Protein AF-A0A7C3KTG8-F1 (afdb_monomer_lite)

Foldseek 3Di:
DCVVPHDQWDQDPFFPPDRTANDKDWADLFPDDDDDQFLSCQLVLLQVLLVVLVADHWQGAWDQDDDPNHTDFITGITHDPDQVSVCSRPVAHDKAKDFLNDHDPPCPVVSVLLVVLLVVLLVPDPVSLVVLVQQAPLLQVLSVLLSCLLQVQPPPQGAKMWMWGDDDSTHIGIYGGPRRRTLPHANLRSVVCCCPGHCNSVVLSNLVDLVSLQSNQVSNLVSCVPCSPLVNSVVSLVVSCVRCVVRVCVNCVNNNDDSVSSVVSSVSSSVSNPPRSVSNLVCVQPDPSQQAWDFDAKVVQEDAAQDFFDKIKTFTANDDPQKWKDWLNHTWAFPDDPDRGITITTDHHPRDDQWTWMWIQGPVNGIYTDISRHGHHYHFDFAAAQCQVRPLDQDLVSLVSLVVCVPPPPDDDRLFVRNQPQQLPLDRDNVSSVQSCCVVPVVHDGGAPVPPGGDHDPRDHPTDHNIGD

Secondary structure (DSSP, 8-state):
-GGGTS-SSEE-SSSTT-SEES-EEEEE----SS-----S-HHHHHHHHHHHHT-----EEEEEEEETTEEEEEEEEEE--SHHHHHHHHS----EEEETTEE-STTHHHHHHHHHHHHHHHTT-HHHHHHHHHHB-HHHHHHHHHHHHHHT-S-TTT-EEEEEPSSTTPPEEEEE--GGG-S---HHHHHHHHTTSTTHHHHHHHTTSHHHHHHHHHHHHHHHTTTTSHHHHHHHHHHHHHHHTTTHHHHHHHH---HHHHHHHHHHHHHHTTTHHHHHHHHHHH-SS--S-EEEEEESSEEETT-TT-EEEEEEE---TT-EEEETTEEEEEEEEEETTEEEEEPPTT--SSS--EEEEETTTEEEEESSS-EEEPPSSSB-TT-SSSSS--SHHHHHHHHHHHHH--S---TBHHHH-TT-SSS-SHHHHHHHHHHHHH--PPPPSS-SS-B--SS--S--BSS--

Structure (mmCIF, N/CA/C/O backbone):
data_AF-A0A7C3KTG8-F1
#
_entry.id   AF-A0A7C3KTG8-F1
#
loop_
_atom_site.group_PDB
_atom_site.id
_atom_site.type_symbol
_atom_site.label_atom_id
_atom_site.label_alt_id
_atom_site.label_comp_id
_atom_site.label_asym_id
_atom_site.label_entity_id
_atom_site.label_seq_id
_atom_site.pdbx_PDB_ins_code
_atom_site.Cartn_x
_atom_site.Cartn_y
_atom_site.Cartn_z
_atom_site.occupancy
_atom_site.B_iso_or_equiv
_atom_site.auth_seq_id
_atom_site.auth_comp_id
_atom_site.auth_asym_id
_atom_site.auth_atom_id
_atom_site.pdbx_PDB_model_num
ATOM 1 N N . PHE A 1 1 ? -27.189 -10.632 28.980 1.00 60.94 1 PHE A N 1
ATOM 2 C CA . PHE A 1 1 ? -27.346 -9.445 29.850 1.00 60.94 1 PHE A CA 1
ATOM 3 C C . PHE A 1 1 ? -27.991 -8.269 29.111 1.00 60.94 1 PHE A C 1
ATOM 5 O O . PHE A 1 1 ? -29.026 -7.818 29.569 1.00 60.94 1 PHE A O 1
ATOM 12 N N . ARG A 1 2 ? -27.480 -7.819 27.948 1.00 66.69 2 ARG A N 1
ATOM 13 C CA . ARG A 1 2 ? -28.043 -6.672 27.189 1.00 66.69 2 ARG A CA 1
ATOM 14 C C . ARG A 1 2 ? -29.549 -6.773 26.884 1.00 66.69 2 ARG A C 1
ATOM 16 O O . ARG A 1 2 ? -30.284 -5.836 27.161 1.00 66.69 2 ARG A O 1
ATOM 23 N N . GLN A 1 3 ? -30.020 -7.943 26.439 1.00 74.94 3 GLN A N 1
ATOM 24 C CA . GLN A 1 3 ? -31.440 -8.192 26.122 1.00 74.94 3 GLN A CA 1
ATOM 25 C C . GLN A 1 3 ? -32.403 -8.062 27.320 1.00 74.94 3 GLN A C 1
ATOM 27 O O . GLN A 1 3 ? -33.611 -8.005 27.130 1.00 74.94 3 GLN A O 1
ATOM 32 N N . ILE A 1 4 ? -31.884 -8.014 28.554 1.00 79.62 4 ILE A N 1
ATOM 33 C CA . ILE A 1 4 ? -32.694 -7.799 29.763 1.00 79.62 4 ILE A CA 1
ATOM 34 C C . ILE A 1 4 ? -33.124 -6.325 29.870 1.00 79.62 4 ILE A C 1
ATOM 36 O O . ILE A 1 4 ? -34.165 -6.034 30.449 1.00 79.62 4 ILE A O 1
ATOM 40 N N . TYR A 1 5 ? -32.350 -5.402 29.289 1.00 75.50 5 TYR A N 1
ATOM 41 C CA . TYR A 1 5 ? -32.550 -3.953 29.406 1.00 75.50 5 TYR A CA 1
ATOM 42 C C . TYR A 1 5 ? -33.012 -3.285 28.100 1.00 75.50 5 TYR A C 1
ATOM 44 O O . TYR A 1 5 ? -33.235 -2.078 28.088 1.00 75.50 5 TYR A O 1
ATOM 52 N N . GLY A 1 6 ? -33.162 -4.035 27.003 1.00 75.12 6 GLY A N 1
ATOM 53 C CA . GLY A 1 6 ? -33.586 -3.484 25.714 1.00 75.12 6 GLY A CA 1
ATOM 54 C C . GLY A 1 6 ? -33.206 -4.352 24.517 1.00 75.12 6 GLY A C 1
ATOM 55 O O . GLY A 1 6 ? -32.975 -5.555 24.647 1.00 75.12 6 GLY A O 1
ATOM 56 N N . GLN A 1 7 ? -33.150 -3.736 23.332 1.00 77.25 7 GLN A N 1
ATOM 57 C CA . GLN A 1 7 ? -32.692 -4.411 22.116 1.00 77.25 7 GLN A CA 1
ATOM 58 C C . GLN A 1 7 ? -31.235 -4.872 22.275 1.00 77.25 7 GLN A C 1
ATOM 60 O O . GLN A 1 7 ? -30.402 -4.171 22.843 1.00 77.25 7 GLN A O 1
ATOM 65 N N . GLY A 1 8 ? -30.935 -6.083 21.796 1.00 80.50 8 GLY A N 1
ATOM 66 C CA . GLY A 1 8 ? -29.591 -6.661 21.895 1.00 80.50 8 GLY A CA 1
ATOM 67 C C . GLY A 1 8 ? -28.566 -6.009 20.964 1.00 80.50 8 GLY A C 1
ATOM 68 O O . GLY A 1 8 ? -27.377 -6.100 21.248 1.00 80.50 8 GLY A O 1
ATOM 69 N N . ARG A 1 9 ? -29.038 -5.347 19.901 1.00 84.44 9 ARG A N 1
ATOM 70 C CA . ARG A 1 9 ? -28.250 -4.605 18.915 1.00 84.44 9 ARG A CA 1
ATOM 71 C C . ARG A 1 9 ? -28.679 -3.141 18.903 1.00 84.44 9 ARG A C 1
ATOM 73 O O . ARG A 1 9 ? -29.833 -2.825 19.192 1.00 84.44 9 ARG A O 1
ATOM 80 N N . LEU A 1 10 ? -27.743 -2.262 18.574 1.00 83.88 10 LEU A N 1
ATOM 81 C CA . LEU A 1 10 ? -27.945 -0.825 18.474 1.00 83.88 10 LEU A CA 1
ATOM 82 C C . LEU A 1 10 ? -28.284 -0.447 17.031 1.00 83.88 10 LEU A C 1
ATOM 84 O O . LEU A 1 10 ? -27.461 -0.646 16.139 1.00 83.88 10 LEU A O 1
ATOM 88 N N . ARG A 1 11 ? -29.456 0.161 16.817 1.00 85.00 11 ARG A N 1
ATOM 89 C CA . ARG A 1 11 ? -29.751 0.898 15.581 1.00 85.00 11 ARG A CA 1
ATOM 90 C C . ARG A 1 11 ? -29.106 2.266 15.647 1.00 85.00 11 ARG A C 1
ATOM 92 O O . ARG A 1 11 ? -29.406 3.025 16.568 1.00 85.00 11 ARG A O 1
ATOM 99 N N . THR A 1 12 ? -28.228 2.581 14.704 1.00 77.94 12 THR A N 1
ATOM 100 C CA . THR A 1 12 ? -27.444 3.813 14.778 1.00 77.94 12 THR A CA 1
ATOM 101 C C . THR A 1 12 ? -27.133 4.398 13.404 1.00 77.94 12 THR A C 1
ATOM 103 O O . THR A 1 12 ? -26.770 3.648 12.505 1.00 77.94 12 THR A O 1
ATOM 106 N N . PRO A 1 13 ? -27.222 5.731 13.228 1.00 81.00 13 PRO A N 1
ATOM 107 C CA . PRO A 1 13 ? -26.719 6.392 12.029 1.00 81.00 13 PRO A CA 1
ATOM 108 C C . PRO A 1 13 ? -25.190 6.577 12.045 1.00 81.00 13 PRO A C 1
ATOM 110 O O . PRO A 1 13 ? -24.640 7.033 11.048 1.00 81.00 13 PRO A O 1
ATOM 113 N N . LEU A 1 14 ? -24.507 6.253 13.156 1.00 82.00 14 LEU A N 1
ATOM 114 C CA . LEU A 1 14 ? -23.074 6.526 13.363 1.00 82.00 14 LEU A CA 1
ATOM 115 C C . LEU A 1 14 ? -22.164 5.811 12.365 1.00 82.00 14 LEU A C 1
ATOM 117 O O . LEU A 1 14 ? -21.079 6.287 12.053 1.00 82.00 14 LEU A O 1
ATOM 121 N N . VAL A 1 15 ? -22.579 4.643 11.885 1.00 83.69 15 VAL A N 1
ATOM 122 C CA . VAL A 1 15 ? -21.753 3.816 11.012 1.00 83.69 15 VAL A CA 1
ATOM 123 C C . VAL A 1 15 ? -22.423 3.729 9.655 1.00 83.69 15 VAL A C 1
ATOM 125 O O . VAL A 1 15 ? -23.435 3.055 9.472 1.00 83.69 15 VAL A O 1
ATOM 128 N N . GLN A 1 16 ? -21.833 4.402 8.671 1.00 78.88 16 GLN A N 1
ATOM 129 C CA . GLN A 1 16 ? -22.385 4.412 7.322 1.00 78.88 16 GLN A CA 1
ATOM 130 C C . GLN A 1 16 ? -22.470 2.998 6.727 1.00 78.88 16 GLN A C 1
ATOM 132 O O . GLN A 1 16 ? -21.481 2.249 6.671 1.00 78.88 16 GLN A O 1
ATOM 137 N N . GLY A 1 17 ? -23.661 2.677 6.216 1.00 77.75 17 GLY A N 1
ATOM 138 C CA . GLY A 1 17 ? -23.964 1.417 5.539 1.00 77.75 17 GLY A CA 1
ATOM 139 C C . GLY A 1 17 ? -24.266 0.243 6.471 1.00 77.75 17 GLY A C 1
ATOM 140 O O . GLY A 1 17 ? -24.234 -0.890 6.001 1.00 77.75 17 GLY A O 1
ATOM 141 N N . VAL A 1 18 ? -24.527 0.490 7.760 1.00 81.94 18 VAL A N 1
ATOM 142 C CA . VAL A 1 18 ? -24.903 -0.547 8.729 1.00 81.94 18 VAL A CA 1
ATOM 143 C C . VAL A 1 18 ? -26.111 -0.085 9.544 1.00 81.94 18 VAL A C 1
ATOM 145 O O . VAL A 1 18 ? -26.046 0.937 10.218 1.00 81.94 18 VAL A O 1
ATOM 148 N N . ASP A 1 19 ? -27.205 -0.851 9.501 1.00 79.75 19 ASP A N 1
ATOM 149 C CA . ASP A 1 19 ? -28.450 -0.501 10.203 1.00 79.75 19 ASP A CA 1
ATOM 150 C C . ASP A 1 19 ? -28.432 -0.888 11.691 1.00 79.75 19 ASP A C 1
ATOM 152 O O . ASP A 1 19 ? -29.027 -0.199 12.521 1.00 79.75 19 ASP A O 1
ATOM 156 N N . GLU A 1 20 ? -27.774 -2.000 12.035 1.00 85.44 20 GLU A N 1
ATOM 157 C CA . GLU A 1 20 ? -27.710 -2.555 13.391 1.00 85.44 20 GLU A CA 1
ATOM 158 C C . GLU A 1 20 ? -26.304 -3.072 13.718 1.00 85.44 20 GLU A C 1
ATOM 160 O O . GLU A 1 20 ? -25.710 -3.805 12.931 1.00 85.44 20 GLU A O 1
ATOM 165 N N . ILE A 1 21 ? -25.793 -2.733 14.906 1.00 84.75 21 ILE A N 1
ATOM 166 C CA . ILE A 1 21 ? -24.456 -3.121 15.387 1.00 84.75 21 ILE A CA 1
ATOM 167 C C . ILE A 1 21 ? -24.559 -3.776 16.767 1.00 84.75 21 ILE A C 1
ATOM 169 O O . ILE A 1 21 ? -25.336 -3.329 17.610 1.00 84.75 21 ILE A O 1
ATOM 173 N N . ASP A 1 22 ? -23.769 -4.823 17.027 1.00 83.56 22 ASP A N 1
ATOM 174 C CA . ASP A 1 22 ? -23.717 -5.453 18.358 1.00 83.56 22 ASP A CA 1
ATOM 175 C C . ASP A 1 22 ? -22.868 -4.657 19.361 1.00 83.56 22 ASP A C 1
ATOM 177 O O . ASP A 1 22 ? -23.269 -4.460 20.511 1.00 83.56 22 ASP A O 1
ATOM 181 N N . ALA A 1 23 ? -21.689 -4.192 18.943 1.00 85.81 23 ALA A N 1
ATOM 182 C CA . ALA A 1 23 ? -20.753 -3.502 19.819 1.00 85.81 23 ALA A CA 1
ATOM 183 C C . ALA A 1 23 ? -19.973 -2.393 19.105 1.00 85.81 23 ALA A C 1
ATOM 185 O O . ALA A 1 23 ? -19.564 -2.524 17.952 1.00 85.81 23 ALA A O 1
ATOM 186 N N . LEU A 1 24 ? -19.722 -1.320 19.853 1.00 90.12 24 LEU A N 1
ATOM 187 C CA . LEU A 1 24 ? -18.874 -0.202 19.460 1.00 90.12 24 LEU A CA 1
ATOM 188 C C . LEU A 1 24 ? -17.636 -0.157 20.356 1.00 90.12 24 LEU A C 1
ATOM 190 O O . LEU A 1 24 ? -17.683 -0.580 21.516 1.00 90.12 24 LEU A O 1
ATOM 194 N N . VAL A 1 25 ? -16.546 0.383 19.824 1.00 91.62 25 VAL A N 1
ATOM 195 C CA . VAL A 1 25 ? -15.354 0.758 20.581 1.00 91.62 25 VAL A CA 1
ATOM 196 C C . VAL A 1 25 ? -15.283 2.275 20.617 1.00 91.62 25 VAL A C 1
ATOM 198 O O . VAL A 1 25 ? -15.320 2.933 19.582 1.00 91.62 25 VAL A O 1
ATOM 201 N N . PHE A 1 26 ? -15.173 2.814 21.824 1.00 91.88 26 PHE A N 1
ATOM 202 C CA . PHE A 1 26 ? -14.943 4.229 22.063 1.00 91.88 26 PHE A CA 1
ATOM 203 C C . PHE A 1 26 ? -13.433 4.433 22.115 1.00 91.88 26 PHE A C 1
ATOM 205 O O . PHE A 1 26 ? -12.797 4.088 23.111 1.00 91.88 26 PHE A O 1
ATOM 212 N N . ARG A 1 27 ? -12.853 4.924 21.019 1.00 87.69 27 ARG A N 1
ATOM 213 C CA . ARG A 1 27 ? -11.430 5.248 20.951 1.00 87.69 27 ARG A CA 1
ATOM 214 C C . ARG A 1 27 ? -11.249 6.665 21.462 1.00 87.69 27 ARG A C 1
ATOM 216 O O . ARG A 1 27 ? -11.656 7.620 20.801 1.00 87.69 27 ARG A O 1
ATOM 223 N N . ALA A 1 28 ? -10.699 6.772 22.667 1.00 75.31 28 ALA A N 1
ATOM 224 C CA . ALA A 1 28 ? -10.257 8.052 23.184 1.00 75.31 28 ALA A CA 1
ATOM 225 C C . ALA A 1 28 ? -9.127 8.519 22.273 1.00 75.31 28 ALA A C 1
ATOM 227 O O . ALA A 1 28 ? -8.125 7.821 22.135 1.00 75.31 28 ALA A O 1
ATOM 228 N N . ALA A 1 29 ? -9.294 9.670 21.637 1.00 61.00 29 ALA A N 1
ATOM 229 C CA . ALA A 1 29 ? -8.230 10.265 20.848 1.00 61.00 29 ALA A CA 1
ATOM 230 C C . ALA A 1 29 ? -7.270 11.035 21.769 1.00 61.00 29 ALA A C 1
ATOM 232 O O . ALA A 1 29 ? -6.905 12.167 21.495 1.00 61.00 29 ALA A O 1
ATOM 233 N N . THR A 1 30 ? -6.960 10.478 22.942 1.00 55.84 30 THR A N 1
ATOM 234 C CA . THR A 1 30 ? -6.320 11.228 24.021 1.00 55.84 30 THR A CA 1
ATOM 235 C C . THR A 1 30 ? -4.909 11.645 23.650 1.00 55.84 30 THR A C 1
ATOM 237 O O . THR A 1 30 ? -4.110 10.846 23.168 1.00 55.84 30 THR A O 1
ATOM 240 N N . VAL A 1 31 ? -4.588 12.888 24.000 1.00 53.50 31 VAL A N 1
ATOM 241 C CA . VAL A 1 31 ? -3.230 13.418 24.110 1.00 53.50 31 VAL A CA 1
ATOM 242 C C . VAL A 1 31 ? -2.537 12.695 25.273 1.00 53.50 31 VAL A C 1
ATOM 244 O O . VAL A 1 31 ? -2.496 13.200 26.391 1.00 53.50 31 VAL A O 1
ATOM 247 N N . THR A 1 32 ? -2.063 11.463 25.081 1.00 44.59 32 THR A N 1
ATOM 248 C CA . THR A 1 32 ? -1.403 10.742 26.178 1.00 44.59 32 THR A CA 1
ATOM 249 C C . THR A 1 32 ? -0.004 11.296 26.425 1.00 44.59 32 THR A C 1
ATOM 251 O O . THR A 1 32 ? 0.857 11.258 25.552 1.00 44.59 32 THR A O 1
ATOM 254 N N . ASP A 1 33 ? 0.180 11.812 27.641 1.00 37.84 33 ASP A N 1
ATOM 255 C CA . ASP A 1 33 ? 1.416 11.896 28.421 1.00 37.84 33 ASP A CA 1
ATOM 256 C C . ASP A 1 33 ? 2.738 12.086 27.652 1.00 37.84 33 ASP A C 1
ATOM 258 O O . ASP A 1 33 ? 3.397 11.137 27.233 1.00 37.84 33 ASP A O 1
ATOM 262 N N . GLY A 1 34 ? 3.241 13.326 27.638 1.00 41.69 34 GLY A N 1
ATOM 263 C CA . GLY A 1 34 ? 4.695 13.539 27.626 1.00 41.69 34 GLY A CA 1
ATOM 264 C C . GLY A 1 34 ? 5.357 14.004 26.326 1.00 41.69 34 GLY A C 1
ATOM 265 O O . GLY A 1 34 ? 6.585 13.989 26.269 1.00 41.69 34 GLY A O 1
ATOM 266 N N . GLY A 1 35 ? 4.611 14.516 25.341 1.00 43.50 35 GLY A N 1
ATOM 267 C CA . GLY A 1 35 ? 5.181 15.447 24.351 1.00 43.50 35 GLY A CA 1
ATOM 268 C C . GLY A 1 35 ? 5.311 14.981 22.898 1.00 43.50 35 GLY A C 1
ATOM 269 O O . GLY A 1 35 ? 6.066 15.612 22.159 1.00 43.50 35 GLY A O 1
ATOM 270 N N . ALA A 1 36 ? 4.584 13.951 22.461 1.00 51.28 36 ALA A N 1
ATOM 271 C CA . ALA A 1 36 ? 4.374 13.715 21.030 1.00 51.28 36 ALA A CA 1
ATOM 272 C C . ALA A 1 36 ? 3.231 14.606 20.494 1.00 51.28 36 ALA A C 1
ATOM 274 O O . ALA A 1 36 ? 2.232 14.840 21.176 1.00 51.28 36 ALA A O 1
ATOM 275 N N . LEU A 1 37 ? 3.414 15.163 19.294 1.00 58.03 37 LEU A N 1
ATOM 276 C CA . LEU A 1 37 ? 2.408 15.955 18.582 1.00 58.03 37 LEU A CA 1
ATOM 277 C C . LEU A 1 37 ? 1.419 14.998 17.906 1.00 58.03 37 LEU A C 1
ATOM 279 O O . LEU A 1 37 ? 1.829 14.259 17.020 1.00 58.03 37 LEU A O 1
ATOM 283 N N . HIS A 1 38 ? 0.140 15.039 18.295 1.00 78.62 38 HIS A N 1
ATOM 284 C CA . HIS A 1 38 ? -0.915 14.209 17.698 1.00 78.62 38 HIS A CA 1
ATOM 285 C C . HIS A 1 38 ? -2.068 15.048 17.137 1.00 78.62 38 HIS A C 1
ATOM 287 O O . HIS A 1 38 ? -2.493 16.046 17.727 1.00 78.62 38 HIS A O 1
ATOM 293 N N . ALA A 1 39 ? -2.567 14.633 15.976 1.00 88.25 39 ALA A N 1
ATOM 294 C CA . ALA A 1 39 ? -3.695 15.213 15.261 1.00 88.25 39 ALA A CA 1
ATOM 295 C C . ALA A 1 39 ? -5.052 14.655 15.728 1.00 88.25 39 ALA A C 1
ATOM 297 O O . ALA A 1 39 ? -6.090 15.182 15.319 1.00 88.25 39 ALA A O 1
ATOM 298 N N . LEU A 1 40 ? -5.036 13.642 16.603 1.00 88.69 40 LEU A N 1
ATOM 299 C CA . LEU A 1 40 ? -6.174 12.908 17.173 1.00 88.69 40 LEU A CA 1
ATOM 300 C C . LEU A 1 40 ? -6.819 11.906 16.200 1.00 88.69 40 LEU A C 1
ATOM 302 O O . LEU A 1 40 ? -7.506 10.992 16.641 1.00 88.69 40 LEU A O 1
ATOM 306 N N . PHE A 1 41 ? -6.610 12.049 14.889 1.00 92.69 41 PHE A N 1
ATOM 307 C CA . PHE A 1 41 ? -7.286 11.273 13.842 1.00 92.69 41 PHE A CA 1
ATOM 308 C C . PHE A 1 41 ? -6.375 10.311 13.064 1.00 92.69 41 PHE A C 1
ATOM 310 O O . PHE A 1 41 ? -6.775 9.807 12.014 1.00 92.69 41 PHE A O 1
ATOM 317 N N . GLU A 1 42 ? -5.165 10.048 13.551 1.00 93.31 42 GLU A N 1
ATOM 318 C CA . GLU A 1 42 ? -4.163 9.158 12.955 1.00 93.31 42 GLU A CA 1
ATOM 319 C C . GLU A 1 42 ? -4.713 7.759 12.624 1.00 93.31 42 GLU A C 1
ATOM 321 O O . GLU A 1 42 ? -4.623 7.310 11.476 1.00 93.31 42 GLU A O 1
ATOM 326 N N . ASP A 1 43 ? -5.375 7.101 13.581 1.00 93.06 43 ASP A N 1
ATOM 327 C CA . ASP A 1 43 ? -5.993 5.787 13.362 1.00 93.06 43 ASP A CA 1
ATOM 328 C C . ASP A 1 43 ? -7.141 5.833 12.342 1.00 93.06 43 ASP A C 1
ATOM 330 O O . ASP A 1 43 ? -7.258 4.952 11.485 1.00 93.06 43 ASP A O 1
ATOM 334 N N . GLU A 1 44 ? -7.962 6.887 12.361 1.00 94.88 44 GLU A N 1
ATOM 335 C CA . GLU A 1 44 ? -9.025 7.074 11.367 1.00 94.88 44 GLU A CA 1
ATOM 336 C C . GLU A 1 44 ? -8.435 7.295 9.967 1.00 94.88 44 GLU A C 1
ATOM 338 O O . GLU A 1 44 ? -8.924 6.707 8.998 1.00 94.88 44 GLU A O 1
ATOM 343 N N . LEU A 1 45 ? -7.344 8.058 9.845 1.00 96.31 45 LEU A N 1
ATOM 344 C CA . LEU A 1 45 ? -6.619 8.230 8.587 1.00 96.31 45 LEU A CA 1
ATOM 345 C C . LEU A 1 45 ? -6.078 6.886 8.072 1.00 96.31 45 LEU A C 1
ATOM 347 O O . LEU A 1 45 ? -6.295 6.549 6.903 1.00 96.31 45 LEU A O 1
ATOM 351 N N . LEU A 1 46 ? -5.443 6.085 8.937 1.00 96.44 46 LEU A N 1
ATOM 352 C CA . LEU A 1 46 ? -4.970 4.737 8.603 1.00 96.44 46 LEU A CA 1
ATOM 353 C C . LEU A 1 46 ? -6.119 3.848 8.104 1.00 96.44 46 LEU A C 1
ATOM 355 O O . LEU A 1 46 ? -6.008 3.222 7.042 1.00 96.44 46 LEU A O 1
ATOM 359 N N . ARG A 1 47 ? -7.246 3.808 8.826 1.00 96.62 47 ARG A N 1
ATOM 360 C CA . ARG A 1 47 ? -8.413 2.988 8.462 1.00 96.62 47 ARG A CA 1
ATOM 361 C C . ARG A 1 47 ? -9.074 3.442 7.164 1.00 96.62 47 ARG A C 1
ATOM 363 O O . ARG A 1 47 ? -9.458 2.587 6.359 1.00 96.62 47 ARG A O 1
ATOM 370 N N . ARG A 1 48 ? -9.182 4.747 6.908 1.00 97.06 48 ARG A N 1
ATOM 371 C CA . ARG A 1 48 ? -9.721 5.271 5.641 1.00 97.06 48 ARG A CA 1
ATOM 372 C C . ARG A 1 48 ? -8.834 4.906 4.465 1.00 97.06 48 ARG A C 1
ATOM 374 O O . ARG A 1 48 ? -9.322 4.368 3.472 1.00 97.06 48 ARG A O 1
ATOM 381 N N . LEU A 1 49 ? -7.528 5.123 4.580 1.00 97.94 49 LEU A N 1
ATOM 382 C CA . LEU A 1 49 ? -6.590 4.815 3.502 1.00 97.94 49 LEU A CA 1
ATOM 383 C C . LEU A 1 49 ? -6.497 3.307 3.238 1.00 97.94 49 LEU A C 1
ATOM 385 O O . LEU A 1 49 ? -6.486 2.893 2.077 1.00 97.94 49 LEU A O 1
ATOM 389 N N . HIS A 1 50 ? -6.546 2.471 4.279 1.00 98.19 50 HIS A N 1
ATOM 390 C CA . HIS A 1 50 ? -6.628 1.021 4.106 1.00 98.19 50 HIS A CA 1
ATOM 391 C C . HIS A 1 50 ? -7.940 0.592 3.419 1.00 98.19 50 HIS A C 1
ATOM 393 O O . HIS A 1 50 ? -7.909 -0.229 2.498 1.00 98.19 50 HIS A O 1
ATOM 399 N N . ALA A 1 51 ? -9.079 1.206 3.763 1.00 97.06 51 ALA A N 1
ATOM 400 C CA . ALA A 1 51 ? -10.350 0.964 3.072 1.00 97.06 51 ALA A CA 1
ATOM 401 C C . ALA A 1 51 ? -10.289 1.345 1.584 1.00 97.06 51 ALA A C 1
ATOM 403 O O . ALA A 1 51 ? -10.757 0.589 0.732 1.00 97.06 51 ALA A O 1
ATOM 404 N N . ARG A 1 52 ? -9.664 2.481 1.241 1.00 97.44 52 ARG A N 1
ATOM 405 C CA . ARG A 1 52 ? -9.471 2.912 -0.159 1.00 97.44 52 ARG A CA 1
ATOM 406 C C . ARG A 1 52 ? -8.576 1.967 -0.959 1.00 97.44 52 ARG A C 1
ATOM 408 O O . ARG A 1 52 ? -8.691 1.904 -2.182 1.00 97.44 52 ARG A O 1
ATOM 415 N N . LEU A 1 53 ? -7.691 1.232 -0.290 1.00 97.56 53 LEU A N 1
ATOM 416 C CA . LEU A 1 53 ? -6.899 0.176 -0.915 1.00 97.56 53 LEU A CA 1
ATOM 417 C C . LEU A 1 53 ? -7.698 -1.113 -1.141 1.00 97.56 53 LEU A C 1
ATOM 419 O O . LEU A 1 53 ? -7.233 -1.950 -1.913 1.00 97.56 53 LEU A O 1
ATOM 423 N N . GLY A 1 54 ? -8.885 -1.251 -0.543 1.00 95.81 54 GLY A N 1
ATOM 424 C CA . GLY A 1 54 ? -9.742 -2.439 -0.610 1.00 95.81 54 GLY A CA 1
ATOM 425 C C . GLY A 1 54 ? -9.695 -3.321 0.644 1.00 95.81 54 GLY A C 1
ATOM 426 O O . GLY A 1 54 ? -10.228 -4.433 0.623 1.00 95.81 54 GLY A O 1
ATOM 427 N N . GLY A 1 55 ? -9.050 -2.856 1.717 1.00 95.50 55 GLY A N 1
ATOM 428 C CA . GLY A 1 55 ? -9.010 -3.549 3.003 1.00 95.50 55 GLY A CA 1
ATOM 429 C C . GLY A 1 55 ? -10.348 -3.493 3.744 1.00 95.50 55 GLY A C 1
ATOM 430 O O . GLY A 1 55 ? -11.140 -2.563 3.570 1.00 95.50 55 GLY A O 1
ATOM 431 N N . ILE A 1 56 ? -10.598 -4.486 4.600 1.00 95.38 56 ILE A N 1
ATOM 432 C CA . ILE A 1 56 ? -11.706 -4.434 5.563 1.00 95.38 56 ILE A CA 1
ATOM 433 C C . ILE A 1 56 ? -11.248 -3.583 6.751 1.00 95.38 56 ILE A C 1
ATOM 435 O O . ILE A 1 56 ? -10.213 -3.864 7.353 1.00 95.38 56 ILE A O 1
ATOM 439 N N . THR A 1 57 ? -12.013 -2.552 7.105 1.00 95.12 57 THR A N 1
ATOM 440 C CA . THR A 1 57 ? -11.714 -1.688 8.254 1.00 95.12 57 THR A CA 1
ATOM 441 C C . THR A 1 57 ? -12.967 -1.367 9.047 1.00 95.12 57 THR A C 1
ATOM 443 O O . THR A 1 57 ? -14.062 -1.269 8.486 1.00 95.12 57 THR A O 1
ATOM 446 N N . ALA A 1 58 ? -12.795 -1.211 10.360 1.00 93.38 58 ALA A N 1
ATOM 447 C CA . ALA A 1 58 ? -13.830 -0.653 11.215 1.00 93.38 58 ALA A CA 1
ATOM 448 C C . ALA A 1 58 ? -14.117 0.791 10.793 1.00 93.38 58 ALA A C 1
ATOM 450 O O . ALA A 1 58 ? -13.192 1.569 10.535 1.00 93.38 58 ALA A O 1
ATOM 451 N N . ARG A 1 59 ? -15.396 1.150 10.719 1.00 91.88 59 ARG A N 1
ATOM 452 C CA . ARG A 1 59 ? -15.838 2.520 10.450 1.00 91.88 59 ARG A CA 1
ATOM 453 C C . ARG A 1 59 ? -16.584 3.066 11.654 1.00 91.88 59 ARG A C 1
ATOM 455 O O . ARG A 1 59 ? -17.078 2.313 12.492 1.00 91.88 59 ARG A O 1
ATOM 462 N N . GLY A 1 60 ? -16.670 4.381 11.709 1.00 89.81 60 GLY A N 1
ATOM 463 C CA . GLY A 1 60 ? -17.293 5.097 12.803 1.00 89.81 60 GLY A CA 1
ATOM 464 C C . GLY A 1 60 ? -17.420 6.571 12.495 1.00 89.81 60 GLY A C 1
ATOM 465 O O . GLY A 1 60 ? -17.208 6.992 11.355 1.00 89.81 60 GLY A O 1
ATOM 466 N N . ASP A 1 61 ? -17.736 7.328 13.534 1.00 90.44 61 ASP A N 1
ATOM 467 C CA . ASP A 1 61 ? -17.770 8.782 13.488 1.00 90.44 61 ASP A CA 1
ATOM 468 C C . ASP A 1 61 ? -17.285 9.368 14.818 1.00 90.44 61 ASP A C 1
ATOM 470 O O . ASP A 1 61 ? -17.083 8.653 15.807 1.00 90.44 61 ASP A O 1
ATOM 474 N N . TRP A 1 62 ? -17.074 10.675 14.831 1.00 90.88 62 TRP A N 1
ATOM 475 C CA . TRP A 1 62 ? -16.643 11.423 16.002 1.00 90.88 62 TRP A CA 1
ATOM 476 C C . TRP A 1 62 ? -17.837 11.777 16.882 1.00 90.88 62 TRP A C 1
ATOM 478 O O . TRP A 1 62 ? -18.863 12.253 16.396 1.00 90.88 62 TRP A O 1
ATOM 488 N N . LEU A 1 63 ? -17.707 11.551 18.189 1.00 90.94 63 LEU A N 1
ATOM 489 C CA . LEU A 1 63 ? -18.728 11.906 19.166 1.00 90.94 63 LEU A CA 1
ATOM 490 C C . LEU A 1 63 ? -18.140 12.671 20.343 1.00 90.94 63 LEU A C 1
ATOM 492 O O . LEU A 1 63 ? -17.154 12.246 20.936 1.00 90.94 63 LEU A O 1
ATOM 496 N N . ASN A 1 64 ? -18.838 13.732 20.739 1.00 90.69 64 ASN A N 1
ATOM 497 C CA . ASN A 1 64 ? -18.706 14.339 22.057 1.00 90.69 64 ASN A CA 1
ATOM 498 C C . ASN A 1 64 ? -19.375 13.420 23.088 1.00 90.69 64 ASN A C 1
ATOM 500 O O . ASN A 1 64 ? -20.590 13.194 23.030 1.00 90.69 64 ASN A O 1
ATOM 504 N N . VAL A 1 65 ? -18.594 12.854 24.006 1.00 90.75 65 VAL A N 1
ATOM 505 C CA . VAL A 1 65 ? -19.083 11.860 24.968 1.00 90.75 65 VAL A CA 1
ATOM 506 C C . VAL A 1 65 ? -19.371 12.517 26.309 1.00 90.75 65 VAL A C 1
ATOM 508 O O . VAL A 1 65 ? -18.555 13.262 26.839 1.00 90.75 65 VAL A O 1
ATOM 511 N N . PHE A 1 66 ? -20.535 12.195 26.876 1.00 92.31 66 PHE A N 1
ATOM 512 C CA . PHE A 1 66 ? -20.925 12.613 28.218 1.00 92.31 66 PHE A CA 1
ATOM 513 C C . PHE A 1 66 ? -21.235 11.387 29.074 1.00 92.31 66 PHE A C 1
ATOM 515 O O . PHE A 1 66 ? -22.034 10.534 28.677 1.00 92.31 66 PHE A O 1
ATOM 522 N N . VAL A 1 67 ? -20.658 11.316 30.271 1.00 92.94 67 VAL A N 1
ATOM 523 C CA . VAL A 1 67 ? -20.961 10.283 31.270 1.00 92.94 67 VAL A CA 1
ATOM 524 C C . VAL A 1 67 ? -21.556 10.976 32.486 1.00 92.94 67 VAL A C 1
ATOM 526 O O . VAL A 1 67 ? -20.962 11.885 33.041 1.00 92.94 67 VAL A O 1
ATOM 529 N N . ASN A 1 68 ? -22.770 10.586 32.885 1.00 94.88 68 ASN A N 1
ATOM 530 C CA . ASN A 1 68 ? -23.511 11.240 33.975 1.00 94.88 68 ASN A CA 1
ATOM 531 C C . ASN A 1 68 ? -23.669 12.768 33.803 1.00 94.88 68 ASN A C 1
ATOM 533 O O . ASN A 1 68 ? -23.671 13.502 34.784 1.00 94.88 68 ASN A O 1
ATOM 537 N N . ALA A 1 69 ? -23.852 13.222 32.555 1.00 92.62 69 ALA A N 1
ATOM 538 C CA . ALA A 1 69 ? -23.911 14.635 32.155 1.00 92.62 69 ALA A CA 1
ATOM 539 C C . ALA A 1 69 ? -22.598 15.428 32.314 1.00 92.62 69 ALA A C 1
ATOM 541 O O . ALA A 1 69 ? -22.601 16.640 32.113 1.00 92.62 69 ALA A O 1
ATOM 542 N N . GLU A 1 70 ? -21.483 14.758 32.598 1.00 91.94 70 GLU A N 1
ATOM 543 C CA . GLU A 1 70 ? -20.144 15.345 32.576 1.00 91.94 70 GLU A CA 1
ATOM 544 C C . GLU A 1 70 ? -19.497 15.061 31.220 1.00 91.94 70 GLU A C 1
ATOM 546 O O . GLU A 1 70 ? -19.539 13.924 30.743 1.00 91.94 70 GLU A O 1
ATOM 551 N N . TYR A 1 71 ? -18.949 16.094 30.576 1.00 89.56 71 TYR A N 1
ATOM 552 C CA . TYR A 1 71 ? -18.206 15.946 29.323 1.00 89.56 71 TYR A CA 1
ATOM 553 C C . TYR A 1 71 ? -16.952 15.104 29.572 1.00 89.56 71 TYR A C 1
ATOM 555 O O . TYR A 1 71 ? -16.355 15.196 30.637 1.00 89.56 71 TYR A O 1
ATOM 563 N N . GLN A 1 72 ? -16.609 14.219 28.642 1.00 89.00 72 GLN A N 1
ATOM 564 C CA . GLN A 1 72 ? -15.460 13.310 28.756 1.00 89.00 72 GLN A CA 1
ATOM 565 C C . GLN A 1 72 ? -14.462 13.480 27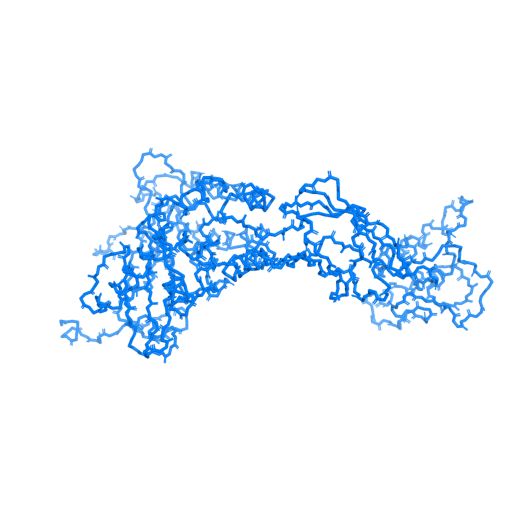.606 1.00 89.00 72 GLN A C 1
ATOM 567 O O . GLN A 1 72 ? -13.474 12.749 27.545 1.00 89.00 72 GLN A O 1
ATOM 572 N N . GLY A 1 73 ? -14.745 14.385 26.670 1.00 87.25 73 GLY A N 1
ATOM 573 C CA . GLY A 1 73 ? -13.957 14.574 25.462 1.00 87.25 73 GLY A CA 1
ATOM 574 C C . GLY A 1 73 ? -14.602 14.032 24.189 1.00 87.25 73 GLY A C 1
ATOM 575 O O . GLY A 1 73 ? -15.709 13.471 24.180 1.00 87.25 73 GLY A O 1
ATOM 576 N N . ILE A 1 74 ? -13.855 14.189 23.106 1.00 89.31 74 ILE A N 1
ATOM 577 C CA . ILE A 1 74 ? -14.159 13.682 21.781 1.00 89.31 74 ILE A CA 1
ATOM 578 C C . ILE A 1 74 ? -13.607 12.263 21.651 1.00 89.31 74 ILE A C 1
ATOM 580 O O . ILE A 1 74 ? -12.438 11.981 21.914 1.00 89.31 74 ILE A O 1
ATOM 584 N N . TYR A 1 75 ? -14.454 11.358 21.176 1.00 91.19 75 TYR A N 1
ATOM 585 C CA . TYR A 1 75 ? -14.092 9.977 20.897 1.00 91.19 75 TYR A CA 1
ATOM 586 C C . TYR A 1 75 ? -14.340 9.662 19.432 1.00 91.19 75 TYR A C 1
ATOM 588 O O . TYR A 1 75 ? -15.384 10.011 18.877 1.00 91.19 75 TYR A O 1
ATOM 596 N N . ASN A 1 76 ? -13.420 8.918 18.825 1.00 91.75 76 ASN A N 1
ATOM 597 C CA . ASN A 1 76 ? -13.711 8.231 17.580 1.00 91.75 76 ASN A CA 1
ATOM 598 C C . ASN A 1 76 ? -14.449 6.928 17.916 1.00 91.75 76 ASN A C 1
ATOM 600 O O . ASN A 1 76 ? -13.883 5.992 18.485 1.00 91.75 76 ASN A O 1
ATOM 604 N N . VAL A 1 77 ? -15.751 6.882 17.642 1.00 92.19 77 VAL A N 1
ATOM 605 C CA . VAL A 1 77 ? -16.597 5.744 18.012 1.00 92.19 77 VAL A CA 1
ATOM 606 C C . VAL A 1 77 ? -16.800 4.859 16.799 1.00 92.19 77 VAL A C 1
ATOM 608 O O . VAL A 1 77 ? -17.512 5.219 15.863 1.00 92.19 77 VAL A O 1
ATOM 611 N N . ILE A 1 78 ? -16.173 3.686 16.834 1.00 92.69 78 ILE A N 1
ATOM 612 C CA . ILE A 1 78 ? -16.069 2.770 15.697 1.00 92.69 78 ILE A CA 1
ATOM 613 C C . ILE A 1 78 ? -16.743 1.434 15.979 1.00 92.69 78 ILE A C 1
ATOM 615 O O . ILE A 1 78 ? -16.975 1.053 17.127 1.00 92.69 78 ILE A O 1
ATOM 619 N N . GLU A 1 79 ? -17.020 0.684 14.920 1.00 92.88 79 GLU A N 1
ATOM 620 C CA . GLU A 1 79 ? -17.345 -0.736 15.027 1.00 92.88 79 GLU A CA 1
ATOM 621 C C . GLU A 1 79 ? -16.264 -1.493 15.802 1.00 92.88 79 GLU A C 1
ATOM 623 O O . GLU A 1 79 ? -15.063 -1.322 15.570 1.00 92.88 79 GLU A O 1
ATOM 628 N N . ARG A 1 80 ? -16.683 -2.395 16.693 1.00 92.12 80 ARG A N 1
ATOM 629 C CA . ARG A 1 80 ? -15.754 -3.373 17.254 1.00 92.12 80 ARG A CA 1
ATOM 630 C C . ARG A 1 80 ? -15.423 -4.412 16.190 1.00 92.12 80 ARG A C 1
ATOM 632 O O . ARG A 1 80 ? -16.326 -5.038 15.651 1.00 92.12 80 ARG A O 1
ATOM 639 N N . ILE A 1 81 ? -14.136 -4.642 15.941 1.00 91.94 81 ILE A N 1
ATOM 640 C CA . ILE A 1 81 ? -13.701 -5.749 15.084 1.00 91.94 81 ILE A CA 1
ATOM 641 C C . ILE A 1 81 ? -13.935 -7.063 15.838 1.00 91.94 81 ILE A C 1
ATOM 643 O O . ILE A 1 81 ? -13.185 -7.430 16.741 1.00 91.94 81 ILE A O 1
ATOM 647 N N . ASP A 1 82 ? -15.009 -7.748 15.473 1.00 90.69 82 ASP A N 1
ATOM 648 C CA . ASP A 1 82 ? -15.356 -9.104 15.881 1.00 90.69 82 ASP A CA 1
ATOM 649 C C . ASP A 1 82 ? -15.953 -9.884 14.692 1.00 90.69 82 ASP A C 1
ATOM 651 O O . ASP A 1 82 ? -15.946 -9.424 13.545 1.00 90.69 82 ASP A O 1
ATOM 655 N N . THR A 1 83 ? -16.422 -11.106 14.937 1.00 90.25 83 THR A N 1
ATOM 656 C CA . THR A 1 83 ? -17.024 -11.945 13.892 1.00 90.25 83 THR A CA 1
ATOM 657 C C . THR A 1 83 ? -18.323 -11.363 13.337 1.00 90.25 83 THR A C 1
ATOM 659 O O . THR A 1 83 ? -18.578 -11.525 12.146 1.00 90.25 83 THR A O 1
ATOM 662 N N . ASP A 1 84 ? -19.110 -10.657 14.158 1.00 89.19 84 ASP A N 1
ATOM 663 C CA . ASP A 1 84 ? -20.358 -10.013 13.728 1.00 89.19 84 ASP A CA 1
ATOM 664 C C . ASP A 1 84 ? -20.044 -8.845 12.786 1.00 89.19 84 ASP A C 1
ATOM 666 O O . ASP A 1 84 ? -20.671 -8.707 11.737 1.00 89.19 84 ASP A O 1
ATOM 670 N N . PHE A 1 85 ? -19.027 -8.040 13.111 1.00 92.06 85 PHE A N 1
ATOM 671 C CA . PHE A 1 85 ? -18.513 -7.003 12.217 1.00 92.06 85 PHE A CA 1
ATOM 672 C C . PHE A 1 85 ? -18.097 -7.573 10.855 1.00 92.06 85 PHE A C 1
ATOM 674 O O . PHE A 1 85 ? -18.496 -7.041 9.816 1.00 92.06 85 PHE A O 1
ATOM 681 N N . LEU A 1 86 ? -17.330 -8.668 10.836 1.00 93.38 86 LEU A N 1
ATOM 682 C CA . LEU A 1 86 ? -16.906 -9.297 9.583 1.00 93.38 86 LEU A CA 1
ATOM 683 C C . LEU A 1 86 ? -18.100 -9.826 8.786 1.00 93.38 86 LEU A C 1
ATOM 685 O O . LEU A 1 86 ? -18.165 -9.603 7.578 1.00 93.38 86 LEU A O 1
ATOM 689 N N . GLU A 1 87 ? -19.067 -10.465 9.442 1.00 92.25 87 GLU A N 1
ATOM 690 C CA . GLU A 1 87 ? -20.295 -10.932 8.798 1.00 92.25 87 GLU A CA 1
ATOM 691 C C . GLU A 1 87 ? -21.082 -9.777 8.178 1.00 92.25 87 GLU A C 1
ATOM 693 O O . GLU A 1 87 ? -21.437 -9.844 7.003 1.00 92.25 87 GLU A O 1
ATOM 698 N N . ILE A 1 88 ? -21.287 -8.685 8.916 1.00 89.94 88 ILE A N 1
ATOM 699 C CA . ILE A 1 88 ? -22.003 -7.501 8.429 1.00 89.94 88 ILE A CA 1
ATOM 700 C C . ILE A 1 88 ? -21.280 -6.880 7.228 1.00 89.94 88 ILE A C 1
ATOM 702 O O . ILE A 1 88 ? -21.906 -6.558 6.218 1.00 89.94 88 ILE A O 1
ATOM 706 N N . ARG A 1 89 ? -19.954 -6.716 7.310 1.00 90.19 89 ARG A N 1
ATOM 707 C CA . ARG A 1 89 ? -19.161 -6.051 6.264 1.00 90.19 89 ARG A CA 1
ATOM 708 C C . ARG A 1 89 ? -18.967 -6.889 5.009 1.00 90.19 89 ARG A C 1
ATOM 710 O O . ARG A 1 89 ? -18.760 -6.320 3.939 1.00 90.19 89 ARG A O 1
ATOM 717 N N . THR A 1 90 ? -19.000 -8.211 5.134 1.00 92.00 90 THR A N 1
ATOM 718 C CA . THR A 1 90 ? -18.714 -9.134 4.023 1.00 92.00 90 THR A CA 1
ATOM 719 C C . THR A 1 90 ? -19.940 -9.905 3.543 1.00 92.00 90 THR A C 1
ATOM 721 O O . THR A 1 90 ? -19.874 -10.569 2.511 1.00 92.00 90 THR A O 1
ATOM 724 N N . GLY A 1 91 ? -21.051 -9.848 4.279 1.00 92.62 91 GLY A N 1
ATOM 725 C CA . GLY A 1 91 ? -22.252 -10.645 4.030 1.00 92.62 91 GLY A CA 1
ATOM 726 C C . GLY A 1 91 ? -22.065 -12.146 4.266 1.00 92.62 91 GLY A C 1
ATOM 727 O O . GLY A 1 91 ? -22.904 -12.929 3.826 1.00 92.62 91 GLY A O 1
ATOM 728 N N . THR A 1 92 ? -20.965 -12.563 4.906 1.00 92.50 92 THR A N 1
ATOM 729 C CA . THR A 1 92 ? -20.603 -13.980 5.048 1.00 92.50 92 THR A CA 1
ATOM 730 C C . THR A 1 92 ? -20.365 -14.334 6.520 1.00 92.50 92 THR A C 1
ATOM 732 O O . THR A 1 92 ? -19.459 -13.761 7.120 1.00 92.50 92 THR A O 1
ATOM 735 N N . PRO A 1 93 ? -21.129 -15.264 7.122 1.00 92.50 93 PRO A N 1
ATOM 736 C CA . PRO A 1 93 ? -20.940 -15.682 8.512 1.00 92.50 93 PRO A CA 1
ATOM 737 C C . PRO A 1 93 ? -19.794 -16.693 8.670 1.00 92.50 93 PRO A C 1
ATOM 739 O O . PRO A 1 93 ? -19.406 -17.365 7.716 1.00 92.50 93 PRO A O 1
ATOM 742 N N . GLY A 1 94 ? -19.317 -16.882 9.906 1.00 90.25 94 GLY A N 1
ATOM 743 C CA . GLY A 1 94 ? -18.402 -17.983 10.255 1.00 90.25 94 GLY A CA 1
ATOM 744 C C . GLY A 1 94 ? -16.910 -17.671 10.124 1.00 90.25 94 GLY A C 1
ATOM 745 O O . GLY A 1 94 ? -16.112 -18.576 9.890 1.00 90.25 94 GLY A O 1
ATOM 746 N N . TRP A 1 95 ? -16.532 -16.402 10.262 1.00 92.62 95 TRP A N 1
ATOM 747 C CA . TRP A 1 95 ? -15.133 -15.982 10.280 1.00 92.62 95 TRP A CA 1
ATOM 748 C C . TRP A 1 95 ? -14.403 -16.448 11.540 1.00 92.62 95 TRP A C 1
ATOM 750 O O . TRP A 1 95 ? -14.961 -16.437 12.637 1.00 92.62 95 TRP A O 1
ATOM 760 N N . THR A 1 96 ? -13.118 -16.753 11.385 1.00 91.19 96 THR A N 1
ATOM 761 C CA . THR A 1 96 ? -12.174 -16.889 12.503 1.00 91.19 96 THR A CA 1
ATOM 762 C C . THR A 1 96 ? -11.407 -15.584 12.675 1.00 91.19 96 THR A C 1
ATOM 764 O O . THR A 1 96 ? -11.005 -14.991 11.678 1.00 91.19 96 THR A O 1
ATOM 767 N N . LEU A 1 97 ? -11.167 -15.147 13.916 1.00 91.19 97 LEU A N 1
ATOM 768 C CA . LEU A 1 97 ? -10.489 -13.885 14.216 1.00 91.19 97 LEU A CA 1
ATOM 769 C C . LEU A 1 97 ? -9.356 -14.064 15.236 1.00 91.19 97 LEU A C 1
ATOM 771 O O . LEU A 1 97 ? -9.525 -14.714 16.264 1.00 91.19 97 LEU A O 1
ATOM 775 N N . VAL A 1 98 ? -8.224 -13.418 14.967 1.00 90.88 98 VAL A N 1
ATOM 776 C CA . VAL A 1 98 ? -7.036 -13.343 15.827 1.00 90.88 98 VAL A CA 1
ATOM 777 C C . VAL A 1 98 ? -6.650 -11.876 15.991 1.00 90.88 98 VAL A C 1
ATOM 779 O O . VAL A 1 98 ? -6.667 -11.131 15.011 1.00 90.88 98 VAL A O 1
ATOM 782 N N . LYS A 1 99 ? -6.277 -11.461 17.206 1.00 89.69 99 LYS A N 1
ATOM 783 C CA . LYS A 1 99 ? -5.822 -10.094 17.511 1.00 89.69 99 LYS A CA 1
ATOM 784 C C . LYS A 1 99 ? -4.390 -10.135 18.029 1.00 89.69 99 LYS A C 1
ATOM 786 O O . LYS A 1 99 ? -4.158 -10.799 19.029 1.00 89.69 99 LYS A O 1
ATOM 791 N N . GLY A 1 100 ? -3.445 -9.444 17.388 1.00 82.69 100 GLY A N 1
ATOM 792 C CA . GLY A 1 100 ? -2.061 -9.338 17.884 1.00 82.69 100 GLY A CA 1
ATOM 793 C C . GLY A 1 100 ? -1.408 -10.689 18.207 1.00 82.69 100 GLY A C 1
ATOM 794 O O . GLY A 1 100 ? -0.712 -10.841 19.201 1.00 82.69 100 GLY A O 1
ATOM 795 N N . GLY A 1 101 ? -1.731 -11.732 17.439 1.00 70.00 101 GLY A N 1
ATOM 796 C CA . GLY A 1 101 ? -1.268 -13.098 17.701 1.00 70.00 101 GLY A CA 1
ATOM 797 C C . GLY A 1 101 ? -1.858 -13.784 18.943 1.00 70.00 101 GLY A C 1
ATOM 798 O O . GLY A 1 101 ? -1.568 -14.964 19.151 1.00 70.00 101 GLY A O 1
ATOM 799 N N . GLU A 1 102 ? -2.699 -13.109 19.732 1.00 69.62 102 GLU A N 1
ATOM 800 C CA . GLU A 1 102 ? -3.463 -13.715 20.819 1.00 69.62 102 GLU A CA 1
ATOM 801 C C . GLU A 1 102 ? -4.656 -14.501 20.272 1.00 69.62 102 GLU A C 1
ATOM 803 O O . GLU A 1 102 ? -5.454 -14.038 19.450 1.00 69.62 102 GLU A O 1
ATOM 808 N N . ILE A 1 103 ? -4.756 -15.735 20.756 1.00 59.81 103 ILE A N 1
ATOM 809 C CA . ILE A 1 103 ? -5.739 -16.712 20.319 1.00 59.81 103 ILE A CA 1
ATOM 810 C C . ILE A 1 103 ? -7.066 -16.435 21.031 1.00 59.81 103 ILE A C 1
ATOM 812 O O . ILE A 1 103 ? -7.193 -16.635 22.240 1.00 59.81 103 ILE A O 1
ATOM 816 N N . VAL A 1 104 ? -8.080 -16.036 20.266 1.00 55.75 104 VAL A N 1
ATOM 817 C CA . VAL A 1 104 ? -9.477 -16.097 20.710 1.00 55.75 104 VAL A CA 1
ATOM 818 C C . VAL A 1 104 ? -9.910 -17.577 20.654 1.00 55.75 104 VAL A C 1
ATOM 820 O O . VAL A 1 104 ? -9.543 -18.264 19.704 1.00 55.75 104 VAL A O 1
ATOM 823 N N . PRO A 1 105 ? -10.653 -18.127 21.639 1.00 56.81 105 PRO A N 1
ATOM 824 C CA . PRO A 1 105 ? -10.926 -19.571 21.724 1.00 56.81 105 PRO A CA 1
ATOM 825 C C . PRO A 1 105 ? -11.553 -20.225 20.477 1.00 56.81 105 PRO A C 1
ATOM 827 O O . PRO A 1 105 ? -11.422 -21.433 20.29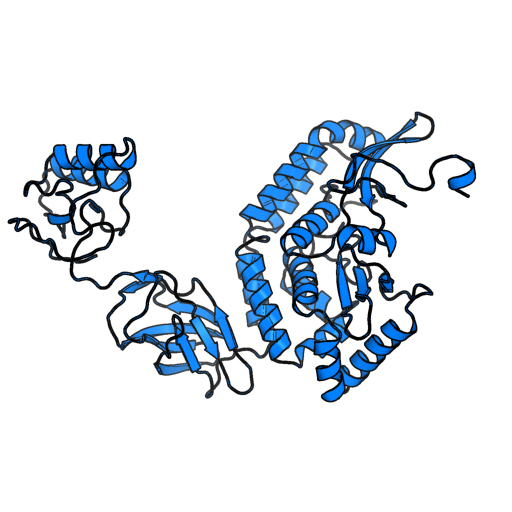5 1.00 56.81 105 PRO A O 1
ATOM 830 N N . ALA A 1 106 ? -12.229 -19.453 19.622 1.00 56.75 106 ALA A N 1
ATOM 831 C CA . ALA A 1 106 ? -12.701 -19.907 18.318 1.00 56.75 106 ALA A CA 1
ATOM 832 C C . ALA A 1 106 ? -11.619 -19.642 17.254 1.00 56.75 106 ALA A C 1
ATOM 834 O O . ALA A 1 106 ? -11.289 -18.485 17.003 1.00 56.75 106 ALA A O 1
ATOM 835 N N . GLY A 1 107 ? -11.079 -20.701 16.635 1.00 68.50 107 GLY A N 1
ATOM 836 C CA . GLY A 1 107 ? -10.102 -20.582 15.540 1.00 68.50 107 GLY A CA 1
ATOM 837 C C . GLY A 1 107 ? -8.641 -20.907 15.873 1.00 68.50 107 GLY A C 1
ATOM 838 O O . GLY A 1 107 ? -7.731 -20.603 15.097 1.00 68.50 107 GLY A O 1
ATOM 839 N N . VAL A 1 108 ? -8.402 -21.494 17.051 1.00 78.00 108 VAL A N 1
ATOM 840 C CA . VAL A 1 108 ? -7.064 -21.865 17.544 1.00 78.00 108 VAL A CA 1
ATOM 841 C C . VAL A 1 108 ? -6.337 -22.787 16.565 1.00 78.00 108 VAL A C 1
ATOM 843 O O . VAL A 1 108 ? -5.142 -22.622 16.330 1.00 78.00 108 VAL A O 1
ATOM 846 N N . GLU A 1 109 ? -7.037 -23.767 15.996 1.00 86.25 109 GLU A N 1
ATOM 847 C CA . GLU A 1 109 ? -6.425 -24.793 15.151 1.00 86.25 109 GLU A CA 1
ATOM 848 C C . GLU A 1 109 ? -5.931 -24.219 13.820 1.00 86.25 109 GLU A C 1
ATOM 850 O O . GLU A 1 109 ? -4.794 -24.492 13.427 1.00 86.25 109 GLU A O 1
ATOM 855 N N . GLU A 1 110 ? -6.734 -23.375 13.168 1.00 89.31 110 GLU A N 1
ATOM 856 C CA . GLU A 1 110 ? -6.378 -22.718 11.910 1.00 89.31 110 GLU A CA 1
ATOM 857 C C . GLU A 1 110 ? -5.205 -21.752 12.094 1.00 89.31 110 GLU A C 1
ATOM 859 O O . GLU A 1 110 ? -4.311 -21.679 11.245 1.00 89.31 110 GLU A O 1
ATOM 864 N N . TRP A 1 111 ? -5.173 -21.017 13.211 1.00 90.44 111 TRP A N 1
ATOM 865 C CA . TRP A 1 111 ? -4.050 -20.132 13.516 1.00 90.44 111 TRP A CA 1
ATOM 866 C C . TRP A 1 111 ? -2.767 -20.923 13.796 1.00 90.44 111 TRP A C 1
ATOM 868 O O . TRP A 1 111 ? -1.704 -20.605 13.256 1.00 90.44 111 TRP A O 1
ATOM 878 N N . LEU A 1 112 ? -2.859 -22.009 14.571 1.00 89.81 112 LEU A N 1
ATOM 879 C CA . LEU A 1 112 ? -1.726 -22.903 14.820 1.00 89.81 112 LEU A CA 1
ATOM 880 C C . LEU A 1 112 ? -1.253 -23.616 13.541 1.00 89.81 112 LEU A C 1
ATOM 882 O O . LEU A 1 112 ? -0.068 -23.935 13.431 1.00 89.81 112 LEU A O 1
ATOM 886 N N . GLU A 1 113 ? -2.133 -23.895 12.573 1.00 92.31 113 GLU A N 1
ATOM 887 C CA . GLU A 1 113 ? -1.736 -24.366 11.236 1.00 92.31 113 GLU A CA 1
ATOM 888 C C . GLU A 1 113 ? -0.892 -23.320 10.514 1.00 92.31 113 GLU A C 1
ATOM 890 O O . GLU A 1 113 ? 0.224 -23.638 10.093 1.00 92.31 113 GLU A O 1
ATOM 895 N N . LEU A 1 114 ? -1.376 -22.076 10.432 1.00 94.62 114 LEU A N 1
ATOM 896 C CA . LEU A 1 114 ? -0.637 -20.983 9.804 1.00 94.62 114 LEU A CA 1
ATOM 897 C C . LEU A 1 114 ? 0.750 -20.825 10.441 1.00 94.62 114 LEU A C 1
ATOM 899 O O . LEU A 1 114 ? 1.751 -20.798 9.729 1.00 94.62 114 LEU A O 1
ATOM 903 N N . GLN A 1 115 ? 0.838 -20.795 11.773 1.00 93.69 115 GLN A N 1
ATOM 904 C CA . GLN A 1 115 ? 2.114 -20.654 12.480 1.00 93.69 115 GLN A CA 1
ATOM 905 C C . GLN A 1 115 ? 3.084 -21.811 12.190 1.00 93.69 115 GLN A C 1
ATOM 907 O O . GLN A 1 115 ? 4.269 -21.573 11.947 1.00 93.69 115 GLN A O 1
ATOM 912 N N . ARG A 1 116 ? 2.599 -23.061 12.159 1.00 96.00 116 ARG A N 1
ATOM 913 C CA . ARG A 1 116 ? 3.424 -24.228 11.798 1.00 96.00 116 ARG A CA 1
ATOM 914 C C . ARG A 1 116 ? 3.961 -24.121 10.372 1.00 96.00 116 ARG A C 1
ATOM 916 O O . ARG A 1 116 ? 5.147 -24.369 10.158 1.00 96.00 116 ARG A O 1
ATOM 923 N N . LEU A 1 117 ? 3.114 -23.722 9.423 1.00 98.00 117 LEU A N 1
ATOM 924 C CA . LEU A 1 117 ? 3.508 -23.512 8.029 1.00 98.00 117 LEU A CA 1
ATOM 925 C C . LEU A 1 117 ? 4.539 -22.390 7.899 1.00 98.00 117 LEU A C 1
ATOM 927 O O . LEU A 1 117 ? 5.527 -22.558 7.190 1.00 98.00 117 LEU A O 1
ATOM 931 N N . VAL A 1 118 ? 4.362 -21.279 8.618 1.00 97.75 118 VAL A N 1
ATOM 932 C CA . VAL A 1 118 ? 5.334 -20.176 8.648 1.00 97.75 118 VAL A CA 1
ATOM 933 C C . VAL A 1 118 ? 6.690 -20.669 9.144 1.00 97.75 118 VAL A C 1
ATOM 935 O O . VAL A 1 118 ? 7.694 -20.460 8.466 1.00 97.75 118 VAL A O 1
ATOM 938 N N . MET A 1 119 ? 6.741 -21.386 10.268 1.00 97.06 119 MET A N 1
ATOM 939 C CA . MET A 1 119 ? 8.000 -21.915 10.807 1.00 97.06 119 MET A CA 1
ATOM 940 C C . MET A 1 119 ? 8.685 -22.900 9.847 1.00 97.06 119 MET A C 1
ATOM 942 O O . MET A 1 119 ? 9.892 -22.798 9.614 1.00 97.06 119 MET A O 1
ATOM 946 N N . ALA A 1 120 ? 7.931 -23.811 9.227 1.00 97.94 120 ALA A N 1
ATOM 947 C CA . ALA A 1 120 ? 8.467 -24.756 8.245 1.00 97.94 120 ALA A CA 1
ATOM 948 C C . ALA A 1 120 ? 8.964 -24.053 6.966 1.00 97.94 120 ALA A C 1
ATOM 950 O O . ALA A 1 120 ? 10.084 -24.298 6.508 1.00 97.94 120 ALA A O 1
ATOM 951 N N . ALA A 1 121 ? 8.183 -23.110 6.433 1.00 97.50 121 ALA A N 1
ATOM 952 C CA . ALA A 1 121 ? 8.561 -22.293 5.284 1.00 97.50 121 ALA A CA 1
ATOM 953 C C . ALA A 1 121 ? 9.830 -21.482 5.571 1.00 97.50 121 ALA A C 1
ATOM 955 O O . ALA A 1 121 ? 10.728 -21.405 4.728 1.00 97.50 121 ALA A O 1
ATOM 956 N N . ARG A 1 122 ? 9.970 -20.926 6.781 1.00 95.88 122 ARG A N 1
ATOM 957 C CA . ARG A 1 122 ? 11.184 -20.227 7.233 1.00 95.88 122 ARG A CA 1
ATOM 958 C C . ARG A 1 122 ? 12.387 -21.160 7.306 1.00 95.88 122 ARG A C 1
ATOM 960 O O . ARG A 1 122 ? 13.443 -20.773 6.802 1.00 95.88 122 ARG A O 1
ATOM 967 N N . GLY A 1 123 ? 12.184 -22.403 7.746 1.00 94.75 123 GLY A N 1
ATOM 968 C CA . GLY A 1 123 ? 13.156 -23.502 7.678 1.00 94.75 123 GLY A CA 1
ATOM 969 C C . GLY A 1 123 ? 13.530 -23.976 6.265 1.00 94.75 123 GLY A C 1
ATOM 970 O O . GLY A 1 123 ? 14.477 -24.743 6.122 1.00 94.75 123 GLY A O 1
ATOM 971 N N . GLY A 1 124 ? 12.847 -23.495 5.219 1.00 93.44 124 GLY A N 1
ATOM 972 C CA . GLY A 1 124 ? 13.171 -23.787 3.818 1.00 93.44 124 GLY A CA 1
ATOM 973 C C . GLY A 1 124 ? 12.255 -24.807 3.143 1.00 93.44 124 GLY A C 1
ATOM 974 O O . GLY A 1 124 ? 12.551 -25.212 2.022 1.00 93.44 124 GLY A O 1
ATOM 975 N N . ASP A 1 125 ? 11.153 -25.208 3.781 1.00 97.25 125 ASP A N 1
ATOM 976 C CA . ASP A 1 125 ? 10.198 -26.131 3.168 1.00 97.25 125 ASP A CA 1
ATOM 977 C C . ASP A 1 125 ? 9.368 -25.453 2.064 1.00 97.25 125 ASP A C 1
ATOM 979 O O . ASP A 1 125 ? 8.518 -24.597 2.326 1.00 97.25 125 ASP A O 1
ATOM 983 N N . ALA A 1 126 ? 9.605 -25.858 0.815 1.00 95.56 126 ALA A N 1
ATOM 984 C CA . ALA A 1 126 ? 8.921 -25.311 -0.354 1.00 95.56 126 ALA A CA 1
ATOM 985 C C . ALA A 1 126 ? 7.421 -25.659 -0.383 1.00 95.56 126 ALA A C 1
ATOM 987 O O . ALA A 1 126 ? 6.625 -24.859 -0.875 1.00 95.56 126 ALA A O 1
ATOM 988 N N . ALA A 1 127 ? 7.020 -26.811 0.171 1.00 97.44 127 ALA A N 1
ATOM 989 C CA . ALA A 1 127 ? 5.612 -27.201 0.241 1.00 97.44 127 ALA A CA 1
ATOM 990 C C . ALA A 1 127 ? 4.827 -26.284 1.189 1.00 97.44 127 ALA A C 1
ATOM 992 O O . ALA A 1 127 ? 3.727 -25.843 0.857 1.00 97.44 127 ALA A O 1
ATOM 993 N N . SER A 1 128 ? 5.421 -25.923 2.329 1.00 98.12 128 SER A N 1
ATOM 994 C CA . SER A 1 128 ? 4.846 -24.942 3.249 1.00 98.12 128 SER A CA 1
ATOM 995 C C . SER A 1 128 ? 4.760 -23.549 2.632 1.00 98.12 128 SER A C 1
ATOM 997 O O . SER A 1 128 ? 3.746 -22.883 2.817 1.00 98.12 128 SER A O 1
ATOM 999 N N . VAL A 1 129 ? 5.760 -23.115 1.850 1.00 97.44 129 VAL A N 1
ATOM 1000 C CA . VAL A 1 129 ? 5.661 -21.852 1.091 1.00 97.44 129 VAL A CA 1
ATOM 1001 C C . VAL A 1 129 ? 4.464 -21.896 0.139 1.00 97.44 129 VAL A C 1
ATOM 1003 O O . VAL A 1 129 ? 3.642 -20.987 0.174 1.00 97.44 129 VAL A O 1
ATOM 1006 N N . ALA A 1 130 ? 4.319 -22.960 -0.659 1.00 97.12 130 ALA A N 1
ATOM 1007 C CA . ALA A 1 130 ? 3.185 -23.108 -1.574 1.00 97.12 130 ALA A CA 1
ATOM 1008 C C . ALA A 1 130 ? 1.840 -23.082 -0.829 1.00 97.12 130 ALA A C 1
ATOM 1010 O O . ALA A 1 130 ? 0.934 -22.349 -1.215 1.00 97.12 130 ALA A O 1
ATOM 1011 N N . ARG A 1 131 ? 1.739 -23.794 0.299 1.00 97.19 131 ARG A N 1
ATOM 1012 C CA . ARG A 1 131 ? 0.525 -23.801 1.120 1.00 97.19 131 ARG A CA 1
ATOM 1013 C C . ARG A 1 131 ? 0.197 -22.423 1.699 1.00 97.19 131 ARG A C 1
ATOM 1015 O O . ARG A 1 131 ? -0.976 -22.069 1.758 1.00 97.19 131 ARG A O 1
ATOM 1022 N N . LEU A 1 132 ? 1.196 -21.637 2.107 1.00 98.25 132 LEU A N 1
ATOM 1023 C CA . LEU A 1 132 ? 0.980 -20.264 2.578 1.00 98.25 132 LEU A CA 1
ATOM 1024 C C . LEU A 1 132 ? 0.436 -19.352 1.473 1.00 98.25 132 LEU A C 1
ATOM 1026 O O . LEU A 1 132 ? -0.407 -18.507 1.766 1.00 98.25 132 LEU A O 1
ATOM 1030 N N . LEU A 1 133 ? 0.874 -19.533 0.222 1.00 97.88 133 LEU A N 1
ATOM 1031 C CA . LEU A 1 133 ? 0.362 -18.761 -0.917 1.00 97.88 133 LEU A CA 1
ATOM 1032 C C . LEU A 1 133 ? -1.129 -19.016 -1.178 1.00 97.88 133 LEU A C 1
ATOM 1034 O O . LEU A 1 133 ? -1.827 -18.101 -1.606 1.00 97.88 133 LEU A O 1
ATOM 1038 N N . ASP A 1 134 ? -1.616 -20.223 -0.881 1.00 96.81 134 ASP A N 1
ATOM 1039 C CA . ASP A 1 134 ? -3.039 -20.566 -0.988 1.00 96.81 134 ASP A CA 1
ATOM 1040 C C . ASP A 1 134 ? -3.847 -20.117 0.237 1.00 96.81 134 ASP A C 1
ATOM 1042 O O . ASP A 1 134 ? -5.025 -19.781 0.121 1.00 96.81 134 ASP A O 1
ATOM 1046 N N . LEU A 1 135 ? -3.225 -20.130 1.421 1.00 97.25 135 LEU A N 1
ATOM 1047 C CA . LEU A 1 135 ? -3.898 -19.881 2.696 1.00 97.25 135 LEU A CA 1
ATOM 1048 C C . LEU A 1 135 ? -3.977 -18.391 3.057 1.00 97.25 135 LEU A C 1
ATOM 1050 O O . LEU A 1 135 ? -4.755 -18.024 3.932 1.00 97.25 135 LEU A O 1
ATOM 1054 N N . VAL A 1 136 ? -3.190 -17.527 2.415 1.00 98.44 136 VAL A N 1
ATOM 1055 C CA . VAL A 1 136 ? -3.193 -16.076 2.645 1.00 98.44 136 VAL A CA 1
ATOM 1056 C C . VAL A 1 136 ? -3.769 -15.364 1.431 1.00 98.44 136 VAL A C 1
ATOM 1058 O O . VAL A 1 136 ? -3.403 -15.637 0.289 1.00 98.44 136 VAL A O 1
ATOM 1061 N N . ASN A 1 137 ? -4.655 -14.399 1.660 1.00 98.31 137 ASN A N 1
ATOM 1062 C CA . ASN A 1 137 ? -5.074 -13.491 0.608 1.00 98.31 137 ASN A CA 1
ATOM 1063 C C . ASN A 1 137 ? -3.923 -12.511 0.324 1.00 98.31 137 ASN A C 1
ATOM 1065 O O . ASN A 1 137 ? -3.740 -11.519 1.024 1.00 98.31 137 ASN A O 1
ATOM 1069 N N . LEU A 1 138 ? -3.101 -12.835 -0.677 1.00 98.56 138 LEU A N 1
ATOM 1070 C CA . LEU A 1 138 ? -1.837 -12.144 -0.946 1.00 98.56 138 LEU A CA 1
ATOM 1071 C C . LEU A 1 138 ? -2.012 -10.673 -1.340 1.00 98.56 138 LEU A C 1
ATOM 1073 O O . LEU A 1 138 ? -1.174 -9.848 -0.977 1.00 98.56 138 LEU A O 1
ATOM 1077 N N . GLU A 1 139 ? -3.086 -10.330 -2.053 1.00 98.31 139 GLU A N 1
ATOM 1078 C CA . GLU A 1 139 ? -3.392 -8.938 -2.401 1.00 98.31 139 GLU A CA 1
ATOM 1079 C C . GLU A 1 139 ? -3.782 -8.131 -1.160 1.00 98.31 139 GLU A C 1
ATOM 1081 O O . GLU A 1 139 ? -3.250 -7.046 -0.932 1.00 98.31 139 GLU A O 1
ATOM 1086 N N . ASP A 1 140 ? -4.682 -8.673 -0.335 1.00 98.38 140 ASP A N 1
ATOM 1087 C CA . ASP A 1 140 ? -5.113 -8.048 0.917 1.00 98.38 140 ASP A CA 1
ATOM 1088 C C . ASP A 1 140 ? -3.945 -7.871 1.890 1.00 98.38 140 ASP A C 1
ATOM 1090 O O . ASP A 1 140 ? -3.717 -6.779 2.407 1.00 98.38 140 ASP A O 1
ATOM 1094 N N . PHE A 1 141 ? -3.134 -8.917 2.059 1.00 98.75 141 PHE A N 1
ATOM 1095 C CA . PHE A 1 141 ? -1.949 -8.852 2.902 1.00 98.75 141 PHE A CA 1
ATOM 1096 C C . PHE A 1 141 ? -0.934 -7.830 2.378 1.00 98.75 141 PHE A C 1
ATOM 1098 O O . PHE A 1 141 ? -0.378 -7.061 3.159 1.00 98.75 141 PHE A O 1
ATOM 1105 N N . SER A 1 142 ? -0.741 -7.746 1.057 1.00 98.69 142 SER A N 1
ATOM 1106 C CA . SER A 1 142 ? 0.113 -6.715 0.458 1.00 98.69 142 SER A CA 1
ATOM 1107 C C . SER A 1 142 ? -0.405 -5.313 0.776 1.00 98.69 142 SER A C 1
ATOM 1109 O O . SER A 1 142 ? 0.371 -4.471 1.218 1.00 98.69 142 SER A O 1
ATOM 1111 N N . ARG A 1 143 ? -1.712 -5.060 0.630 1.00 98.56 143 ARG A N 1
ATOM 1112 C CA . ARG A 1 143 ? -2.340 -3.759 0.939 1.00 98.56 143 ARG A CA 1
ATOM 1113 C C . ARG A 1 143 ? -2.167 -3.371 2.408 1.00 98.56 143 ARG A C 1
ATOM 1115 O O . ARG A 1 143 ? -1.826 -2.221 2.685 1.00 98.56 143 ARG A O 1
ATOM 1122 N N . PHE A 1 144 ? -2.317 -4.330 3.322 1.00 98.62 144 PHE A N 1
ATOM 1123 C CA . PHE A 1 144 ? -2.051 -4.153 4.750 1.00 98.62 144 PHE A CA 1
ATOM 1124 C C . PHE A 1 144 ? -0.584 -3.773 5.033 1.00 98.62 144 PHE A C 1
ATOM 1126 O O . PHE A 1 144 ? -0.317 -2.847 5.800 1.00 98.62 144 PHE A O 1
ATOM 1133 N N . LEU A 1 145 ? 0.388 -4.434 4.395 1.00 98.38 145 LEU A N 1
ATOM 1134 C CA . LEU A 1 145 ? 1.806 -4.081 4.555 1.00 98.38 145 LEU A CA 1
ATOM 1135 C C . LEU A 1 145 ? 2.120 -2.702 3.958 1.00 98.38 145 LEU A C 1
ATOM 1137 O O . LEU A 1 145 ? 2.826 -1.902 4.570 1.00 98.38 145 LEU A O 1
ATOM 1141 N N . ILE A 1 146 ? 1.580 -2.416 2.772 1.00 98.25 146 ILE A N 1
ATOM 1142 C CA . ILE A 1 146 ? 1.826 -1.176 2.033 1.00 98.25 146 ILE A CA 1
ATOM 1143 C C . ILE A 1 146 ? 1.287 0.032 2.791 1.00 98.25 146 ILE A C 1
ATOM 1145 O O . ILE A 1 146 ? 1.993 1.035 2.884 1.00 98.25 146 ILE A O 1
ATOM 1149 N N . VAL A 1 147 ? 0.074 -0.041 3.347 1.00 98.12 147 VAL A N 1
ATOM 1150 C CA . VAL A 1 147 ? -0.504 1.103 4.066 1.00 98.12 147 VAL A CA 1
ATOM 1151 C C . VAL A 1 147 ? 0.320 1.450 5.309 1.00 98.12 147 VAL A C 1
ATOM 1153 O O . VAL A 1 147 ? 0.626 2.621 5.518 1.00 98.12 147 VAL A O 1
ATOM 1156 N N . ASN A 1 148 ? 0.795 0.449 6.059 1.00 97.69 148 ASN A N 1
ATOM 1157 C CA . ASN A 1 148 ? 1.662 0.665 7.220 1.00 97.69 148 ASN A CA 1
ATOM 1158 C C . ASN A 1 148 ? 3.058 1.181 6.832 1.00 97.69 148 ASN A C 1
ATOM 1160 O O . ASN A 1 148 ? 3.575 2.091 7.478 1.00 97.69 148 ASN A O 1
ATOM 1164 N N . LEU A 1 149 ? 3.647 0.661 5.747 1.00 97.06 149 LEU A N 1
ATOM 1165 C CA . LEU A 1 149 ? 4.913 1.155 5.190 1.00 97.06 149 LEU A CA 1
ATOM 1166 C C . LEU A 1 149 ? 4.812 2.633 4.782 1.00 97.06 149 LEU A C 1
ATOM 1168 O O . LEU A 1 149 ? 5.670 3.452 5.121 1.00 97.06 149 LEU A O 1
ATOM 1172 N N . CYS A 1 150 ? 3.765 2.973 4.032 1.00 96.38 150 CYS A N 1
ATOM 1173 C CA . CYS A 1 150 ? 3.589 4.315 3.489 1.00 96.38 150 CYS A CA 1
ATOM 1174 C C . CYS A 1 150 ? 3.283 5.326 4.593 1.00 96.38 150 CYS A C 1
ATOM 1176 O O . CYS A 1 150 ? 3.836 6.426 4.559 1.00 96.38 150 CYS A O 1
ATOM 1178 N N . LEU A 1 151 ? 2.468 4.939 5.581 1.00 95.94 151 LEU A N 1
ATOM 1179 C CA . LEU A 1 151 ? 2.083 5.803 6.697 1.00 95.94 151 LEU A CA 1
ATOM 1180 C C . LEU A 1 151 ? 3.113 5.870 7.827 1.00 95.94 151 LEU A C 1
ATOM 1182 O O . LEU A 1 151 ? 3.018 6.750 8.672 1.00 95.94 151 LEU A O 1
ATOM 1186 N N . GLY A 1 152 ? 4.127 5.002 7.819 1.00 95.44 152 GLY A N 1
ATOM 1187 C CA . GLY A 1 152 ? 5.184 5.021 8.825 1.00 95.44 152 GLY A CA 1
ATOM 1188 C C . GLY A 1 152 ? 4.680 4.695 10.226 1.00 95.44 152 GLY A C 1
ATOM 1189 O O . GLY A 1 152 ? 5.064 5.381 11.170 1.00 95.44 152 GLY A O 1
ATOM 1190 N N . ASN A 1 153 ? 3.809 3.685 10.326 1.00 94.00 153 ASN A N 1
ATOM 1191 C CA . ASN A 1 153 ? 3.237 3.210 11.585 1.00 94.00 153 ASN A CA 1
ATOM 1192 C C . ASN A 1 153 ? 4.323 2.578 12.463 1.00 94.00 153 ASN A C 1
ATOM 1194 O O . ASN A 1 153 ? 4.862 1.547 12.068 1.00 94.00 153 ASN A O 1
ATOM 1198 N N . SER A 1 154 ? 4.620 3.152 13.630 1.00 92.50 154 SER A N 1
ATOM 1199 C CA . SER A 1 154 ? 5.637 2.634 14.551 1.00 92.50 154 SER A CA 1
ATOM 1200 C C . SER A 1 154 ? 5.129 1.566 15.526 1.00 92.50 154 SER A C 1
ATOM 1202 O O . SER A 1 154 ? 5.958 0.902 16.152 1.00 92.50 154 SER A O 1
ATOM 1204 N N . ASP A 1 155 ? 3.820 1.300 15.594 1.00 86.94 155 ASP A N 1
ATOM 1205 C CA . ASP A 1 155 ? 3.218 0.362 16.560 1.00 86.94 155 ASP A CA 1
ATOM 1206 C C . ASP A 1 155 ? 2.676 -0.938 15.927 1.00 86.94 155 ASP A C 1
ATOM 1208 O O . ASP A 1 155 ? 1.848 -1.666 16.474 1.00 86.94 155 ASP A O 1
ATOM 1212 N N . LEU A 1 156 ? 3.171 -1.294 14.738 1.00 90.69 156 LEU A N 1
ATOM 1213 C CA . LEU A 1 156 ? 2.681 -2.444 13.964 1.00 90.69 156 LEU A CA 1
ATOM 1214 C C . LEU A 1 156 ? 2.913 -3.820 14.630 1.00 90.69 156 LEU A C 1
ATOM 1216 O O . LEU A 1 156 ? 2.389 -4.830 14.164 1.00 90.69 156 LEU A O 1
ATOM 1220 N N . ALA A 1 157 ? 3.715 -3.915 15.695 1.00 88.69 157 ALA A N 1
ATOM 1221 C CA . ALA A 1 157 ? 4.146 -5.205 16.241 1.00 88.69 157 ALA A CA 1
ATOM 1222 C C . ALA A 1 157 ? 2.971 -6.087 16.710 1.00 88.69 157 ALA A C 1
ATOM 1224 O O . ALA A 1 157 ? 2.958 -7.284 16.414 1.00 88.69 157 ALA A O 1
ATOM 1225 N N . GLN A 1 158 ? 1.990 -5.501 17.404 1.00 86.81 158 GLN A N 1
ATOM 1226 C CA . GLN A 1 158 ? 0.825 -6.217 17.951 1.00 86.81 158 GLN A CA 1
ATOM 1227 C C . GLN A 1 158 ? -0.525 -5.628 17.510 1.00 86.81 158 GLN A C 1
ATOM 1229 O O . GLN A 1 158 ? -1.568 -6.244 17.731 1.00 86.81 158 GLN A O 1
ATOM 1234 N N . ASN A 1 159 ? -0.524 -4.473 16.842 1.00 91.19 159 ASN A N 1
ATOM 1235 C CA . ASN A 1 159 ? -1.746 -3.742 16.522 1.00 91.19 159 ASN A CA 1
ATOM 1236 C C . ASN A 1 159 ? -2.282 -4.104 15.137 1.00 91.19 159 ASN A C 1
ATOM 1238 O O . ASN A 1 159 ? -2.212 -3.356 14.164 1.00 91.19 159 ASN A O 1
ATOM 1242 N N . TRP A 1 160 ? -2.809 -5.320 15.048 1.00 94.25 160 TRP A N 1
ATOM 1243 C CA . TRP A 1 160 ? -3.431 -5.853 13.843 1.00 94.25 160 TRP A CA 1
ATOM 1244 C C . TRP A 1 160 ? -4.408 -6.973 14.197 1.00 94.25 160 TRP A C 1
ATOM 1246 O O . TRP A 1 160 ? -4.289 -7.629 15.237 1.00 94.25 160 TRP A O 1
ATOM 1256 N N . TYR A 1 161 ? -5.356 -7.225 13.297 1.00 94.81 161 TYR A N 1
ATOM 1257 C CA . TYR A 1 161 ? -6.152 -8.450 13.307 1.00 94.81 161 TYR A CA 1
ATOM 1258 C C . TYR A 1 161 ? -5.810 -9.318 12.102 1.00 94.81 161 TYR A C 1
ATOM 1260 O O . TYR A 1 161 ? -5.531 -8.807 11.018 1.00 94.81 161 TYR A O 1
ATOM 1268 N N . ALA A 1 162 ? -5.888 -10.632 12.288 1.00 94.94 162 ALA A N 1
ATOM 1269 C CA . ALA A 1 162 ? -5.955 -11.594 11.201 1.00 94.94 162 ALA A CA 1
ATOM 1270 C C . ALA A 1 162 ? -7.328 -12.267 11.231 1.00 94.94 162 ALA A C 1
ATOM 1272 O O . ALA A 1 162 ? -7.765 -12.755 12.272 1.00 94.94 162 ALA A O 1
ATOM 1273 N N . ALA A 1 163 ? -8.011 -12.287 10.093 1.00 94.81 163 ALA A N 1
ATOM 1274 C CA . ALA A 1 163 ? -9.331 -12.872 9.945 1.00 94.81 163 ALA A CA 1
ATOM 1275 C C . ALA A 1 163 ? -9.299 -13.942 8.855 1.00 94.81 163 ALA A C 1
ATOM 1277 O O . ALA A 1 163 ? -8.864 -13.665 7.739 1.00 94.81 163 ALA A O 1
ATOM 1278 N N . ARG A 1 164 ? -9.743 -15.162 9.156 1.00 94.69 164 ARG A N 1
ATOM 1279 C CA . ARG A 1 164 ? -9.840 -16.228 8.156 1.00 94.69 164 ARG A CA 1
ATOM 1280 C C . ARG A 1 164 ? -11.250 -16.276 7.597 1.00 94.69 164 ARG A C 1
ATOM 1282 O O . ARG A 1 164 ? -12.210 -16.397 8.361 1.00 94.69 164 ARG A O 1
ATOM 1289 N N . GLU A 1 165 ? -11.344 -16.219 6.275 1.00 95.69 165 GLU A N 1
ATOM 1290 C CA . GLU A 1 165 ? -12.595 -16.448 5.557 1.00 95.69 165 GLU A CA 1
ATOM 1291 C C . GLU A 1 165 ? -13.182 -17.827 5.922 1.00 95.69 165 GLU A C 1
ATOM 1293 O O . GLU A 1 165 ? -12.436 -18.785 6.171 1.00 95.69 165 GLU A O 1
ATOM 1298 N N . PRO A 1 166 ? -14.517 -17.953 5.961 1.00 92.62 166 PRO A N 1
ATOM 1299 C CA . PRO A 1 166 ? -15.173 -19.217 6.255 1.00 92.62 166 PRO A CA 1
ATOM 1300 C C . PRO A 1 166 ? -14.950 -20.248 5.143 1.00 92.62 166 PRO A C 1
ATOM 1302 O O . PRO A 1 166 ? -14.787 -19.922 3.967 1.00 92.62 166 PRO A O 1
ATOM 1305 N N . GLY A 1 167 ? -15.024 -21.524 5.517 1.00 90.12 167 GLY A N 1
ATOM 1306 C CA . GLY A 1 167 ? -14.975 -22.645 4.581 1.00 90.12 167 GLY A CA 1
ATOM 1307 C C . GLY A 1 167 ? -13.577 -23.243 4.355 1.00 90.12 167 GLY A C 1
ATOM 1308 O O . GLY A 1 167 ? -12.572 -22.767 4.901 1.00 90.12 167 GLY A O 1
ATOM 1309 N N . PRO A 1 168 ? -13.513 -24.342 3.578 1.00 87.69 168 PRO A N 1
ATOM 1310 C CA . PRO A 1 168 ? -12.286 -25.115 3.380 1.00 87.69 168 PRO A CA 1
ATOM 1311 C C . PRO A 1 168 ? -11.207 -24.331 2.620 1.00 87.69 168 PRO A C 1
ATOM 1313 O O . PRO A 1 168 ? -10.035 -24.420 2.981 1.00 87.69 168 PRO A O 1
ATOM 1316 N N . ASP A 1 169 ? -11.608 -23.499 1.656 1.00 90.88 169 ASP A N 1
ATOM 1317 C CA . ASP A 1 169 ? -10.708 -22.674 0.833 1.00 90.88 169 ASP A CA 1
ATOM 1318 C C . ASP A 1 169 ? -10.515 -21.250 1.386 1.00 90.88 169 ASP A C 1
ATOM 1320 O O . ASP A 1 169 ? -9.954 -20.385 0.714 1.00 90.88 169 ASP A O 1
ATOM 1324 N N . GLY A 1 170 ? -11.002 -20.998 2.606 1.00 94.19 170 GLY A N 1
ATOM 1325 C CA . GLY A 1 170 ? -10.943 -19.688 3.239 1.00 94.19 170 GLY A CA 1
ATOM 1326 C C . GLY A 1 170 ? -9.510 -19.211 3.467 1.00 94.19 170 GLY A C 1
ATOM 1327 O O . GLY A 1 170 ? -8.667 -19.957 3.984 1.00 94.19 170 GLY A O 1
ATOM 1328 N N . ARG A 1 171 ? -9.241 -17.956 3.097 1.00 97.25 171 ARG A N 1
ATOM 1329 C CA . ARG A 1 171 ? -7.922 -17.332 3.209 1.00 97.25 171 ARG A CA 1
ATOM 1330 C C . ARG A 1 171 ? -7.839 -16.373 4.388 1.00 97.25 171 ARG A C 1
ATOM 1332 O O . ARG A 1 171 ? -8.827 -15.764 4.795 1.00 97.25 171 ARG A O 1
ATOM 1339 N N . TRP A 1 172 ? -6.634 -16.220 4.923 1.00 97.56 172 TRP A N 1
ATOM 1340 C CA . TRP A 1 172 ? -6.315 -15.203 5.915 1.00 97.56 172 TRP A CA 1
ATOM 1341 C C . TRP A 1 172 ? -6.238 -13.823 5.272 1.00 97.56 172 TRP A C 1
ATOM 1343 O O . TRP A 1 172 ? -5.548 -13.617 4.270 1.00 97.56 172 TRP A O 1
ATOM 1353 N N . ARG A 1 173 ? -6.930 -12.889 5.908 1.00 97.62 173 ARG A N 1
ATOM 1354 C CA . ARG A 1 173 ? -6.983 -11.460 5.630 1.00 97.62 173 ARG A CA 1
ATOM 1355 C C . ARG A 1 173 ? -6.458 -10.685 6.828 1.00 97.62 173 ARG A C 1
ATOM 1357 O O . ARG A 1 173 ? -6.553 -11.174 7.954 1.00 97.62 173 ARG A O 1
ATOM 1364 N N . PHE A 1 174 ? -5.913 -9.495 6.602 1.00 97.44 174 PHE A N 1
ATOM 1365 C CA . PHE A 1 174 ? -5.248 -8.715 7.650 1.00 97.44 174 PHE A CA 1
ATOM 1366 C C . PHE A 1 174 ? -5.824 -7.308 7.739 1.00 97.44 174 PHE A C 1
ATOM 1368 O O . PHE A 1 174 ? -6.020 -6.631 6.734 1.00 97.44 174 PHE A O 1
ATOM 1375 N N . LEU A 1 175 ? -6.124 -6.880 8.962 1.00 97.31 175 LEU A N 1
ATOM 1376 C CA . LEU A 1 175 ? -6.793 -5.617 9.236 1.00 97.31 175 LEU A CA 1
ATOM 1377 C C . LEU A 1 175 ? -5.912 -4.757 10.141 1.00 97.31 175 LEU A C 1
ATOM 1379 O O . LEU A 1 175 ? -5.325 -5.243 11.109 1.00 97.31 175 LEU A O 1
ATOM 1383 N N . VAL A 1 176 ? -5.853 -3.467 9.819 1.00 96.06 176 VAL A N 1
ATOM 1384 C CA . VAL A 1 176 ? -5.208 -2.446 10.652 1.00 96.06 176 VAL A CA 1
ATOM 1385 C C . VAL A 1 176 ? -5.991 -2.238 11.948 1.00 96.06 176 VAL A C 1
ATOM 1387 O O . VAL A 1 176 ? -7.220 -2.347 11.967 1.00 96.06 176 VAL A O 1
ATOM 1390 N N . TRP A 1 177 ? -5.272 -1.939 13.023 1.00 92.81 177 TRP A N 1
ATOM 1391 C CA . TRP A 1 177 ? -5.816 -1.621 14.338 1.00 92.81 177 TRP A CA 1
ATOM 1392 C C . TRP A 1 177 ? -4.859 -0.661 15.048 1.00 92.81 177 TRP A C 1
ATOM 1394 O O . TRP A 1 177 ? -3.668 -0.723 14.763 1.00 92.81 177 TRP A O 1
ATOM 1404 N N . ASP A 1 178 ? -5.364 0.170 15.964 1.00 89.38 178 ASP A N 1
ATOM 1405 C CA . ASP A 1 178 ? -4.550 1.013 16.861 1.00 89.38 178 ASP A CA 1
ATOM 1406 C C . ASP A 1 178 ? -3.480 1.833 16.112 1.00 89.38 178 ASP A C 1
ATOM 1408 O O . ASP A 1 178 ? -2.286 1.797 16.405 1.00 89.38 178 ASP A O 1
ATOM 1412 N N . GLY A 1 179 ? -3.907 2.525 15.057 1.00 88.69 179 GLY A N 1
ATOM 1413 C CA . GLY A 1 179 ? -3.028 3.263 14.155 1.00 88.69 179 GLY A CA 1
ATOM 1414 C C . GLY A 1 179 ? -2.567 4.628 14.653 1.00 88.69 179 GLY A C 1
ATOM 1415 O O . GLY A 1 179 ? -2.305 5.486 13.815 1.00 88.69 179 GLY A O 1
ATOM 1416 N N . ASP A 1 180 ? -2.513 4.859 15.964 1.00 87.31 180 ASP A N 1
ATOM 1417 C CA . ASP A 1 180 ? -2.319 6.200 16.532 1.00 87.31 180 ASP A CA 1
ATOM 1418 C C . ASP A 1 180 ? -0.888 6.735 16.309 1.00 87.31 180 ASP A C 1
ATOM 1420 O O . ASP A 1 180 ? -0.677 7.946 16.290 1.00 87.31 180 ASP A O 1
ATOM 1424 N N . LEU A 1 181 ? 0.086 5.842 16.075 1.00 89.75 181 LEU A N 1
ATOM 1425 C CA . LEU A 1 181 ? 1.505 6.166 15.866 1.00 89.75 181 LEU A CA 1
ATOM 1426 C C . LEU A 1 181 ? 1.938 6.075 14.387 1.00 89.75 181 LEU A C 1
ATOM 1428 O O . LEU A 1 181 ? 2.991 5.521 14.050 1.00 89.75 181 LEU A O 1
ATOM 1432 N N . ILE A 1 182 ? 1.112 6.592 13.471 1.00 92.25 182 ILE A N 1
ATOM 1433 C CA . ILE A 1 182 ? 1.535 6.881 12.088 1.00 92.25 182 ILE A CA 1
ATOM 1434 C C . ILE A 1 182 ? 2.220 8.248 12.008 1.00 92.25 182 ILE A C 1
ATOM 1436 O O . ILE A 1 182 ? 2.033 9.100 12.866 1.00 92.25 182 ILE A O 1
ATOM 1440 N N . GLY A 1 183 ? 3.003 8.492 10.956 1.00 91.94 183 GLY A N 1
ATOM 1441 C CA . GLY A 1 183 ? 3.749 9.748 10.842 1.00 91.94 183 GLY A CA 1
ATOM 1442 C C . GLY A 1 183 ? 5.101 9.745 11.562 1.00 91.94 183 GLY A C 1
ATOM 1443 O O . GLY A 1 183 ? 5.729 10.794 11.674 1.00 91.94 183 GLY A O 1
ATOM 1444 N N . GLU A 1 184 ? 5.577 8.586 12.031 1.00 90.56 184 GLU A N 1
ATOM 1445 C CA . GLU A 1 184 ? 6.779 8.508 12.873 1.00 90.56 184 GLU A CA 1
ATOM 1446 C C . GLU A 1 184 ? 7.991 7.909 12.159 1.00 90.56 184 GLU A C 1
ATOM 1448 O O . GLU A 1 184 ? 9.117 8.390 12.302 1.00 90.56 184 GLU A O 1
ATOM 1453 N N . LEU A 1 185 ? 7.782 6.845 11.378 1.00 94.31 185 LEU A N 1
ATOM 1454 C CA . LEU A 1 185 ? 8.880 6.114 10.752 1.00 94.31 185 LEU A CA 1
ATOM 1455 C C . LEU A 1 185 ? 9.135 6.574 9.315 1.00 94.31 185 LEU A C 1
ATOM 1457 O O . LEU A 1 185 ? 8.240 6.602 8.465 1.00 94.31 185 LEU A O 1
ATOM 1461 N N . ASP A 1 186 ? 10.398 6.843 8.980 1.00 95.00 186 ASP A N 1
ATOM 1462 C CA . ASP A 1 186 ? 10.818 6.941 7.580 1.00 95.00 186 ASP A CA 1
ATOM 1463 C C . ASP A 1 186 ? 10.597 5.594 6.841 1.00 95.00 186 ASP A C 1
ATOM 1465 O O . ASP A 1 186 ? 10.444 4.545 7.486 1.00 95.00 186 ASP A O 1
ATOM 1469 N N . PRO A 1 187 ? 10.557 5.566 5.495 1.00 95.69 187 PRO A N 1
ATOM 1470 C CA . PRO A 1 187 ? 10.285 4.331 4.755 1.00 95.69 187 PRO A CA 1
ATOM 1471 C C . PRO A 1 187 ? 11.282 3.190 5.020 1.00 95.69 187 PRO A C 1
ATOM 1473 O O . PRO A 1 187 ? 10.891 2.022 5.015 1.00 95.69 187 PRO A O 1
ATOM 1476 N N . VAL A 1 188 ? 12.557 3.491 5.296 1.00 94.94 188 VAL A N 1
ATOM 1477 C CA . VAL A 1 188 ? 13.588 2.483 5.600 1.00 94.94 188 VAL A CA 1
ATOM 1478 C C . VAL A 1 188 ? 13.354 1.884 6.985 1.00 94.94 188 VAL A C 1
ATOM 1480 O O . VAL A 1 188 ? 13.432 0.664 7.158 1.00 94.94 188 VAL A O 1
ATOM 1483 N N . ALA A 1 189 ? 13.049 2.718 7.980 1.00 96.12 189 ALA A N 1
ATOM 1484 C CA . ALA A 1 189 ? 12.684 2.278 9.320 1.00 96.12 189 ALA A CA 1
ATOM 1485 C C . ALA A 1 189 ? 11.390 1.451 9.317 1.00 96.12 189 ALA A C 1
ATOM 1487 O O . ALA A 1 189 ? 11.365 0.375 9.913 1.00 96.12 189 ALA A O 1
ATOM 1488 N N . SER A 1 190 ? 10.382 1.892 8.566 1.00 96.19 190 SER A N 1
ATOM 1489 C CA . SER A 1 190 ? 9.099 1.198 8.405 1.00 96.19 190 SER A CA 1
ATOM 1490 C C . SER A 1 190 ? 9.280 -0.186 7.773 1.00 96.19 190 SER A C 1
ATOM 1492 O O . SER A 1 190 ? 8.792 -1.191 8.285 1.00 96.19 190 SER A O 1
ATOM 1494 N N . TRP A 1 191 ? 10.054 -0.273 6.685 1.00 96.81 191 TRP A N 1
ATOM 1495 C CA . TRP A 1 191 ? 10.345 -1.551 6.033 1.00 96.81 191 TRP A CA 1
ATOM 1496 C C . TRP A 1 191 ? 11.127 -2.501 6.937 1.00 96.81 191 TRP A C 1
ATOM 1498 O O . TRP A 1 191 ? 10.812 -3.684 7.032 1.00 96.81 191 TRP A O 1
ATOM 1508 N N . ARG A 1 192 ? 12.123 -1.986 7.662 1.00 96.38 192 ARG A N 1
ATOM 1509 C CA . ARG A 1 192 ? 12.850 -2.765 8.667 1.00 96.38 192 ARG A CA 1
ATOM 1510 C C . ARG A 1 192 ? 11.916 -3.285 9.756 1.00 96.38 192 ARG A C 1
ATOM 1512 O O . ARG A 1 192 ? 12.046 -4.449 10.123 1.00 96.38 192 ARG A O 1
ATOM 1519 N N . GLN A 1 193 ? 10.984 -2.476 10.254 1.00 95.94 193 GLN A N 1
ATOM 1520 C CA . GLN A 1 193 ? 10.015 -2.929 11.249 1.00 95.94 193 GLN A CA 1
ATOM 1521 C C . GLN A 1 193 ? 9.167 -4.092 10.717 1.00 95.94 193 GLN A C 1
ATOM 1523 O O . GLN A 1 193 ? 9.141 -5.148 11.345 1.00 95.94 193 GLN A O 1
ATOM 1528 N N . ILE A 1 194 ? 8.587 -3.951 9.520 1.00 97.06 194 ILE A N 1
ATOM 1529 C CA . ILE A 1 194 ? 7.821 -5.017 8.846 1.00 97.06 194 ILE A CA 1
ATOM 1530 C C . ILE A 1 194 ? 8.612 -6.336 8.772 1.00 97.06 194 ILE A C 1
ATOM 1532 O O . ILE A 1 194 ? 8.044 -7.417 8.907 1.00 97.06 194 ILE A O 1
ATOM 1536 N N . LEU A 1 195 ? 9.931 -6.263 8.583 1.00 96.94 195 LEU A N 1
ATOM 1537 C CA . LEU A 1 195 ? 10.801 -7.436 8.482 1.00 96.94 195 LEU A CA 1
ATOM 1538 C C . LEU A 1 195 ? 11.338 -7.957 9.824 1.00 96.94 195 LEU A C 1
ATOM 1540 O O . LEU A 1 195 ? 12.061 -8.952 9.823 1.00 96.94 195 LEU A O 1
ATOM 1544 N N . THR A 1 196 ? 11.031 -7.322 10.958 1.00 96.00 196 THR A N 1
ATOM 1545 C CA . THR A 1 196 ? 11.654 -7.661 12.253 1.00 96.00 196 THR A CA 1
ATOM 1546 C C . THR A 1 196 ? 10.680 -7.827 13.414 1.00 96.00 196 THR A C 1
ATOM 1548 O O . THR A 1 196 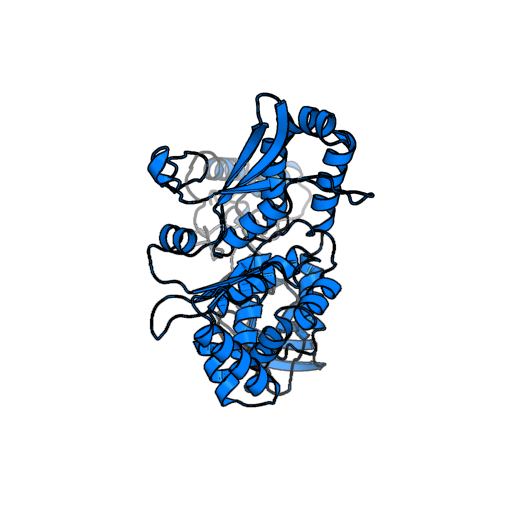? 11.042 -8.482 14.389 1.00 96.00 196 THR A O 1
ATOM 1551 N N . THR A 1 197 ? 9.453 -7.315 13.326 1.00 92.62 197 THR A N 1
ATOM 1552 C CA . THR A 1 197 ? 8.464 -7.388 14.412 1.00 92.62 197 THR A CA 1
ATOM 1553 C C . THR A 1 197 ? 7.164 -8.055 13.965 1.00 92.62 197 THR A C 1
ATOM 1555 O O . THR A 1 197 ? 6.901 -8.193 12.771 1.00 92.62 197 THR A O 1
ATOM 1558 N N . GLY A 1 198 ? 6.345 -8.484 14.932 1.00 89.75 198 GLY A N 1
ATOM 1559 C CA . GLY A 1 198 ? 4.986 -8.979 14.693 1.00 89.75 198 GLY A CA 1
ATOM 1560 C C . GLY A 1 198 ? 4.914 -10.081 13.633 1.00 89.75 198 GLY A C 1
ATOM 1561 O O . GLY A 1 198 ? 5.363 -11.205 13.848 1.00 89.75 198 GLY A O 1
ATOM 1562 N N . LEU A 1 199 ? 4.356 -9.736 12.470 1.00 94.19 199 LEU A N 1
ATOM 1563 C CA . LEU A 1 199 ? 4.130 -10.629 11.328 1.00 94.19 199 LEU A CA 1
ATOM 1564 C C . LEU A 1 199 ? 5.381 -10.901 10.471 1.00 94.19 199 LEU A C 1
ATOM 1566 O O . LEU A 1 199 ? 5.272 -11.550 9.429 1.00 94.19 199 LEU A O 1
ATOM 1570 N N . SER A 1 200 ? 6.563 -10.441 10.886 1.00 96.12 200 SER A N 1
ATOM 1571 C CA . SER A 1 200 ? 7.812 -10.536 10.118 1.00 96.12 200 SER A CA 1
ATOM 1572 C C . SER A 1 200 ? 8.128 -11.938 9.602 1.00 96.12 200 SER A C 1
ATOM 1574 O O . SER A 1 200 ? 8.533 -12.096 8.452 1.00 96.12 200 SER A O 1
ATOM 1576 N N . GLU A 1 201 ? 7.900 -12.977 10.403 1.00 96.50 201 GLU A N 1
ATOM 1577 C CA . GLU A 1 201 ? 8.163 -14.358 9.994 1.00 96.50 201 GLU A CA 1
ATOM 1578 C C . GLU A 1 201 ? 7.232 -14.811 8.857 1.00 96.50 201 GLU A C 1
ATOM 1580 O O . GLU A 1 201 ? 7.691 -15.477 7.928 1.00 96.50 201 GLU A O 1
ATOM 1585 N N . LEU A 1 202 ? 5.961 -14.390 8.861 1.00 97.88 202 LEU A N 1
ATOM 1586 C CA . LEU A 1 202 ? 5.035 -14.635 7.749 1.00 97.88 202 LEU A CA 1
ATOM 1587 C C . LEU A 1 202 ? 5.463 -13.855 6.500 1.00 97.88 202 LEU A C 1
ATOM 1589 O O . LEU A 1 202 ? 5.533 -14.431 5.414 1.00 97.88 202 LEU A O 1
ATOM 1593 N N . VAL A 1 203 ? 5.805 -12.571 6.655 1.00 98.25 203 VAL A N 1
ATOM 1594 C CA . VAL A 1 203 ? 6.280 -11.723 5.549 1.00 98.25 203 VAL A CA 1
ATOM 1595 C C . VAL A 1 203 ? 7.512 -12.345 4.899 1.00 98.25 203 VAL A C 1
ATOM 1597 O O . VAL A 1 203 ? 7.544 -12.563 3.691 1.00 98.25 203 VAL A O 1
ATOM 1600 N N . LEU A 1 204 ? 8.518 -12.698 5.697 1.00 98.00 204 LEU A N 1
ATOM 1601 C CA . LEU A 1 204 ? 9.758 -13.285 5.207 1.00 98.00 204 LEU A CA 1
ATOM 1602 C C . LEU A 1 204 ? 9.571 -14.699 4.639 1.00 98.00 204 LEU A C 1
ATOM 1604 O O . LEU A 1 204 ? 10.369 -15.112 3.799 1.00 98.00 204 LEU A O 1
ATOM 1608 N N . ALA A 1 205 ? 8.571 -15.459 5.096 1.00 98.12 205 ALA A N 1
ATOM 1609 C CA . ALA A 1 205 ? 8.210 -16.742 4.495 1.00 98.12 205 ALA A CA 1
ATOM 1610 C C . ALA A 1 205 ? 7.614 -16.545 3.094 1.00 98.12 205 ALA A C 1
ATOM 1612 O O . ALA A 1 205 ? 8.073 -17.178 2.144 1.00 98.12 205 ALA A O 1
ATOM 1613 N N . LEU A 1 206 ? 6.647 -15.633 2.958 1.00 98.31 206 LEU A N 1
ATOM 1614 C CA . LEU A 1 206 ? 5.985 -15.330 1.689 1.00 98.31 206 LEU A CA 1
ATOM 1615 C C . LEU A 1 206 ? 6.937 -14.673 0.683 1.00 98.31 206 LEU A C 1
ATOM 1617 O O . LEU A 1 206 ? 6.911 -15.020 -0.494 1.00 98.31 206 LEU A O 1
ATOM 1621 N N . LEU A 1 207 ? 7.845 -13.798 1.132 1.00 97.06 207 LEU A N 1
ATOM 1622 C CA . LEU A 1 207 ? 8.856 -13.168 0.274 1.00 97.06 207 LEU A CA 1
ATOM 1623 C C . LEU A 1 207 ? 9.838 -14.169 -0.356 1.00 97.06 207 LEU A C 1
ATOM 1625 O O . LEU A 1 207 ? 10.542 -13.799 -1.290 1.00 97.06 207 LEU A O 1
ATOM 1629 N N . LYS A 1 208 ? 9.884 -15.437 0.076 1.00 93.69 208 LYS A N 1
ATOM 1630 C CA . LYS A 1 208 ? 10.637 -16.480 -0.647 1.00 93.69 208 LYS A CA 1
ATOM 1631 C C . LYS A 1 208 ? 10.015 -16.817 -2.005 1.00 93.69 208 LYS A C 1
ATOM 1633 O O . LYS A 1 208 ? 10.723 -17.291 -2.888 1.00 93.69 208 LYS A O 1
ATOM 1638 N N . ALA A 1 209 ? 8.713 -16.591 -2.172 1.00 95.56 209 ALA A N 1
ATOM 1639 C CA . ALA A 1 209 ? 8.012 -16.830 -3.421 1.00 95.56 209 ALA A CA 1
ATOM 1640 C C . ALA A 1 209 ? 8.087 -15.601 -4.332 1.00 95.56 209 ALA A C 1
ATOM 1642 O O . ALA A 1 209 ? 7.635 -14.513 -3.974 1.00 95.56 209 ALA A O 1
ATOM 1643 N N . VAL A 1 210 ? 8.598 -15.799 -5.549 1.00 95.56 210 VAL A N 1
ATOM 1644 C CA . VAL A 1 210 ? 8.640 -14.763 -6.593 1.00 95.56 210 VAL A CA 1
ATOM 1645 C C . VAL A 1 210 ? 7.243 -14.198 -6.873 1.00 95.56 210 VAL A C 1
ATOM 1647 O O . VAL A 1 210 ? 7.088 -12.983 -6.949 1.00 95.56 210 VAL A O 1
ATOM 1650 N N . SER A 1 211 ? 6.219 -15.055 -6.923 1.00 95.75 211 SER A N 1
ATOM 1651 C CA . SER A 1 211 ? 4.829 -14.646 -7.163 1.00 95.75 211 SER A CA 1
ATOM 1652 C C . SER A 1 211 ? 4.310 -13.643 -6.128 1.00 95.75 211 SER A C 1
ATOM 1654 O O . SER A 1 211 ? 3.641 -12.677 -6.488 1.00 95.75 211 SER A O 1
ATOM 1656 N N . PHE A 1 212 ? 4.647 -13.817 -4.846 1.00 97.94 212 PHE A N 1
ATOM 1657 C CA . PHE A 1 212 ? 4.258 -12.855 -3.815 1.00 97.94 212 PHE A CA 1
ATOM 1658 C C . PHE A 1 212 ? 5.013 -11.531 -3.952 1.00 97.94 212 PHE A C 1
ATOM 1660 O O . PHE A 1 212 ? 4.414 -10.472 -3.786 1.00 97.94 212 PHE A O 1
ATOM 1667 N N . GLN A 1 213 ? 6.305 -11.566 -4.297 1.00 97.62 213 GLN A N 1
ATOM 1668 C CA . GLN A 1 213 ? 7.062 -10.337 -4.551 1.00 97.62 213 GLN A CA 1
ATOM 1669 C C . GLN A 1 213 ? 6.464 -9.533 -5.716 1.00 97.62 213 GLN A C 1
ATOM 1671 O O . GLN A 1 213 ? 6.357 -8.313 -5.620 1.00 97.62 213 GLN A O 1
ATOM 1676 N N . GLU A 1 214 ? 6.044 -10.199 -6.797 1.00 97.31 214 GLU A N 1
ATOM 1677 C CA 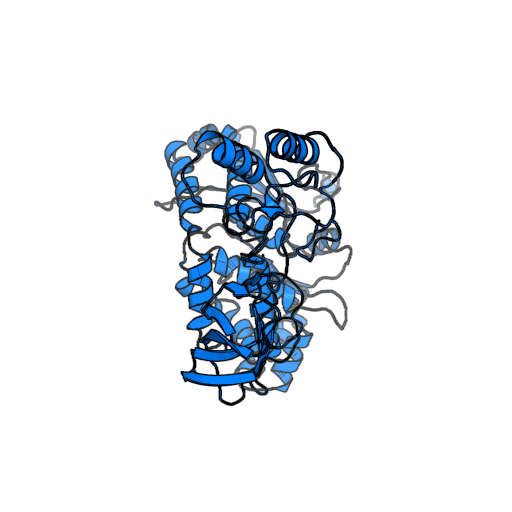. GLU A 1 214 ? 5.373 -9.552 -7.932 1.00 97.31 214 GLU A CA 1
ATOM 1678 C C . GLU A 1 214 ? 4.045 -8.901 -7.515 1.00 97.31 214 GLU A C 1
ATOM 1680 O O . GLU A 1 214 ? 3.803 -7.740 -7.856 1.00 97.31 214 GLU A O 1
ATOM 1685 N N . ILE A 1 215 ? 3.216 -9.606 -6.732 1.00 98.19 215 ILE A N 1
ATOM 1686 C CA . ILE A 1 215 ? 1.952 -9.071 -6.197 1.00 98.19 215 ILE A CA 1
ATOM 1687 C C . ILE A 1 215 ? 2.214 -7.853 -5.304 1.00 98.19 215 ILE A C 1
ATOM 1689 O O . ILE A 1 215 ? 1.593 -6.810 -5.505 1.00 98.19 215 ILE A O 1
ATOM 1693 N N . LEU A 1 216 ? 3.165 -7.950 -4.369 1.00 98.38 216 LEU A N 1
ATOM 1694 C CA . LEU A 1 216 ? 3.507 -6.862 -3.451 1.00 98.38 216 LEU A CA 1
ATOM 1695 C C . LEU A 1 216 ? 3.951 -5.604 -4.205 1.00 98.38 216 LEU A C 1
ATOM 1697 O O . LEU A 1 216 ? 3.492 -4.505 -3.901 1.00 98.38 216 LEU A O 1
ATOM 1701 N N . LEU A 1 217 ? 4.822 -5.753 -5.207 1.00 97.19 217 LEU A N 1
ATOM 1702 C CA . LEU A 1 217 ? 5.300 -4.628 -6.014 1.00 97.19 217 LEU A CA 1
ATOM 1703 C C . LEU A 1 217 ? 4.185 -4.021 -6.877 1.00 97.19 217 LEU A C 1
ATOM 1705 O O . LEU A 1 217 ? 4.110 -2.799 -7.015 1.00 97.19 217 LEU A O 1
ATOM 1709 N N . SER A 1 218 ? 3.311 -4.857 -7.441 1.00 96.56 218 SER A N 1
ATOM 1710 C CA . SER A 1 218 ? 2.158 -4.404 -8.226 1.00 96.56 218 SER A CA 1
ATOM 1711 C C . SER A 1 218 ? 1.170 -3.610 -7.367 1.00 96.56 218 SER A C 1
ATOM 1713 O O . SER A 1 218 ? 0.764 -2.507 -7.738 1.00 96.56 218 SER A O 1
ATOM 1715 N N . GLU A 1 219 ? 0.824 -4.127 -6.185 1.00 97.88 219 GLU A N 1
ATOM 1716 C CA . GLU A 1 219 ? -0.036 -3.430 -5.225 1.00 97.88 219 GLU A CA 1
ATOM 1717 C C . GLU A 1 219 ? 0.616 -2.140 -4.714 1.00 97.88 219 GLU A C 1
ATOM 1719 O O . GLU A 1 219 ? -0.077 -1.133 -4.563 1.00 97.88 219 GLU A O 1
ATOM 1724 N N . LEU A 1 220 ? 1.941 -2.122 -4.518 1.00 97.31 220 LEU A N 1
ATOM 1725 C CA . LEU A 1 220 ? 2.666 -0.921 -4.102 1.00 97.31 220 LEU A CA 1
ATOM 1726 C C . LEU A 1 220 ? 2.548 0.187 -5.151 1.00 97.31 220 LEU A C 1
ATOM 1728 O O . LEU A 1 220 ? 2.176 1.309 -4.810 1.00 97.31 220 LEU A O 1
ATOM 1732 N N . GLN A 1 221 ? 2.801 -0.130 -6.425 1.00 95.06 221 GLN A N 1
ATOM 1733 C CA . GLN A 1 221 ? 2.644 0.828 -7.521 1.00 95.06 221 GLN A CA 1
ATOM 1734 C C . GLN A 1 221 ? 1.204 1.345 -7.615 1.00 95.06 221 GLN A C 1
ATOM 1736 O O . GLN A 1 221 ? 0.995 2.551 -7.756 1.00 95.06 221 GLN A O 1
ATOM 1741 N N . ARG A 1 222 ? 0.207 0.456 -7.506 1.00 95.56 222 ARG A N 1
ATOM 1742 C CA . ARG A 1 222 ? -1.214 0.835 -7.518 1.00 95.56 222 ARG A CA 1
ATOM 1743 C C . ARG A 1 222 ? -1.555 1.783 -6.366 1.00 95.56 222 ARG A C 1
ATOM 1745 O O . ARG A 1 222 ? -2.289 2.749 -6.563 1.00 95.56 222 ARG A O 1
ATOM 1752 N N . ALA A 1 223 ? -1.029 1.513 -5.174 1.00 96.75 223 ALA A N 1
ATOM 1753 C CA . ALA A 1 223 ? -1.285 2.302 -3.980 1.00 96.75 223 ALA A CA 1
ATOM 1754 C C . ALA A 1 223 ? -0.731 3.726 -4.110 1.00 96.75 223 ALA A C 1
ATOM 1756 O O . ALA A 1 223 ? -1.492 4.688 -4.010 1.00 96.75 223 ALA A O 1
ATOM 1757 N N . ILE A 1 224 ? 0.565 3.867 -4.398 1.00 93.56 224 ILE A N 1
ATOM 1758 C CA . ILE A 1 224 ? 1.248 5.173 -4.449 1.00 93.56 224 ILE A CA 1
ATOM 1759 C C . ILE A 1 224 ? 0.834 6.030 -5.653 1.00 93.56 224 ILE A C 1
ATOM 1761 O O . ILE A 1 224 ? 0.989 7.243 -5.610 1.00 93.56 224 ILE A O 1
ATOM 1765 N N . ARG A 1 225 ? 0.261 5.424 -6.705 1.00 91.69 225 ARG A N 1
ATOM 1766 C CA . ARG A 1 225 ? -0.323 6.139 -7.858 1.00 91.69 225 ARG A CA 1
ATOM 1767 C C . ARG A 1 225 ? -1.814 6.414 -7.744 1.00 91.69 225 ARG A C 1
ATOM 1769 O O . ARG A 1 225 ? -2.386 7.054 -8.622 1.00 91.69 225 ARG A O 1
ATOM 1776 N N . GLY A 1 226 ? -2.454 5.922 -6.692 1.00 94.19 226 GLY A N 1
ATOM 1777 C CA . GLY A 1 226 ? -3.880 6.098 -6.476 1.00 94.19 226 GLY A CA 1
ATOM 1778 C C . GLY A 1 226 ? -4.165 6.515 -5.036 1.00 94.19 226 GLY A C 1
ATOM 1779 O O . GLY A 1 226 ? -3.941 7.682 -4.697 1.00 94.19 226 GLY A O 1
ATOM 1780 N N . PRO A 1 227 ? -4.679 5.607 -4.184 1.00 95.69 227 PRO A N 1
ATOM 1781 C CA . PRO A 1 227 ? -5.129 5.953 -2.836 1.00 95.69 227 PRO A CA 1
ATOM 1782 C C . PRO A 1 227 ? -4.090 6.598 -1.914 1.00 95.69 227 PRO A C 1
ATOM 1784 O O . PRO A 1 227 ? -4.492 7.312 -1.004 1.00 95.69 227 PRO A O 1
ATOM 1787 N N . LEU A 1 228 ? -2.794 6.355 -2.129 1.00 96.38 228 LEU A N 1
ATOM 1788 C CA . LEU A 1 228 ? -1.698 6.841 -1.281 1.00 96.38 228 LEU A CA 1
ATOM 1789 C C . LEU A 1 228 ? -0.829 7.909 -1.964 1.00 96.38 228 LEU A C 1
ATOM 1791 O O . LEU A 1 228 ? 0.316 8.121 -1.571 1.00 96.38 228 LEU A O 1
ATOM 1795 N N . THR A 1 229 ? -1.348 8.586 -2.990 1.00 95.19 229 THR A N 1
ATOM 1796 C CA . THR A 1 229 ? -0.699 9.803 -3.505 1.00 95.19 229 THR A CA 1
ATOM 1797 C C . THR A 1 229 ? -0.711 10.898 -2.433 1.00 95.19 229 THR A C 1
ATOM 1799 O O . THR A 1 229 ? -1.649 10.975 -1.638 1.00 95.19 229 THR A O 1
ATOM 1802 N N . LEU A 1 230 ? 0.273 11.80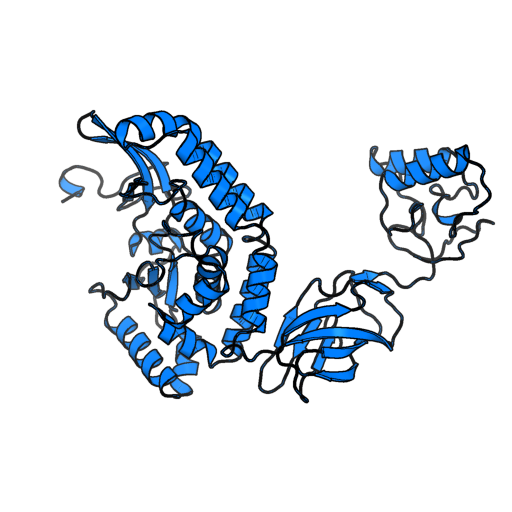7 -2.450 1.00 94.50 230 LEU A N 1
ATOM 1803 C CA . LEU A 1 230 ? 0.298 12.966 -1.541 1.00 94.50 230 LEU A CA 1
ATOM 1804 C C . LEU A 1 230 ? -1.014 13.766 -1.603 1.00 94.50 230 LEU A C 1
ATOM 1806 O O . LEU A 1 230 ? -1.555 14.171 -0.580 1.00 94.50 230 LEU A O 1
ATOM 1810 N N . GLN A 1 231 ? -1.567 13.940 -2.807 1.00 95.19 231 GLN A N 1
ATOM 1811 C CA . GLN A 1 231 ? -2.845 14.620 -3.002 1.00 95.19 231 GLN A CA 1
ATOM 1812 C C . GLN A 1 231 ? -4.011 13.880 -2.329 1.00 95.19 231 GLN A C 1
ATOM 1814 O O . GLN A 1 231 ? -4.852 14.523 -1.702 1.00 95.19 231 GLN A O 1
ATOM 1819 N N . ALA A 1 232 ? -4.084 12.551 -2.460 1.00 96.06 232 ALA A N 1
ATOM 1820 C CA . ALA A 1 232 ? -5.143 11.757 -1.841 1.00 96.06 232 ALA A CA 1
ATOM 1821 C C . ALA A 1 232 ? -5.038 11.765 -0.310 1.00 96.06 232 ALA A C 1
ATOM 1823 O O . ALA A 1 232 ? -6.048 11.974 0.358 1.00 96.06 232 ALA A O 1
ATOM 1824 N N . ILE A 1 233 ? -3.829 11.614 0.236 1.00 96.81 233 ILE A N 1
ATOM 1825 C CA . ILE A 1 233 ? -3.591 11.653 1.685 1.00 96.81 233 ILE A CA 1
ATOM 1826 C C . ILE A 1 233 ? -3.949 13.034 2.249 1.00 96.81 233 ILE A C 1
ATOM 1828 O O . ILE A 1 233 ? -4.724 13.124 3.199 1.00 96.81 233 ILE A O 1
ATOM 1832 N N . ASN A 1 234 ? -3.480 14.118 1.622 1.00 96.31 234 ASN A N 1
ATOM 1833 C CA . ASN A 1 234 ? -3.785 15.481 2.070 1.00 96.31 234 ASN A CA 1
ATOM 1834 C C . ASN A 1 234 ? -5.279 15.803 1.996 1.00 96.31 234 ASN A C 1
ATOM 1836 O O . ASN A 1 234 ? -5.782 16.568 2.816 1.00 96.31 234 ASN A O 1
ATOM 1840 N N . LYS A 1 235 ? -6.002 15.214 1.035 1.00 97.12 235 LYS A N 1
ATOM 1841 C CA . LYS A 1 235 ? -7.458 15.337 0.968 1.00 97.12 235 LYS A CA 1
ATOM 1842 C C . LYS A 1 235 ? -8.128 14.694 2.188 1.00 97.12 235 LYS A C 1
ATOM 1844 O O . LYS A 1 235 ? -8.961 15.344 2.809 1.00 97.12 235 LYS A O 1
ATOM 1849 N N . GLU A 1 236 ? -7.747 13.470 2.551 1.00 97.38 236 GLU A N 1
ATOM 1850 C CA . GLU A 1 236 ? -8.295 12.787 3.735 1.00 97.38 236 GLU A CA 1
ATOM 1851 C C . GLU A 1 236 ? -7.950 13.543 5.031 1.00 97.38 236 GLU A C 1
ATOM 1853 O O . GLU A 1 236 ? -8.824 13.753 5.869 1.00 97.38 236 GLU A O 1
ATOM 1858 N N . ILE A 1 237 ? -6.712 14.041 5.167 1.00 97.44 237 ILE A N 1
ATOM 1859 C CA . ILE A 1 237 ? -6.296 14.880 6.307 1.00 97.44 237 ILE A CA 1
ATOM 1860 C C . ILE A 1 237 ? -7.146 16.153 6.390 1.00 97.44 237 ILE A C 1
ATOM 1862 O O . ILE A 1 237 ? -7.599 16.523 7.471 1.00 97.44 237 ILE A O 1
ATOM 1866 N N . ALA A 1 238 ? -7.382 16.834 5.265 1.00 97.81 238 ALA A N 1
ATOM 1867 C CA . ALA A 1 238 ? -8.175 18.060 5.241 1.00 97.81 238 ALA A CA 1
ATOM 1868 C C . ALA A 1 238 ? -9.640 17.814 5.636 1.00 97.81 238 ALA A C 1
ATOM 1870 O O . ALA A 1 238 ? -10.213 18.613 6.378 1.00 97.81 238 ALA A O 1
ATOM 1871 N N . GLU A 1 239 ? -10.232 16.709 5.176 1.00 97.19 239 GLU A N 1
ATOM 1872 C CA . GLU A 1 239 ? -11.590 16.307 5.557 1.00 97.19 239 GLU A CA 1
ATOM 1873 C C . GLU A 1 239 ? -11.677 15.985 7.056 1.00 97.19 239 GLU A C 1
ATOM 1875 O O . GLU A 1 239 ? -12.553 16.509 7.744 1.00 97.19 239 GLU A O 1
ATOM 1880 N N . LEU A 1 240 ? -10.736 15.200 7.593 1.00 95.44 240 LEU A N 1
ATOM 1881 C CA . LEU A 1 240 ? -10.678 14.882 9.025 1.00 95.44 240 LEU A CA 1
ATOM 1882 C C . LEU A 1 240 ? -10.480 16.133 9.885 1.00 95.44 240 LEU A C 1
ATOM 1884 O O . LEU A 1 240 ? -11.221 16.344 10.845 1.00 95.44 240 LEU A O 1
ATOM 1888 N N . LYS A 1 241 ? -9.550 17.012 9.490 1.00 95.56 241 LYS A N 1
ATOM 1889 C CA . LYS A 1 241 ? -9.325 18.303 10.149 1.00 95.56 241 LYS A CA 1
ATOM 1890 C C . LYS A 1 241 ? -10.602 19.138 10.171 1.00 95.56 241 LYS A C 1
ATOM 1892 O O . LYS A 1 241 ? -10.951 19.681 11.213 1.00 95.56 241 LYS A O 1
ATOM 1897 N N . SER A 1 242 ? -11.286 19.261 9.033 1.00 96.19 242 SER A N 1
ATOM 1898 C CA . SER A 1 242 ? -12.503 20.072 8.926 1.00 96.19 242 SER A CA 1
ATOM 1899 C C . SER A 1 242 ? -13.633 19.541 9.803 1.00 96.19 242 SER A C 1
ATOM 1901 O O . SER A 1 242 ? -14.397 20.342 10.335 1.00 96.19 242 SER A O 1
ATOM 1903 N N . ASN A 1 243 ? -13.748 18.219 9.935 1.00 92.50 243 ASN A N 1
ATOM 1904 C CA . ASN A 1 243 ? -14.784 17.597 10.752 1.00 92.50 243 ASN A CA 1
ATOM 1905 C C . ASN A 1 243 ? -14.527 17.800 12.247 1.00 92.50 243 ASN A C 1
ATOM 1907 O O . ASN A 1 243 ? -15.473 18.049 12.982 1.00 92.50 243 ASN A O 1
ATOM 1911 N N . LEU A 1 244 ? -13.266 17.718 12.681 1.00 91.69 244 LEU A N 1
ATOM 1912 C CA . LEU A 1 244 ? -12.911 17.751 14.101 1.00 91.69 244 LEU A CA 1
ATOM 1913 C C . LEU A 1 244 ? -12.695 19.173 14.645 1.00 91.69 244 LEU A C 1
ATOM 1915 O O . LEU A 1 244 ? -12.953 19.428 15.817 1.00 91.69 244 LEU A O 1
ATOM 1919 N N . ALA A 1 245 ? -12.244 20.113 13.802 1.00 93.19 245 ALA A N 1
ATOM 1920 C CA . ALA A 1 245 ? -11.869 21.475 14.204 1.00 93.19 245 ALA A CA 1
ATOM 1921 C C . ALA A 1 245 ? -12.888 22.219 15.094 1.00 93.19 245 ALA A C 1
ATOM 1923 O O . ALA A 1 245 ? -12.437 22.921 16.002 1.00 93.19 245 ALA A O 1
ATOM 1924 N N . PRO A 1 246 ? -14.217 22.118 14.873 1.00 94.50 246 PRO A N 1
ATOM 1925 C CA . PRO A 1 246 ? -15.195 22.815 15.709 1.00 94.50 246 PRO A CA 1
ATOM 1926 C C . PRO A 1 246 ? -15.179 22.389 17.182 1.00 94.50 246 PRO A C 1
ATOM 1928 O O . PRO A 1 246 ? -15.479 23.216 18.041 1.00 94.50 246 PRO A O 1
ATOM 1931 N N . ASP A 1 247 ? -14.817 21.137 17.468 1.00 91.69 247 ASP A N 1
ATOM 1932 C CA . ASP A 1 247 ? -14.892 20.543 18.807 1.00 91.69 247 ASP A CA 1
ATOM 1933 C C . ASP A 1 247 ? -13.548 20.610 19.567 1.00 91.69 247 ASP A C 1
ATOM 1935 O O . ASP A 1 247 ? -13.516 20.523 20.795 1.00 91.69 247 ASP A O 1
ATOM 1939 N N . ILE A 1 248 ? -12.427 20.844 18.867 1.00 90.19 248 ILE A N 1
ATOM 1940 C CA . ILE A 1 248 ? -11.073 20.901 19.460 1.00 90.19 248 ILE A CA 1
ATOM 1941 C C . ILE A 1 248 ? -10.939 21.876 20.640 1.00 90.19 248 ILE A C 1
ATOM 1943 O O . ILE A 1 248 ? -10.266 21.516 21.607 1.00 90.19 248 ILE A O 1
ATOM 1947 N N . PRO A 1 249 ? -11.522 23.094 20.630 1.00 89.88 249 PRO A N 1
ATOM 1948 C CA . PRO A 1 249 ? -11.408 23.985 21.781 1.00 89.88 249 PRO A CA 1
ATOM 1949 C C . PRO A 1 249 ? -11.917 23.347 23.079 1.00 89.88 249 PRO A C 1
ATOM 1951 O O . PRO A 1 249 ? -11.244 23.459 24.102 1.00 89.88 249 PRO A O 1
ATOM 1954 N N . GLU A 1 250 ? -13.048 22.639 23.028 1.00 88.31 250 GLU A N 1
ATOM 1955 C CA . GLU A 1 250 ? -13.627 21.973 24.199 1.00 88.31 250 GLU A CA 1
ATOM 1956 C C . GLU A 1 250 ? -12.794 20.755 24.615 1.00 88.31 250 GLU A C 1
ATOM 1958 O O . GLU A 1 250 ? -12.508 20.581 25.797 1.00 88.31 250 GLU A O 1
ATOM 1963 N N . GLU A 1 251 ? -12.307 19.971 23.649 1.00 87.31 251 GLU A N 1
ATOM 1964 C CA . GLU A 1 251 ? -11.381 18.860 23.908 1.00 87.31 251 GLU A CA 1
ATOM 1965 C C . GLU A 1 251 ? -10.124 19.313 24.649 1.00 87.31 251 GLU A C 1
ATOM 1967 O O . GLU A 1 251 ? -9.729 18.713 25.645 1.00 87.31 251 GLU A O 1
ATOM 1972 N N . THR A 1 252 ? -9.514 20.414 24.204 1.00 85.25 252 THR A N 1
ATOM 1973 C CA . THR A 1 252 ? -8.294 20.928 24.839 1.00 85.25 252 THR A CA 1
ATOM 1974 C C . THR A 1 252 ? -8.543 21.531 26.221 1.00 85.25 252 THR A C 1
ATOM 1976 O O . THR A 1 252 ? -7.618 21.575 27.034 1.00 85.25 252 THR A O 1
ATOM 1979 N N . ASN A 1 253 ? -9.772 21.975 26.508 1.00 84.00 253 ASN A N 1
ATOM 1980 C CA . ASN A 1 253 ? -10.162 22.426 27.843 1.00 84.00 253 ASN A CA 1
ATOM 1981 C C . ASN A 1 253 ? -10.316 21.245 28.812 1.00 84.00 253 ASN A C 1
ATOM 1983 O O . ASN A 1 253 ? -9.901 21.364 29.964 1.00 84.00 253 ASN A O 1
ATOM 1987 N N . GLU A 1 254 ? -10.893 20.134 28.349 1.00 83.94 254 GLU A N 1
ATOM 1988 C CA . GLU A 1 254 ? -11.154 18.942 29.167 1.00 83.94 254 GLU A CA 1
ATOM 1989 C C . GLU A 1 254 ? -9.890 18.093 29.367 1.00 83.94 254 GLU A C 1
ATOM 1991 O O . GLU A 1 254 ? -9.494 17.802 30.494 1.00 83.94 254 GLU A O 1
ATOM 1996 N N . ASN A 1 255 ? -9.212 17.740 28.272 1.00 78.88 255 ASN A N 1
ATOM 1997 C CA . ASN A 1 255 ? -8.131 16.750 28.252 1.00 78.88 255 ASN A CA 1
ATOM 1998 C C . ASN A 1 255 ? -6.727 17.367 28.099 1.00 78.88 255 ASN A C 1
ATOM 2000 O O . ASN A 1 255 ? -5.725 16.651 28.042 1.00 78.88 255 ASN A O 1
ATOM 2004 N N . GLY A 1 256 ? -6.629 18.700 28.082 1.00 79.06 256 GLY A N 1
ATOM 2005 C CA . GLY A 1 256 ? -5.371 19.440 27.982 1.00 79.06 256 GLY A CA 1
ATOM 2006 C C . GLY A 1 256 ? -4.858 19.638 26.548 1.00 79.06 256 GLY A C 1
ATOM 2007 O O . GLY A 1 256 ? -5.417 19.158 25.567 1.00 79.06 256 GLY A O 1
ATOM 2008 N N . GLY A 1 257 ? -3.764 20.395 26.415 1.00 81.06 257 GLY A N 1
ATOM 2009 C CA . GLY A 1 257 ? -3.225 20.827 25.120 1.00 81.06 257 GLY A CA 1
ATOM 2010 C C . GLY A 1 257 ? -3.699 22.227 24.716 1.00 81.06 257 GLY A C 1
ATOM 2011 O O . GLY A 1 257 ? -4.007 23.066 25.559 1.00 81.06 257 GLY A O 1
ATOM 2012 N N . SER A 1 258 ? -3.677 22.526 23.416 1.00 86.19 258 SER A N 1
ATOM 2013 C CA . SER A 1 258 ? -4.149 23.799 22.861 1.00 86.19 258 SER A CA 1
ATOM 2014 C C . SER A 1 258 ? -4.541 23.653 21.391 1.00 86.19 258 SER A C 1
ATOM 2016 O O . SER A 1 258 ? -3.982 22.818 20.675 1.00 86.19 258 SER A O 1
ATOM 2018 N N . LEU A 1 259 ? -5.428 24.526 20.904 1.00 87.50 259 LEU A N 1
ATOM 2019 C CA . LEU A 1 259 ? -5.755 24.594 19.475 1.00 87.50 259 LEU A CA 1
ATOM 2020 C C . LEU A 1 259 ? -4.491 24.754 18.611 1.00 87.50 259 LEU A C 1
ATOM 2022 O O . LEU A 1 259 ? -4.344 24.078 17.600 1.00 87.50 259 LEU A O 1
ATOM 2026 N N . LEU A 1 260 ? -3.538 25.584 19.051 1.00 89.19 260 LEU A N 1
ATOM 2027 C CA . LEU A 1 260 ? -2.283 25.812 18.332 1.00 89.19 260 LEU A CA 1
ATOM 2028 C C . LEU A 1 260 ? -1.414 24.547 18.249 1.00 89.19 260 LEU A C 1
ATOM 2030 O O . LEU A 1 260 ? -0.822 24.278 17.206 1.00 89.19 260 LEU A O 1
ATOM 2034 N N . SER A 1 261 ? -1.312 23.772 19.335 1.00 87.00 261 SER A N 1
ATOM 2035 C CA . SER A 1 261 ? -0.551 22.515 19.322 1.00 87.00 261 SER A CA 1
ATOM 2036 C C . SER A 1 261 ? -1.211 21.463 18.435 1.00 87.00 261 SER A C 1
ATOM 2038 O O . SER A 1 261 ? -0.500 20.751 17.734 1.00 87.00 261 SER A O 1
ATOM 2040 N N . TRP A 1 262 ? -2.546 21.409 18.405 1.00 89.38 262 TRP A N 1
ATOM 2041 C CA . TRP A 1 262 ? -3.280 20.526 17.498 1.00 89.38 262 TRP A CA 1
ATOM 2042 C C . TRP A 1 262 ? -3.091 20.929 16.029 1.00 89.38 262 TRP A C 1
ATOM 2044 O O . TRP A 1 262 ? -2.718 20.104 15.198 1.00 89.38 262 TRP A O 1
ATOM 2054 N N . GLU A 1 263 ? -3.249 22.215 15.695 1.00 92.81 263 GLU A N 1
ATOM 2055 C CA . GLU A 1 263 ? -3.018 22.713 14.333 1.00 92.81 263 GLU A CA 1
ATOM 2056 C C . GLU A 1 263 ? -1.592 22.436 13.846 1.00 92.81 263 GLU A C 1
ATOM 2058 O O . GLU A 1 263 ? -1.389 22.116 12.670 1.00 92.81 263 GLU A O 1
ATOM 2063 N N . ARG A 1 264 ? -0.613 22.530 14.752 1.00 91.75 264 ARG A N 1
ATOM 2064 C CA . ARG A 1 264 ? 0.779 22.184 14.475 1.00 91.75 264 ARG A CA 1
ATOM 2065 C C . ARG A 1 264 ? 0.950 20.696 14.189 1.00 91.75 264 ARG A C 1
ATOM 2067 O O . ARG A 1 264 ? 1.580 20.370 13.189 1.00 91.75 264 ARG A O 1
ATOM 2074 N N . ALA A 1 265 ? 0.361 19.821 15.003 1.00 90.75 265 ALA A N 1
ATOM 2075 C CA . ALA A 1 265 ? 0.418 18.378 14.784 1.00 90.75 265 ALA A CA 1
ATOM 2076 C C . ALA A 1 265 ? -0.168 17.986 13.416 1.00 90.75 265 ALA A C 1
ATOM 2078 O O . ALA A 1 265 ? 0.450 17.243 12.658 1.00 90.75 265 ALA A O 1
ATOM 2079 N N . VAL A 1 266 ? -1.304 18.579 13.027 1.00 93.81 266 VAL A N 1
ATOM 2080 C CA . VAL A 1 266 ? -1.901 18.359 11.697 1.00 93.81 266 VAL A CA 1
ATOM 2081 C C . VAL A 1 266 ? -0.971 18.821 10.563 1.00 93.81 266 VAL A C 1
ATOM 2083 O O . VAL A 1 266 ? -0.864 18.160 9.524 1.00 93.81 266 VAL A O 1
ATOM 2086 N N . ALA A 1 267 ? -0.290 19.958 10.736 1.00 94.12 267 ALA A N 1
ATOM 2087 C CA . ALA A 1 267 ? 0.659 20.477 9.750 1.00 94.12 267 ALA A CA 1
ATOM 2088 C C . ALA A 1 267 ? 1.922 19.605 9.636 1.00 94.12 267 ALA A C 1
ATOM 2090 O O . ALA A 1 267 ? 2.416 19.372 8.531 1.00 94.12 267 ALA A O 1
ATOM 2091 N N . GLU A 1 268 ? 2.428 19.094 10.756 1.00 92.56 268 GLU A N 1
ATOM 2092 C CA . GLU A 1 268 ? 3.574 18.183 10.792 1.00 92.56 268 GLU A CA 1
ATOM 2093 C C . GLU A 1 268 ? 3.239 16.843 10.133 1.00 92.56 268 GLU A C 1
ATOM 2095 O O . GLU A 1 268 ? 3.998 16.392 9.276 1.00 92.56 268 GLU A O 1
ATOM 2100 N N . LEU A 1 269 ? 2.057 16.280 10.411 1.00 91.69 269 LEU A N 1
ATOM 2101 C CA . LEU A 1 269 ? 1.562 15.078 9.737 1.00 91.69 269 LEU A CA 1
ATOM 2102 C C . LEU A 1 269 ? 1.437 15.283 8.217 1.00 91.69 269 LEU A C 1
ATOM 2104 O O . LEU A 1 269 ? 1.805 14.411 7.437 1.00 91.69 269 LEU A O 1
ATOM 2108 N N . THR A 1 270 ? 0.976 16.456 7.775 1.00 92.88 270 THR A N 1
ATOM 2109 C CA . THR A 1 270 ? 0.919 16.803 6.342 1.00 92.88 270 THR A CA 1
ATOM 2110 C C . THR A 1 270 ? 2.321 16.873 5.727 1.00 92.88 270 THR A C 1
ATOM 2112 O O . THR A 1 270 ? 2.568 16.308 4.662 1.00 92.88 270 THR A O 1
ATOM 2115 N N . THR A 1 271 ? 3.255 17.530 6.421 1.00 93.75 271 THR A N 1
ATOM 2116 C CA . THR A 1 271 ? 4.647 17.695 5.971 1.00 93.75 271 THR A CA 1
ATOM 2117 C C . THR A 1 271 ? 5.371 16.350 5.895 1.00 93.75 271 THR A C 1
ATOM 2119 O O . THR A 1 271 ? 6.159 16.117 4.982 1.00 93.75 271 THR A O 1
ATOM 2122 N N . PHE A 1 272 ? 5.075 15.429 6.815 1.00 92.81 272 PHE A N 1
ATOM 2123 C CA . PHE A 1 272 ? 5.674 14.096 6.859 1.00 92.81 272 PHE A CA 1
ATOM 2124 C C . PHE A 1 272 ? 5.484 13.298 5.558 1.00 92.81 272 PHE A C 1
ATOM 2126 O O . PHE A 1 272 ? 6.352 12.502 5.186 1.00 92.81 272 PHE A O 1
ATOM 2133 N N . PHE A 1 273 ? 4.370 13.497 4.847 1.00 92.25 273 PHE A N 1
ATOM 2134 C CA . PHE A 1 273 ? 4.073 12.763 3.614 1.00 92.25 273 PHE A CA 1
ATOM 2135 C C . PHE A 1 273 ? 4.738 13.345 2.361 1.00 92.25 273 PHE A C 1
ATOM 2137 O O . PHE A 1 273 ? 4.753 12.687 1.314 1.00 92.25 273 PHE A O 1
ATOM 2144 N N . GLU A 1 274 ? 5.327 14.538 2.439 1.00 91.44 274 GLU A N 1
ATOM 2145 C CA . GLU A 1 274 ? 5.998 15.166 1.304 1.00 91.44 274 GLU A CA 1
ATOM 2146 C C . GLU A 1 274 ? 7.228 14.354 0.857 1.00 91.44 274 GLU A C 1
ATOM 2148 O O . GLU A 1 274 ? 8.065 13.934 1.653 1.00 91.44 274 GLU A O 1
ATOM 2153 N N . GLY A 1 275 ? 7.346 14.090 -0.449 1.00 82.75 275 GLY A N 1
ATOM 2154 C CA . GLY A 1 275 ? 8.509 13.401 -1.027 1.00 82.75 275 GLY A CA 1
ATOM 2155 C C . GLY A 1 275 ? 8.660 11.907 -0.685 1.00 82.75 275 GLY A C 1
ATOM 2156 O O . GLY A 1 275 ? 9.606 11.279 -1.169 1.00 82.75 275 GLY A O 1
ATOM 2157 N N . ARG A 1 276 ? 7.739 11.298 0.082 1.00 88.69 276 ARG A N 1
ATOM 2158 C CA . ARG A 1 276 ? 7.834 9.876 0.485 1.00 88.69 276 ARG A CA 1
ATOM 2159 C C . ARG A 1 276 ? 7.791 8.886 -0.678 1.00 88.69 276 ARG A C 1
ATOM 2161 O O . ARG A 1 276 ? 8.420 7.838 -0.571 1.00 88.69 276 ARG A O 1
ATOM 2168 N N . GLU A 1 277 ? 7.108 9.192 -1.783 1.00 86.75 277 GLU A N 1
ATOM 2169 C CA . GLU A 1 277 ? 6.989 8.270 -2.930 1.00 86.75 277 GLU A CA 1
ATOM 2170 C C . GLU A 1 277 ? 8.365 7.819 -3.452 1.00 86.75 277 GLU A C 1
ATOM 2172 O O . GLU A 1 277 ? 8.615 6.624 -3.619 1.00 86.75 277 GLU A O 1
ATOM 2177 N N . ALA A 1 278 ? 9.291 8.763 -3.639 1.00 86.25 278 ALA A N 1
ATOM 2178 C CA . ALA A 1 278 ? 10.644 8.457 -4.096 1.00 86.25 278 ALA A CA 1
ATOM 2179 C C . ALA A 1 278 ? 11.425 7.626 -3.062 1.00 86.25 278 ALA A C 1
ATOM 2181 O O . ALA A 1 278 ? 12.125 6.680 -3.424 1.00 86.25 278 ALA A O 1
ATOM 2182 N N . ALA A 1 279 ? 11.270 7.937 -1.772 1.00 91.44 279 ALA A N 1
ATOM 2183 C CA . ALA A 1 279 ? 11.927 7.212 -0.686 1.00 91.44 279 ALA A CA 1
ATOM 2184 C C . ALA A 1 279 ? 11.412 5.765 -0.539 1.00 91.44 279 ALA A C 1
ATOM 2186 O O . ALA A 1 279 ? 12.182 4.861 -0.220 1.00 91.44 279 ALA A O 1
ATOM 2187 N N . ILE A 1 280 ? 10.132 5.515 -0.827 1.00 93.50 280 ILE A N 1
ATOM 2188 C CA . ILE A 1 280 ? 9.549 4.167 -0.843 1.00 93.50 280 ILE A CA 1
ATOM 2189 C C . ILE A 1 280 ? 10.147 3.325 -1.980 1.00 93.50 280 ILE A C 1
ATOM 2191 O O . ILE A 1 280 ? 10.512 2.167 -1.769 1.00 93.50 280 ILE A O 1
ATOM 2195 N N . TRP A 1 281 ? 10.316 3.893 -3.177 1.00 90.62 281 TRP A N 1
ATOM 2196 C CA . TRP A 1 281 ? 10.994 3.182 -4.265 1.00 90.62 281 TRP A CA 1
ATOM 2197 C C . TRP A 1 281 ? 12.479 2.933 -3.981 1.00 90.62 281 TRP A C 1
ATOM 2199 O O . TRP A 1 281 ? 13.001 1.886 -4.369 1.00 90.62 281 TRP A O 1
ATOM 2209 N N . ASP A 1 282 ? 13.153 3.828 -3.255 1.00 91.06 282 ASP A N 1
ATOM 2210 C CA . ASP A 1 282 ? 14.533 3.607 -2.803 1.00 91.06 282 ASP A CA 1
ATOM 2211 C C . ASP A 1 282 ? 14.636 2.407 -1.838 1.00 91.06 282 ASP A C 1
ATOM 2213 O O . ASP A 1 282 ? 15.564 1.601 -1.943 1.00 91.06 282 ASP A O 1
ATOM 2217 N N . VAL A 1 283 ? 13.631 2.190 -0.979 1.00 92.94 283 VAL A N 1
ATOM 2218 C CA . VAL A 1 283 ? 13.536 0.975 -0.148 1.00 92.94 283 VAL A CA 1
ATOM 2219 C C . VAL A 1 283 ? 13.451 -0.283 -1.011 1.00 92.94 283 VAL A C 1
ATOM 2221 O O . VAL A 1 283 ? 14.199 -1.238 -0.788 1.00 92.94 283 VAL A O 1
ATOM 2224 N N . VAL A 1 284 ? 12.584 -0.293 -2.029 1.00 91.31 284 VAL A N 1
ATOM 2225 C CA . VAL A 1 284 ? 12.465 -1.422 -2.972 1.00 91.31 284 VAL A CA 1
ATOM 2226 C C . VAL A 1 284 ? 13.788 -1.680 -3.695 1.00 91.31 284 VAL A C 1
ATOM 2228 O O . VAL A 1 284 ? 14.195 -2.838 -3.870 1.00 91.31 284 VAL A O 1
ATOM 2231 N N . ALA A 1 285 ? 14.465 -0.605 -4.099 1.00 89.06 285 ALA A N 1
ATOM 2232 C CA . ALA A 1 285 ? 15.739 -0.649 -4.798 1.00 89.06 285 ALA A CA 1
ATOM 2233 C C . ALA A 1 285 ? 16.848 -1.280 -3.940 1.00 89.06 285 ALA A C 1
ATOM 2235 O O . ALA A 1 285 ? 17.616 -2.110 -4.428 1.00 89.06 285 ALA A O 1
ATOM 2236 N N . ARG A 1 286 ? 16.906 -0.932 -2.650 1.00 90.50 286 ARG A N 1
ATOM 2237 C CA . ARG A 1 286 ? 17.947 -1.393 -1.712 1.00 90.50 286 ARG A CA 1
ATOM 2238 C C . ARG A 1 286 ? 17.606 -2.683 -0.974 1.00 90.50 286 ARG A C 1
ATOM 2240 O O . ARG A 1 286 ? 18.470 -3.241 -0.300 1.00 90.50 286 ARG A O 1
ATOM 2247 N N . SER A 1 287 ? 16.366 -3.156 -1.072 1.00 92.56 287 SER A N 1
ATOM 2248 C CA . SER A 1 287 ? 15.912 -4.348 -0.362 1.00 92.56 287 SER A CA 1
ATOM 2249 C C . SER A 1 287 ? 16.684 -5.599 -0.796 1.00 92.56 287 SER A C 1
ATOM 2251 O O . SER A 1 287 ? 16.704 -5.960 -1.975 1.00 92.56 287 SER A O 1
ATOM 2253 N N . SER A 1 288 ? 17.283 -6.286 0.178 1.00 90.31 288 SER A N 1
ATOM 2254 C CA . SER A 1 288 ? 17.989 -7.560 -0.012 1.00 90.31 288 SER A CA 1
ATOM 2255 C C . SER A 1 288 ? 17.058 -8.773 -0.063 1.00 90.31 288 SER A C 1
ATOM 2257 O O . SER A 1 288 ? 17.482 -9.848 -0.480 1.00 90.31 288 SER A O 1
ATOM 2259 N N . VAL A 1 289 ? 15.799 -8.610 0.357 1.00 93.25 289 VAL A N 1
ATOM 2260 C CA . VAL A 1 289 ? 14.781 -9.676 0.370 1.00 93.25 289 VAL A CA 1
ATOM 2261 C C . VAL A 1 289 ? 13.878 -9.648 -0.865 1.00 93.25 289 VAL A C 1
ATOM 2263 O O . VAL A 1 289 ? 13.156 -10.607 -1.114 1.00 93.25 289 VAL A O 1
ATOM 2266 N N . LEU A 1 290 ? 13.933 -8.570 -1.654 1.00 94.19 290 LEU A N 1
ATOM 2267 C CA . LEU A 1 290 ? 13.273 -8.480 -2.955 1.00 94.19 290 LEU A CA 1
ATOM 2268 C C . LEU A 1 290 ? 14.278 -8.838 -4.052 1.00 94.19 290 LEU A C 1
ATOM 2270 O O . LEU A 1 290 ? 15.335 -8.220 -4.166 1.00 94.19 290 LEU A O 1
ATOM 2274 N N . GLY A 1 291 ? 13.943 -9.847 -4.849 1.00 93.12 291 GLY A N 1
ATOM 2275 C CA . GLY A 1 291 ? 14.750 -10.386 -5.940 1.00 93.12 291 GLY A CA 1
ATOM 2276 C C . GLY A 1 291 ? 14.298 -9.947 -7.334 1.00 93.12 291 GLY A C 1
ATOM 2277 O O . GLY A 1 291 ? 15.114 -9.989 -8.256 1.00 93.12 291 GLY A O 1
ATOM 2278 N N . VAL A 1 292 ? 13.046 -9.496 -7.486 1.00 95.81 292 VAL A N 1
ATOM 2279 C CA . VAL A 1 292 ? 12.454 -9.135 -8.788 1.00 95.81 292 VAL A CA 1
ATOM 2280 C C . VAL A 1 292 ? 13.233 -7.982 -9.447 1.00 95.81 292 VAL A C 1
ATOM 2282 O O . VAL A 1 292 ? 13.527 -6.985 -8.766 1.00 95.81 292 VAL A O 1
ATOM 2285 N N . PRO A 1 293 ? 13.591 -8.082 -10.746 1.00 95.81 293 PRO A N 1
ATOM 2286 C CA . PRO A 1 293 ? 14.168 -6.972 -11.498 1.00 95.81 293 PRO A CA 1
ATOM 2287 C C . PRO A 1 293 ? 13.129 -5.865 -11.691 1.00 95.81 293 PRO A C 1
ATOM 2289 O O . PRO A 1 293 ? 12.019 -6.122 -12.160 1.00 95.81 293 PRO A O 1
ATOM 2292 N N . VAL A 1 294 ? 13.496 -4.629 -11.355 1.00 95.19 294 VAL A N 1
ATOM 2293 C CA . VAL A 1 294 ? 12.588 -3.473 -11.385 1.00 95.19 294 VAL A CA 1
ATOM 2294 C C . VAL A 1 294 ? 13.248 -2.336 -12.151 1.00 95.19 294 VAL A C 1
ATOM 2296 O O . VAL A 1 294 ? 14.308 -1.861 -11.746 1.00 95.19 294 VAL A O 1
ATOM 2299 N N . ALA A 1 295 ? 12.617 -1.882 -13.235 1.00 95.44 295 ALA A N 1
ATOM 2300 C CA . ALA A 1 295 ? 12.920 -0.586 -13.836 1.00 95.44 295 ALA A CA 1
ATOM 2301 C C . ALA A 1 295 ? 12.246 0.536 -13.030 1.00 95.44 295 ALA A C 1
ATOM 2303 O O . ALA A 1 295 ? 11.070 0.437 -12.686 1.00 95.44 295 ALA A O 1
ATOM 2304 N N . LEU A 1 296 ? 13.003 1.591 -12.730 1.00 92.56 296 LEU A N 1
ATOM 2305 C CA . LEU A 1 296 ? 12.576 2.733 -11.913 1.00 92.56 296 LEU A CA 1
ATOM 2306 C C . LEU A 1 296 ? 12.554 4.042 -12.710 1.00 92.56 296 LEU A C 1
ATOM 2308 O O . LEU A 1 296 ? 11.794 4.946 -12.381 1.00 92.56 296 LEU A O 1
ATOM 2312 N N . ALA A 1 297 ? 13.371 4.147 -13.760 1.00 93.50 297 ALA A N 1
ATOM 2313 C CA . ALA A 1 297 ? 13.395 5.293 -14.661 1.00 93.50 297 ALA A CA 1
ATOM 2314 C C . ALA A 1 297 ? 13.855 4.885 -16.066 1.00 93.50 297 ALA A C 1
ATOM 2316 O O . ALA A 1 297 ? 14.433 3.812 -16.262 1.00 93.50 297 ALA A O 1
ATOM 2317 N N . ALA A 1 298 ? 13.609 5.760 -17.039 1.00 94.56 298 ALA A N 1
ATOM 2318 C CA . ALA A 1 298 ? 14.085 5.607 -18.404 1.00 94.56 298 ALA A CA 1
ATOM 2319 C C . ALA A 1 298 ? 14.691 6.915 -18.935 1.00 94.56 298 ALA A C 1
ATOM 2321 O O . ALA A 1 298 ? 14.191 8.005 -18.651 1.00 94.56 298 ALA A O 1
ATOM 2322 N N . GLU A 1 299 ? 15.759 6.795 -19.720 1.00 94.75 299 GLU A N 1
ATOM 2323 C CA . GLU A 1 299 ? 16.518 7.899 -20.300 1.00 94.75 299 GLU A CA 1
ATOM 2324 C C . GLU A 1 299 ? 16.765 7.665 -21.806 1.00 94.75 299 GLU A C 1
ATOM 2326 O O . GLU A 1 299 ? 17.418 6.685 -22.171 1.00 94.75 299 GLU A O 1
ATOM 2331 N N . PRO A 1 300 ? 16.287 8.554 -22.697 1.00 90.94 300 PRO A N 1
ATOM 2332 C CA . PRO A 1 300 ? 15.377 9.660 -22.404 1.00 90.94 300 PRO A CA 1
ATOM 2333 C C . PRO A 1 300 ? 13.984 9.153 -21.989 1.00 90.94 300 PRO A C 1
ATOM 2335 O O . PRO A 1 300 ? 13.500 8.145 -22.498 1.00 90.94 300 PRO A O 1
ATOM 2338 N N . ARG A 1 301 ? 13.315 9.883 -21.085 1.00 89.56 301 ARG A N 1
ATOM 2339 C CA . ARG A 1 301 ? 11.935 9.573 -20.665 1.00 89.56 301 ARG A CA 1
ATOM 2340 C C . ARG A 1 301 ? 10.930 9.765 -21.801 1.00 89.56 301 ARG A C 1
ATOM 2342 O O . ARG A 1 301 ? 9.961 9.024 -21.886 1.00 89.56 301 ARG A O 1
ATOM 2349 N N . ARG A 1 302 ? 11.145 10.778 -22.645 1.00 86.12 302 ARG A N 1
ATOM 2350 C CA . ARG A 1 302 ? 10.292 11.107 -23.793 1.00 86.12 302 ARG A CA 1
ATOM 2351 C C . ARG A 1 302 ? 10.952 10.643 -25.076 1.00 86.12 302 ARG A C 1
ATOM 2353 O O . ARG A 1 302 ? 12.093 11.020 -25.342 1.00 86.12 302 ARG A O 1
ATOM 2360 N N . VAL A 1 303 ? 10.224 9.867 -25.867 1.00 80.12 303 VAL A N 1
ATOM 2361 C CA . VAL A 1 303 ? 10.704 9.302 -27.128 1.00 80.12 303 VAL A CA 1
ATOM 2362 C C . VAL A 1 303 ? 9.647 9.503 -28.203 1.00 80.12 303 VAL A C 1
ATOM 2364 O O . VAL A 1 303 ? 8.461 9.351 -27.930 1.00 80.12 303 VAL A O 1
ATOM 2367 N N . ARG A 1 304 ? 10.050 9.838 -29.432 1.00 70.00 304 ARG A N 1
ATOM 2368 C CA . ARG A 1 304 ? 9.122 9.849 -30.570 1.00 70.00 304 ARG A CA 1
ATOM 2369 C C . ARG A 1 304 ? 8.833 8.410 -30.999 1.00 70.00 304 ARG A C 1
ATOM 2371 O O . ARG A 1 304 ? 9.747 7.635 -31.253 1.00 70.00 304 ARG A O 1
ATOM 2378 N N . GLY A 1 305 ? 7.559 8.046 -31.026 1.00 60.41 305 GLY A N 1
ATOM 2379 C CA . GLY A 1 305 ? 7.068 6.737 -31.430 1.00 60.41 305 GLY A CA 1
ATOM 2380 C C . GLY A 1 305 ? 7.232 6.503 -32.926 1.00 60.41 305 GLY A C 1
ATOM 2381 O O . GLY A 1 305 ? 7.393 7.437 -33.701 1.00 60.41 305 GLY A O 1
ATOM 2382 N N . GLY A 1 306 ? 7.195 5.239 -33.342 1.00 55.16 306 GLY A N 1
ATOM 2383 C CA . GLY A 1 306 ? 7.282 4.843 -34.753 1.00 55.16 306 GLY A CA 1
ATOM 2384 C C . GLY A 1 306 ? 8.697 4.727 -35.331 1.00 55.16 306 GLY A C 1
ATOM 2385 O O . GLY A 1 306 ? 8.840 4.171 -36.418 1.00 55.16 306 GLY A O 1
ATOM 2386 N N . GLU A 1 307 ? 9.737 5.159 -34.615 1.00 60.66 307 GLU A N 1
ATOM 2387 C CA . GLU A 1 307 ? 11.128 4.850 -34.957 1.00 60.66 307 GLU A CA 1
ATOM 2388 C C . GLU A 1 307 ? 11.530 3.512 -34.320 1.00 60.66 307 GLU A C 1
ATOM 2390 O O . GLU A 1 307 ? 11.873 3.423 -33.142 1.00 60.66 307 GLU A O 1
ATOM 2395 N N . GLU A 1 308 ? 11.449 2.428 -35.092 1.00 68.06 308 GLU A N 1
ATOM 2396 C CA . GLU A 1 308 ? 12.032 1.151 -34.676 1.00 68.06 308 GLU A CA 1
ATOM 2397 C C . GLU A 1 308 ? 13.521 1.345 -34.361 1.00 68.06 308 GLU A C 1
ATOM 2399 O O . GLU A 1 308 ? 14.251 1.986 -35.121 1.00 68.06 308 GLU A O 1
ATOM 2404 N N . GLY A 1 309 ? 13.988 0.790 -33.242 1.00 71.12 309 GLY A N 1
ATOM 2405 C CA . GLY A 1 309 ? 15.404 0.881 -32.902 1.00 71.12 309 GLY A CA 1
ATOM 2406 C C . GLY A 1 309 ? 15.808 2.146 -32.144 1.00 71.12 309 GLY A C 1
ATOM 2407 O O . GLY A 1 309 ? 17.007 2.383 -31.981 1.00 71.12 309 GLY A O 1
ATOM 2408 N N . THR A 1 310 ? 14.869 2.958 -31.639 1.00 86.69 310 THR A N 1
ATOM 2409 C CA . THR A 1 310 ? 15.247 4.044 -30.723 1.00 86.69 310 THR A CA 1
ATOM 2410 C C . THR A 1 310 ? 15.854 3.474 -29.443 1.00 86.69 310 THR A C 1
ATOM 2412 O O . THR A 1 310 ? 15.263 2.615 -28.785 1.00 86.69 310 THR A O 1
ATOM 2415 N N . ARG A 1 311 ? 17.044 3.965 -29.084 1.00 91.50 311 ARG A N 1
ATOM 2416 C CA . ARG A 1 311 ? 17.766 3.557 -27.875 1.00 91.50 311 ARG A CA 1
ATOM 2417 C C . ARG A 1 311 ? 17.195 4.240 -26.644 1.00 91.50 311 ARG A C 1
ATOM 2419 O O . ARG A 1 311 ? 17.092 5.464 -26.599 1.00 91.50 311 ARG A O 1
ATOM 2426 N N . VAL A 1 312 ? 16.896 3.436 -25.633 1.00 93.62 312 VAL A N 1
ATOM 2427 C CA . VAL A 1 312 ? 16.477 3.886 -24.307 1.00 93.62 312 VAL A CA 1
ATOM 2428 C C . VAL A 1 312 ? 17.317 3.170 -23.265 1.00 93.62 312 VAL A C 1
ATOM 2430 O O . VAL A 1 312 ? 17.473 1.950 -23.295 1.00 93.62 312 VAL A O 1
ATOM 2433 N N . LYS A 1 313 ? 17.835 3.926 -22.306 1.00 96.50 313 LYS A N 1
ATOM 2434 C CA . LYS A 1 313 ? 18.473 3.399 -21.109 1.00 96.50 313 LYS A CA 1
ATOM 2435 C C . LYS A 1 313 ? 17.430 3.247 -20.008 1.00 96.50 313 LYS A C 1
ATOM 2437 O O . LYS A 1 313 ? 16.782 4.216 -19.638 1.00 96.50 313 LYS A O 1
ATOM 2442 N N . LEU A 1 314 ? 17.271 2.046 -19.471 1.00 97.12 314 LEU A N 1
ATOM 2443 C CA . LEU A 1 314 ? 16.492 1.787 -18.267 1.00 97.12 314 LEU A CA 1
ATOM 2444 C C . LEU A 1 314 ? 17.412 1.801 -17.047 1.00 97.12 314 LEU A C 1
ATOM 2446 O O . LEU A 1 314 ? 18.379 1.037 -16.979 1.00 97.12 314 LEU A O 1
ATOM 2450 N N . LEU A 1 315 ? 17.067 2.636 -16.071 1.00 95.75 315 LEU A N 1
ATOM 2451 C CA . LEU A 1 315 ? 17.683 2.666 -14.751 1.00 95.75 315 LEU A CA 1
ATOM 2452 C C . LEU A 1 315 ? 16.802 1.885 -13.780 1.00 95.75 315 LEU A C 1
ATOM 2454 O O . LEU A 1 315 ? 15.580 2.052 -13.756 1.00 95.75 315 LEU A O 1
ATOM 2458 N N . GLY A 1 316 ? 17.404 1.023 -12.975 1.00 94.38 316 GLY A N 1
ATOM 2459 C CA . GLY A 1 316 ? 16.658 0.143 -12.091 1.00 94.38 316 GLY A CA 1
ATOM 2460 C C . GLY A 1 316 ? 17.552 -0.669 -11.177 1.00 94.38 316 GLY A C 1
ATOM 2461 O O . GLY A 1 316 ? 18.650 -0.245 -10.823 1.00 94.38 316 GLY A O 1
ATOM 2462 N N . VAL A 1 317 ? 17.071 -1.842 -10.781 1.00 94.56 317 VAL A N 1
ATOM 2463 C CA . VAL A 1 317 ? 17.794 -2.744 -9.885 1.00 94.56 317 VAL A CA 1
ATOM 2464 C C . VAL A 1 317 ? 17.636 -4.198 -10.293 1.00 94.56 317 VAL A C 1
ATOM 2466 O O . VAL A 1 317 ? 16.620 -4.605 -10.862 1.00 94.56 317 VAL A O 1
ATOM 2469 N N . ARG A 1 318 ? 18.636 -4.996 -9.905 1.00 94.62 318 ARG A N 1
ATOM 2470 C CA . ARG A 1 318 ? 18.638 -6.463 -10.003 1.00 94.62 318 ARG A CA 1
ATOM 2471 C C . ARG A 1 318 ? 18.510 -6.988 -11.436 1.00 94.62 318 ARG A C 1
ATOM 2473 O O . ARG A 1 318 ? 18.062 -8.113 -11.632 1.00 94.62 318 ARG A O 1
ATOM 2480 N N . PHE A 1 319 ? 18.975 -6.223 -12.420 1.00 95.56 319 PHE A N 1
ATOM 2481 C CA . PHE A 1 319 ? 19.120 -6.707 -13.786 1.00 95.56 319 PHE A CA 1
ATOM 2482 C C . PHE A 1 319 ? 20.226 -7.769 -13.866 1.00 95.56 319 PHE A C 1
ATOM 2484 O O . PHE A 1 319 ? 21.351 -7.581 -13.400 1.00 95.56 319 PHE A O 1
ATOM 2491 N N . THR A 1 320 ? 19.895 -8.899 -14.472 1.00 94.00 320 THR A N 1
ATOM 2492 C CA . THR A 1 320 ? 20.712 -10.112 -14.636 1.00 94.00 320 THR A CA 1
ATOM 2493 C C . THR A 1 320 ? 20.925 -10.397 -16.119 1.00 94.00 320 THR A C 1
ATOM 2495 O O . THR A 1 320 ? 20.193 -9.864 -16.945 1.00 94.00 320 THR A O 1
ATOM 2498 N N . GLN A 1 321 ? 21.830 -11.322 -16.472 1.00 91.81 321 GLN A N 1
ATOM 2499 C CA . GLN A 1 321 ? 21.970 -11.812 -17.857 1.00 91.81 321 GLN A CA 1
ATOM 2500 C C . GLN A 1 321 ? 20.669 -12.329 -18.480 1.00 91.81 321 GLN A C 1
ATOM 2502 O O . GLN A 1 321 ? 20.476 -12.119 -19.673 1.00 91.81 321 GLN A O 1
ATOM 2507 N N . GLY A 1 322 ? 19.767 -12.897 -17.679 1.00 93.50 322 GLY A N 1
ATOM 2508 C CA . GLY A 1 322 ? 18.455 -13.369 -18.119 1.00 93.50 322 GLY A CA 1
ATOM 2509 C C . GLY A 1 322 ? 17.364 -12.298 -18.203 1.00 93.50 322 GLY A C 1
ATOM 2510 O O . GLY A 1 322 ? 16.253 -12.619 -18.616 1.00 93.50 322 GLY A O 1
ATOM 2511 N N . THR A 1 323 ? 17.637 -11.039 -17.830 1.00 96.88 323 THR A N 1
ATOM 2512 C CA . THR A 1 323 ? 16.605 -9.992 -17.845 1.00 96.88 323 THR A CA 1
ATOM 2513 C C . THR A 1 323 ? 16.221 -9.610 -19.275 1.00 96.88 323 THR A C 1
ATOM 2515 O O . THR A 1 323 ? 17.027 -9.060 -20.026 1.00 96.88 323 THR A O 1
ATOM 2518 N N . THR A 1 324 ? 14.958 -9.855 -19.602 1.00 97.56 324 THR A N 1
ATOM 2519 C CA . THR A 1 324 ? 14.247 -9.442 -20.814 1.00 97.56 324 THR A CA 1
ATOM 2520 C C . THR A 1 324 ? 13.354 -8.239 -20.520 1.00 97.56 324 THR A C 1
ATOM 2522 O O . THR A 1 324 ? 12.992 -7.985 -19.366 1.00 97.56 324 THR A O 1
ATOM 2525 N N . VAL A 1 325 ? 13.023 -7.469 -21.558 1.00 97.44 325 VAL A N 1
ATOM 2526 C CA . VAL A 1 325 ? 12.229 -6.244 -21.428 1.00 97.44 325 VAL A CA 1
ATOM 2527 C C . VAL A 1 325 ? 11.085 -6.253 -22.431 1.00 97.44 325 VAL A C 1
ATOM 2529 O O . VAL A 1 325 ? 11.280 -6.597 -23.594 1.00 97.44 325 VAL A O 1
ATOM 2532 N N . PHE A 1 326 ? 9.903 -5.836 -21.988 1.00 95.69 326 PHE A N 1
ATOM 2533 C CA . PHE A 1 326 ? 8.741 -5.597 -22.836 1.00 95.69 326 PHE A CA 1
ATOM 2534 C C . PHE A 1 326 ? 8.255 -4.161 -22.646 1.00 95.69 326 PHE A C 1
ATOM 2536 O O . PHE A 1 326 ? 8.219 -3.665 -21.521 1.00 95.69 326 PHE A O 1
ATOM 2543 N N . VAL A 1 327 ? 7.858 -3.496 -23.727 1.00 92.81 327 VAL A N 1
ATOM 2544 C CA . VAL A 1 327 ? 7.302 -2.137 -23.715 1.00 92.81 327 VAL A CA 1
ATOM 2545 C C . VAL A 1 327 ? 5.945 -2.183 -24.406 1.00 92.81 327 VAL A C 1
ATOM 2547 O O . VAL A 1 327 ? 5.841 -2.639 -25.541 1.00 92.81 327 VAL A O 1
ATOM 2550 N N . GLY A 1 328 ? 4.883 -1.788 -23.703 1.00 88.75 328 GLY A N 1
ATOM 2551 C CA . GLY A 1 328 ? 3.511 -1.881 -24.219 1.00 88.75 328 GLY A CA 1
ATOM 2552 C C . GLY A 1 328 ? 3.084 -3.320 -24.541 1.00 88.75 328 GLY A C 1
ATOM 2553 O O . GLY A 1 328 ? 2.280 -3.537 -25.438 1.00 88.75 328 GLY A O 1
ATOM 2554 N N . GLY A 1 329 ? 3.673 -4.309 -23.858 1.00 90.31 329 GLY A N 1
ATOM 2555 C CA . GLY A 1 329 ? 3.469 -5.738 -24.125 1.00 90.31 329 GLY A CA 1
ATOM 2556 C C . GLY A 1 329 ? 4.293 -6.307 -25.289 1.00 90.31 329 GLY A C 1
ATOM 2557 O O . GLY A 1 329 ? 4.321 -7.523 -25.464 1.00 90.31 329 GLY A O 1
ATOM 2558 N N . LEU A 1 330 ? 5.003 -5.470 -26.051 1.00 91.00 330 LEU A N 1
ATOM 2559 C CA . LEU A 1 330 ? 5.868 -5.900 -27.151 1.00 91.00 330 LEU A CA 1
ATOM 2560 C C . LEU A 1 330 ? 7.306 -6.133 -26.659 1.00 91.00 330 LEU A C 1
ATOM 2562 O O . LEU A 1 330 ? 7.798 -5.344 -25.851 1.00 91.00 330 LEU A O 1
ATOM 2566 N N . PRO A 1 331 ? 8.009 -7.180 -27.127 1.00 94.31 331 PRO A N 1
ATOM 2567 C CA . PRO A 1 331 ? 9.385 -7.445 -26.713 1.00 94.31 331 PRO A CA 1
ATOM 2568 C C . PRO A 1 331 ? 10.332 -6.346 -27.212 1.00 94.31 331 PRO A C 1
ATOM 2570 O O . PRO A 1 331 ? 10.387 -6.062 -28.405 1.00 94.31 331 PRO A O 1
ATOM 2573 N N . ALA A 1 332 ? 11.102 -5.754 -26.301 1.00 93.69 332 ALA A N 1
ATOM 2574 C CA . ALA A 1 332 ? 12.163 -4.801 -26.609 1.00 93.69 332 ALA A CA 1
ATOM 2575 C C . ALA A 1 332 ? 13.520 -5.518 -26.646 1.00 93.69 332 ALA A C 1
ATOM 2577 O O . ALA A 1 332 ? 13.815 -6.367 -25.798 1.00 93.69 332 ALA A O 1
ATOM 2578 N N . GLN A 1 333 ? 14.372 -5.176 -27.613 1.00 94.88 333 GLN A N 1
ATOM 2579 C CA . GLN A 1 333 ? 15.687 -5.806 -27.728 1.00 94.88 333 GLN A CA 1
ATOM 2580 C C . GLN A 1 333 ? 16.648 -5.199 -26.705 1.00 94.88 333 GLN A C 1
ATOM 2582 O O . GLN A 1 333 ? 16.947 -4.012 -26.768 1.00 94.88 333 GLN A O 1
ATOM 2587 N N . VAL A 1 334 ? 17.196 -6.013 -25.803 1.00 95.94 334 VAL A N 1
ATOM 2588 C CA . VAL A 1 334 ? 18.286 -5.591 -24.912 1.00 95.94 334 VAL A CA 1
ATOM 2589 C C . VAL A 1 334 ? 19.597 -5.590 -25.702 1.00 95.94 334 VAL A C 1
ATOM 2591 O O . VAL A 1 334 ? 20.039 -6.639 -26.169 1.00 95.94 334 VAL A O 1
ATOM 2594 N N . VAL A 1 335 ? 20.218 -4.420 -25.860 1.00 94.44 335 VAL A N 1
ATOM 2595 C CA . VAL A 1 335 ? 21.461 -4.235 -26.638 1.00 94.44 335 VAL A CA 1
ATOM 2596 C C . VAL A 1 335 ? 22.694 -4.009 -25.776 1.00 94.44 335 VAL A C 1
ATOM 2598 O O . VAL A 1 335 ? 23.814 -4.195 -26.249 1.00 94.44 335 VAL A O 1
ATOM 2601 N N . GLY A 1 336 ? 22.504 -3.650 -24.509 1.00 91.12 336 GLY A N 1
ATOM 2602 C CA . GLY A 1 336 ? 23.600 -3.426 -23.581 1.00 91.12 336 GLY A CA 1
ATOM 2603 C C . GLY A 1 336 ? 23.173 -3.599 -22.132 1.00 91.12 336 GLY A C 1
ATOM 2604 O O . GLY A 1 336 ? 22.017 -3.384 -21.769 1.00 91.12 336 GLY A O 1
ATOM 2605 N N . ARG A 1 337 ? 24.130 -3.976 -21.284 1.00 92.00 337 ARG A N 1
ATOM 2606 C CA . ARG A 1 337 ? 23.996 -3.902 -19.828 1.00 92.00 337 ARG A CA 1
ATOM 2607 C C . ARG A 1 337 ? 25.278 -3.331 -19.251 1.00 92.00 337 ARG A C 1
ATOM 2609 O O . ARG A 1 337 ? 26.300 -4.013 -19.246 1.00 92.00 337 ARG A O 1
ATOM 2616 N N . ALA A 1 338 ? 25.214 -2.099 -18.762 1.00 89.00 338 ALA A N 1
ATOM 2617 C CA . ALA A 1 338 ? 26.367 -1.458 -18.140 1.00 89.00 338 ALA A CA 1
ATOM 2618 C C . ALA A 1 338 ? 26.587 -1.965 -16.704 1.00 89.00 338 ALA A C 1
ATOM 2620 O O . ALA A 1 338 ? 27.724 -2.082 -16.254 1.00 89.00 338 ALA A O 1
ATOM 2621 N N . SER A 1 339 ? 25.512 -2.300 -15.983 1.00 93.00 339 SER A N 1
ATOM 2622 C CA . SER A 1 339 ? 25.573 -2.816 -14.609 1.00 93.00 339 SER A CA 1
ATOM 2623 C C . SER A 1 339 ? 24.297 -3.583 -14.233 1.00 93.00 339 SER A C 1
ATOM 2625 O O . SER A 1 339 ? 23.368 -3.688 -15.031 1.00 93.00 339 SER A O 1
ATOM 2627 N N . SER A 1 340 ? 24.200 -4.079 -12.996 1.00 93.06 340 SER A N 1
ATOM 2628 C CA . SER A 1 340 ? 22.943 -4.629 -12.456 1.00 93.06 340 SER A CA 1
ATOM 2629 C C . SER A 1 340 ? 21.818 -3.595 -12.319 1.00 93.06 340 SER A C 1
ATOM 2631 O O . SER A 1 340 ? 20.698 -3.967 -11.971 1.00 93.06 340 SER A O 1
ATOM 2633 N N . ASN A 1 341 ? 22.113 -2.315 -12.559 1.00 95.06 341 ASN A N 1
ATOM 2634 C CA . ASN A 1 341 ? 21.197 -1.197 -12.368 1.00 95.06 341 ASN A CA 1
ATOM 2635 C C . ASN A 1 341 ? 20.937 -0.420 -13.668 1.00 95.06 341 ASN A C 1
ATOM 2637 O O . ASN A 1 341 ? 20.174 0.541 -13.663 1.00 95.06 341 ASN A O 1
ATOM 2641 N N . GLU A 1 342 ? 21.566 -0.818 -14.777 1.00 96.56 342 GLU A N 1
ATOM 2642 C CA . GLU A 1 342 ? 21.468 -0.111 -16.051 1.00 96.56 342 GLU A CA 1
ATOM 2643 C C . GLU A 1 342 ? 21.393 -1.090 -17.228 1.00 96.56 342 GLU A C 1
ATOM 2645 O O . GLU A 1 342 ? 22.320 -1.873 -17.465 1.00 96.56 342 GLU A O 1
ATOM 2650 N N . LEU A 1 343 ? 20.295 -1.004 -17.978 1.00 96.56 343 LEU A N 1
ATOM 2651 C CA . LEU A 1 343 ? 20.040 -1.734 -19.220 1.00 96.56 343 LEU A CA 1
ATOM 2652 C C . LEU A 1 343 ? 19.872 -0.751 -20.377 1.00 96.56 343 LEU A C 1
ATOM 2654 O O . LEU A 1 343 ? 19.218 0.271 -20.224 1.00 96.56 343 LEU A O 1
ATOM 2658 N N . GLU A 1 344 ? 20.393 -1.083 -21.551 1.00 96.56 344 GLU A N 1
ATOM 2659 C CA . GLU A 1 344 ? 20.114 -0.363 -22.793 1.00 96.56 344 GLU A CA 1
ATOM 2660 C C . GLU A 1 344 ? 19.232 -1.243 -23.681 1.00 96.56 344 GLU A C 1
ATOM 2662 O O . GLU A 1 344 ? 19.561 -2.404 -23.950 1.00 96.56 344 GLU A O 1
ATOM 2667 N N . ILE A 1 345 ? 18.102 -0.691 -24.117 1.00 95.25 345 ILE A N 1
ATOM 2668 C CA . ILE A 1 345 ? 17.120 -1.364 -24.963 1.00 95.25 345 ILE A CA 1
ATOM 2669 C C . ILE A 1 345 ? 16.898 -0.600 -26.266 1.00 95.25 345 ILE A C 1
ATOM 2671 O O . ILE A 1 345 ? 17.073 0.617 -26.326 1.00 95.25 345 ILE A O 1
ATOM 2675 N N . LEU A 1 346 ? 16.457 -1.318 -27.291 1.00 93.19 346 LEU A N 1
ATOM 2676 C CA . LEU A 1 346 ? 15.845 -0.759 -28.486 1.00 93.19 346 LEU A CA 1
ATOM 2677 C C . LEU A 1 346 ? 14.332 -0.916 -28.389 1.00 93.19 346 LEU A C 1
ATOM 2679 O O . LEU A 1 346 ? 13.834 -2.019 -28.137 1.00 93.19 346 LEU A O 1
ATOM 2683 N N . LEU A 1 347 ? 13.610 0.186 -28.589 1.00 89.69 347 LEU A N 1
ATOM 2684 C CA . LEU A 1 347 ? 12.154 0.163 -28.600 1.00 89.69 347 LEU A CA 1
ATOM 2685 C C . LEU A 1 347 ? 11.624 -0.642 -29.801 1.00 89.69 347 LEU A C 1
ATOM 2687 O O . LEU A 1 347 ? 12.152 -0.501 -30.911 1.00 89.69 347 LEU A O 1
ATOM 2691 N N . PRO A 1 348 ? 10.583 -1.473 -29.597 1.00 87.19 348 PRO A N 1
ATOM 2692 C CA . PRO A 1 348 ? 9.940 -2.197 -30.684 1.00 87.19 348 PRO A CA 1
ATOM 2693 C C . PRO A 1 348 ? 9.124 -1.257 -31.579 1.00 87.19 348 PRO A C 1
ATOM 2695 O O . PRO A 1 348 ? 8.614 -0.227 -31.134 1.00 87.19 348 PRO A O 1
ATOM 2698 N N . ALA A 1 349 ? 8.952 -1.642 -32.844 1.00 79.06 349 ALA A N 1
ATOM 2699 C CA . ALA A 1 349 ? 8.014 -0.978 -33.742 1.00 79.06 349 ALA A CA 1
ATOM 2700 C C . ALA A 1 349 ? 6.560 -1.143 -33.256 1.00 79.06 349 ALA A C 1
ATOM 2702 O O . ALA A 1 349 ? 6.214 -2.130 -32.606 1.00 79.06 349 ALA A O 1
ATOM 2703 N N . GLY A 1 350 ? 5.685 -0.200 -33.618 1.00 70.44 350 GLY A N 1
ATOM 2704 C CA . GLY A 1 350 ? 4.239 -0.340 -33.401 1.00 70.44 350 GLY A CA 1
ATOM 2705 C C . GLY A 1 350 ? 3.765 -0.151 -31.956 1.00 70.44 350 GLY A C 1
ATOM 2706 O O . GLY A 1 350 ? 2.689 -0.633 -31.614 1.00 70.44 350 GLY A O 1
ATOM 2707 N N . LEU A 1 351 ? 4.536 0.544 -31.111 1.00 74.81 351 LEU A N 1
ATOM 2708 C CA . LEU A 1 351 ? 4.080 0.942 -29.777 1.00 74.81 351 LEU A CA 1
ATOM 2709 C C . LEU A 1 351 ? 2.779 1.753 -29.864 1.00 74.81 351 LEU A C 1
ATOM 2711 O O . LEU A 1 351 ? 2.704 2.760 -30.568 1.00 74.81 351 LEU A O 1
ATOM 2715 N N . LEU A 1 352 ? 1.764 1.305 -29.124 1.00 62.03 352 LEU A N 1
ATOM 2716 C CA . LEU A 1 352 ? 0.473 1.970 -28.989 1.00 62.03 352 LEU A CA 1
ATOM 2717 C C . LEU A 1 352 ? 0.381 2.608 -27.598 1.00 62.03 352 LEU A C 1
ATOM 2719 O O . LEU A 1 352 ? 0.595 1.936 -26.590 1.00 62.03 352 LEU A O 1
ATOM 2723 N N . GLY A 1 353 ? 0.017 3.890 -27.544 1.00 61.56 353 GLY A N 1
ATOM 2724 C CA . GLY A 1 353 ? -0.234 4.618 -26.297 1.00 61.56 353 GLY A CA 1
ATOM 2725 C C . GLY A 1 353 ? 0.905 5.537 -25.849 1.00 61.56 353 GLY A C 1
ATOM 2726 O O . GLY A 1 353 ? 2.076 5.291 -26.120 1.00 61.56 353 GLY A O 1
ATOM 2727 N N . ILE A 1 354 ? 0.525 6.607 -25.141 1.00 72.88 354 ILE A N 1
ATOM 2728 C CA . ILE A 1 354 ? 1.429 7.689 -24.717 1.00 72.88 354 ILE A CA 1
ATOM 2729 C C . ILE A 1 354 ? 2.311 7.255 -23.540 1.00 72.88 354 ILE A C 1
ATOM 2731 O O . ILE A 1 354 ? 3.422 7.741 -23.413 1.00 72.88 354 ILE A O 1
ATOM 2735 N N . LEU A 1 355 ? 1.864 6.321 -22.694 1.00 85.69 355 LEU A N 1
ATOM 2736 C CA . LEU A 1 355 ? 2.589 5.871 -21.497 1.00 85.69 355 LEU A CA 1
ATOM 2737 C C . LEU A 1 355 ? 2.593 4.336 -21.414 1.00 85.69 355 LEU A C 1
ATOM 2739 O O . LEU A 1 355 ? 1.857 3.768 -20.604 1.00 85.69 355 LEU A O 1
ATOM 2743 N N . PRO A 1 356 ? 3.360 3.634 -22.267 1.00 89.44 356 PRO A N 1
ATOM 2744 C CA . PRO A 1 356 ? 3.366 2.179 -22.261 1.00 89.44 356 PRO A CA 1
ATOM 2745 C C . PRO A 1 356 ? 3.905 1.629 -20.936 1.00 89.44 356 PRO A C 1
ATOM 2747 O O . PRO A 1 356 ? 4.863 2.154 -20.363 1.00 89.44 356 PRO A O 1
ATOM 2750 N N . ALA A 1 357 ? 3.330 0.517 -20.478 1.00 92.88 357 ALA A N 1
ATOM 2751 C CA . ALA A 1 357 ? 3.915 -0.257 -19.391 1.00 92.88 357 ALA A CA 1
ATOM 2752 C C . ALA A 1 357 ? 5.260 -0.848 -19.839 1.00 92.88 357 ALA A C 1
ATOM 2754 O O . ALA A 1 357 ? 5.366 -1.432 -20.921 1.00 92.88 357 ALA A O 1
ATOM 2755 N N . VAL A 1 358 ? 6.279 -0.712 -18.995 1.00 95.50 358 VAL A N 1
ATOM 2756 C CA . VAL A 1 358 ? 7.612 -1.285 -19.180 1.00 95.50 358 VAL A CA 1
ATOM 2757 C C . VAL A 1 358 ? 7.754 -2.453 -18.216 1.00 95.50 358 VAL A C 1
ATOM 2759 O O . VAL A 1 358 ? 7.806 -2.267 -17.001 1.00 95.50 358 VAL A O 1
ATOM 2762 N N . ARG A 1 359 ? 7.812 -3.672 -18.751 1.00 97.19 359 ARG A N 1
ATOM 2763 C CA . ARG A 1 359 ? 7.997 -4.892 -17.967 1.00 97.19 359 ARG A CA 1
ATOM 2764 C C . ARG A 1 359 ? 9.437 -5.366 -18.054 1.00 97.19 359 ARG A C 1
ATOM 2766 O O . ARG A 1 359 ? 9.912 -5.674 -19.141 1.00 97.19 359 ARG A O 1
ATOM 2773 N N . THR A 1 360 ? 10.106 -5.479 -16.913 1.00 97.44 360 THR A N 1
ATOM 2774 C CA . THR A 1 360 ? 11.390 -6.179 -16.775 1.00 97.44 360 THR A CA 1
ATOM 2775 C C . THR A 1 360 ? 11.130 -7.573 -16.235 1.00 97.44 360 THR A C 1
ATOM 2777 O O . THR A 1 360 ? 10.419 -7.711 -15.244 1.00 97.44 360 THR A O 1
ATOM 2780 N N . GLN A 1 361 ? 11.674 -8.605 -16.876 1.00 97.06 361 GLN A N 1
ATOM 2781 C CA . GLN A 1 361 ? 11.388 -9.997 -16.534 1.00 97.06 361 GLN A CA 1
ATOM 2782 C C . GLN A 1 361 ? 12.638 -10.867 -16.598 1.00 97.06 361 GLN A C 1
ATOM 2784 O O . GLN A 1 361 ? 13.378 -10.830 -17.573 1.00 97.06 361 GLN A O 1
ATOM 2789 N N . ASP A 1 362 ? 12.826 -11.701 -15.586 1.00 95.62 362 ASP A N 1
ATOM 2790 C CA . ASP A 1 362 ? 13.855 -12.730 -15.506 1.00 95.62 362 ASP A CA 1
ATOM 2791 C C . ASP A 1 362 ? 13.194 -14.082 -15.191 1.00 95.62 362 ASP A C 1
ATOM 2793 O O . ASP A 1 362 ? 12.215 -14.145 -14.446 1.00 95.62 362 ASP A O 1
ATOM 2797 N N . ALA A 1 363 ? 13.697 -15.162 -15.792 1.00 91.81 363 ALA A N 1
ATOM 2798 C CA . ALA A 1 363 ? 13.084 -16.487 -15.680 1.00 91.81 363 ALA A CA 1
ATOM 2799 C C . ALA A 1 363 ? 13.093 -17.040 -14.244 1.00 91.81 363 ALA A C 1
ATOM 2801 O O . ALA A 1 363 ? 12.140 -17.705 -13.846 1.00 91.81 363 ALA A O 1
ATOM 2802 N N . ASP A 1 364 ? 14.132 -16.726 -13.469 1.00 90.44 364 ASP A N 1
ATOM 2803 C CA . ASP A 1 364 ? 14.323 -17.246 -12.114 1.00 90.44 364 ASP A CA 1
ATOM 2804 C C . ASP A 1 364 ? 13.839 -16.257 -11.044 1.00 90.44 364 ASP A C 1
ATOM 2806 O O . ASP A 1 364 ? 13.549 -16.644 -9.912 1.00 90.44 364 ASP A O 1
ATOM 2810 N N . ARG A 1 365 ? 13.771 -14.963 -11.383 1.00 93.19 365 ARG A N 1
ATOM 2811 C CA . ARG A 1 365 ? 13.453 -13.877 -10.440 1.00 93.19 365 ARG A CA 1
ATOM 2812 C C . ARG A 1 365 ? 12.098 -13.211 -10.669 1.00 93.19 365 ARG A C 1
ATOM 2814 O O . ARG A 1 365 ? 11.751 -12.314 -9.906 1.00 93.19 365 ARG A O 1
ATOM 2821 N N . GLY A 1 366 ? 11.343 -13.628 -11.684 1.00 95.00 366 GLY A N 1
ATOM 2822 C CA . GLY A 1 366 ? 10.044 -13.048 -12.038 1.00 95.00 366 GLY A CA 1
ATOM 2823 C C . GLY A 1 366 ? 10.165 -11.716 -12.766 1.00 95.00 366 GLY A C 1
ATOM 2824 O O . GLY A 1 366 ? 11.226 -11.356 -13.281 1.00 95.00 366 GLY A O 1
ATOM 2825 N N . GLY A 1 367 ? 9.070 -10.965 -12.836 1.00 95.69 367 GLY A N 1
ATOM 2826 C CA . GLY A 1 367 ? 9.049 -9.685 -13.519 1.00 95.69 367 GLY A CA 1
ATOM 2827 C C . GLY A 1 367 ? 8.067 -8.667 -12.963 1.00 95.69 367 GLY A C 1
ATOM 2828 O O . GLY A 1 367 ? 6.978 -8.977 -12.493 1.00 95.69 367 GLY A O 1
ATOM 2829 N N . PHE A 1 368 ? 8.447 -7.404 -13.093 1.00 96.62 368 PHE A N 1
ATOM 2830 C CA . PHE A 1 368 ? 7.659 -6.265 -12.650 1.00 96.62 368 PHE A CA 1
ATOM 2831 C C . PHE A 1 368 ? 7.309 -5.367 -13.833 1.00 96.62 368 PHE A C 1
ATOM 2833 O O . PHE A 1 368 ? 8.133 -5.159 -14.721 1.00 96.62 368 PHE A O 1
ATOM 2840 N N . SER A 1 369 ? 6.074 -4.860 -13.860 1.00 96.06 369 SER A N 1
ATOM 2841 C CA . SER A 1 369 ? 5.578 -3.937 -14.889 1.00 96.06 369 SER A CA 1
ATOM 2842 C C . SER A 1 369 ? 5.420 -2.542 -14.301 1.00 96.06 369 SER A C 1
ATOM 2844 O O . SER A 1 369 ? 4.475 -2.266 -13.563 1.00 96.06 369 SER A O 1
ATOM 2846 N N . ALA A 1 370 ? 6.360 -1.670 -14.640 1.00 93.75 370 ALA A N 1
ATOM 2847 C CA . ALA A 1 370 ? 6.343 -0.275 -14.253 1.00 93.75 370 ALA A CA 1
ATOM 2848 C C . ALA A 1 370 ? 5.580 0.548 -15.297 1.00 93.75 370 ALA A C 1
ATOM 2850 O O . ALA A 1 370 ? 5.864 0.452 -16.489 1.00 93.75 370 ALA A O 1
ATOM 2851 N N . GLU A 1 371 ? 4.634 1.386 -14.884 1.00 89.88 371 GLU A N 1
ATOM 2852 C CA . GLU A 1 371 ? 3.978 2.327 -15.823 1.00 89.88 371 GLU A CA 1
ATOM 2853 C C . GLU A 1 371 ? 4.619 3.718 -15.728 1.00 89.88 371 GLU A C 1
ATOM 2855 O O . GLU A 1 371 ? 5.370 3.986 -14.793 1.00 89.88 371 GLU A O 1
ATOM 2860 N N . GLY A 1 372 ? 4.362 4.615 -16.679 1.00 88.12 372 GLY A N 1
ATOM 2861 C CA . GLY A 1 372 ? 4.803 6.017 -16.598 1.00 88.12 372 GLY A CA 1
ATOM 2862 C C . GLY A 1 372 ? 6.321 6.265 -16.671 1.00 88.12 372 GLY A C 1
ATOM 2863 O O . GLY A 1 372 ? 6.743 7.420 -16.557 1.00 88.12 372 GLY A O 1
ATOM 2864 N N . LEU A 1 373 ? 7.132 5.216 -16.880 1.00 91.19 373 LEU A N 1
ATOM 2865 C CA . LEU A 1 373 ? 8.586 5.323 -17.063 1.00 91.19 373 LEU A CA 1
ATOM 2866 C C . LEU A 1 373 ? 8.961 5.982 -18.388 1.00 91.19 373 LEU A C 1
ATOM 2868 O O . LEU A 1 373 ? 9.967 6.680 -18.460 1.00 91.19 373 LEU A O 1
ATOM 2872 N N . LEU A 1 374 ? 8.160 5.734 -19.421 1.00 89.44 374 LEU A N 1
ATOM 2873 C CA . LEU A 1 374 ? 8.363 6.220 -20.776 1.00 89.44 374 LEU A CA 1
ATOM 2874 C C . LEU A 1 374 ? 7.121 6.946 -21.263 1.00 89.44 374 LEU A C 1
ATOM 2876 O O . LEU A 1 374 ? 6.001 6.512 -21.000 1.00 89.44 374 LEU A O 1
ATOM 2880 N N . GLU A 1 375 ? 7.353 8.023 -21.999 1.00 87.38 375 GLU A N 1
ATOM 2881 C CA . GLU A 1 375 ? 6.350 8.769 -22.737 1.00 87.38 375 GLU A CA 1
ATOM 2882 C C . GLU A 1 375 ? 6.652 8.656 -24.234 1.00 87.38 375 GLU A C 1
ATOM 2884 O O . GLU A 1 375 ? 7.689 9.132 -24.702 1.00 87.38 375 GLU A O 1
ATOM 2889 N N . ILE A 1 376 ? 5.767 7.981 -24.968 1.00 80.94 376 ILE A N 1
ATOM 2890 C CA . ILE A 1 376 ? 5.870 7.794 -26.414 1.00 80.94 376 ILE A CA 1
ATOM 2891 C C . ILE A 1 376 ? 5.024 8.865 -27.094 1.00 80.94 376 ILE A C 1
ATOM 2893 O O . ILE A 1 376 ? 3.794 8.829 -27.067 1.00 80.94 376 ILE A O 1
ATOM 2897 N N . LEU A 1 377 ? 5.703 9.829 -27.702 1.00 73.44 377 LEU A N 1
ATOM 2898 C CA . LEU A 1 377 ? 5.079 10.849 -28.533 1.00 73.44 377 LEU A CA 1
ATOM 2899 C C . LEU A 1 377 ? 4.661 10.223 -29.877 1.00 73.44 377 LEU A C 1
ATOM 2901 O O . LEU A 1 377 ? 5.260 9.234 -30.294 1.00 73.44 377 LEU A O 1
ATOM 2905 N N . PRO A 1 378 ? 3.654 10.749 -30.584 1.00 63.31 378 PRO A N 1
ATOM 2906 C CA . PRO A 1 378 ? 3.303 10.265 -31.918 1.00 63.31 378 PRO A CA 1
ATOM 2907 C C . PRO A 1 378 ? 4.493 10.317 -32.908 1.00 63.31 378 PRO A C 1
ATOM 2909 O O . PRO A 1 378 ? 5.375 11.164 -32.758 1.00 63.31 378 PRO A O 1
ATOM 2912 N N . PRO A 1 379 ? 4.548 9.427 -33.921 1.00 56.47 379 PRO A N 1
ATOM 2913 C CA . PRO A 1 379 ? 5.519 9.533 -35.007 1.00 56.47 379 PRO A CA 1
ATOM 2914 C C . PRO A 1 379 ? 5.305 10.807 -35.824 1.00 56.47 379 PRO A C 1
ATOM 2916 O O . PRO A 1 379 ? 4.238 11.010 -36.408 1.00 56.47 379 PRO A O 1
ATOM 2919 N N . GLY A 1 380 ? 6.356 11.615 -35.951 1.00 55.41 380 GLY A N 1
ATOM 2920 C CA . GLY A 1 380 ? 6.327 12.851 -36.725 1.00 55.41 380 GLY A CA 1
ATOM 2921 C C . GLY A 1 380 ? 6.295 12.640 -38.227 1.00 55.41 380 GLY A C 1
ATOM 2922 O O . GLY A 1 380 ? 7.334 12.627 -38.882 1.00 55.41 380 GLY A O 1
ATOM 2923 N N . ARG A 1 381 ? 5.081 12.564 -38.784 1.00 54.84 381 ARG A N 1
ATOM 2924 C CA . ARG A 1 381 ? 4.757 12.980 -40.161 1.00 54.84 381 ARG A CA 1
ATOM 2925 C C . ARG A 1 381 ? 3.347 13.570 -40.214 1.00 54.84 381 ARG A C 1
ATOM 2927 O O . ARG A 1 381 ? 2.380 12.869 -40.499 1.00 54.84 381 ARG A O 1
ATOM 2934 N N . GLY A 1 382 ? 3.240 14.868 -39.956 1.00 66.88 382 GLY A N 1
ATOM 2935 C CA . GLY A 1 382 ? 1.976 15.603 -39.978 1.00 66.88 382 GLY A CA 1
ATOM 2936 C C . GLY A 1 382 ? 1.900 16.631 -38.860 1.00 66.88 382 GLY A C 1
ATOM 2937 O O . GLY A 1 382 ? 2.814 16.727 -38.054 1.00 66.88 382 GLY A O 1
ATOM 2938 N N . PHE A 1 383 ? 0.807 17.374 -38.796 1.00 77.88 383 PHE A N 1
ATOM 2939 C CA . PHE A 1 383 ? 0.544 18.328 -37.720 1.00 77.88 383 PHE A CA 1
ATOM 2940 C C . PHE A 1 383 ? -0.788 18.006 -37.057 1.00 77.88 383 PHE A C 1
ATOM 2942 O O . PHE A 1 383 ? -1.546 17.186 -37.576 1.00 77.88 383 PHE A O 1
ATOM 2949 N N . LEU A 1 384 ? -1.064 18.618 -35.910 1.00 85.25 384 LEU A N 1
ATOM 2950 C CA . LEU A 1 384 ? -2.389 18.650 -35.312 1.00 85.25 384 LEU A CA 1
ATOM 2951 C C . LEU A 1 384 ? -2.965 20.027 -35.624 1.00 85.25 384 LEU A C 1
ATOM 2953 O O . LEU A 1 384 ? -2.367 21.051 -35.294 1.00 85.25 384 LEU A O 1
ATOM 2957 N N . ARG A 1 385 ? -4.083 20.071 -36.347 1.00 88.94 385 ARG A N 1
ATOM 2958 C CA . ARG A 1 385 ? -4.696 21.342 -36.725 1.00 88.94 385 ARG A CA 1
ATOM 2959 C C . ARG A 1 385 ? -5.213 22.037 -35.473 1.00 88.94 385 ARG A C 1
ATOM 2961 O O . ARG A 1 385 ? -6.025 21.468 -34.744 1.00 88.94 385 ARG A O 1
ATOM 2968 N N . GLY A 1 386 ? -4.741 23.259 -35.255 1.00 88.62 386 GLY A N 1
ATOM 2969 C CA . GLY A 1 386 ? -5.030 24.041 -34.064 1.00 88.62 386 GLY A CA 1
ATOM 2970 C C . GLY A 1 386 ? -3.998 23.928 -32.940 1.00 88.62 386 GLY A C 1
ATOM 2971 O O . GLY A 1 386 ? -4.172 24.630 -31.955 1.00 88.62 386 GLY A O 1
ATOM 2972 N N . ASP A 1 387 ? -2.976 23.070 -33.060 1.00 89.19 387 ASP A N 1
ATOM 2973 C CA . ASP A 1 387 ? -1.872 22.935 -32.092 1.00 89.19 387 ASP A CA 1
ATOM 2974 C C . ASP A 1 387 ? -0.746 23.904 -32.475 1.00 89.19 387 ASP A C 1
ATOM 2976 O O . ASP A 1 387 ? 0.178 23.592 -33.239 1.00 89.19 387 ASP A O 1
ATOM 2980 N N . ALA A 1 388 ? -0.901 25.150 -32.046 1.00 86.94 388 ALA A N 1
ATOM 2981 C CA . ALA A 1 388 ? -0.044 26.247 -32.466 1.00 86.94 388 ALA A CA 1
ATOM 2982 C C . ALA A 1 388 ? 1.287 26.270 -31.699 1.00 86.94 388 ALA A C 1
ATOM 2984 O O . ALA A 1 388 ? 2.259 26.835 -32.209 1.00 86.94 388 ALA A O 1
ATOM 2985 N N . ASP A 1 389 ? 1.354 25.668 -30.505 1.00 82.44 389 ASP A N 1
ATOM 2986 C CA . ASP A 1 389 ? 2.580 25.573 -29.702 1.00 82.44 389 ASP A CA 1
ATOM 2987 C C . ASP A 1 389 ? 3.303 24.213 -29.789 1.00 82.44 389 ASP A C 1
ATOM 2989 O O . ASP A 1 389 ? 4.434 24.090 -29.306 1.00 82.44 389 ASP A O 1
ATOM 2993 N N . SER A 1 390 ? 2.733 23.263 -30.542 1.00 77.38 390 SER A N 1
ATOM 2994 C CA . SER A 1 390 ? 3.290 21.936 -30.842 1.00 77.38 390 SER A CA 1
ATOM 2995 C C . SER A 1 390 ? 3.429 21.031 -29.612 1.00 77.38 390 SER A C 1
ATOM 2997 O O . SER A 1 390 ? 4.370 20.230 -29.534 1.00 77.38 390 SER A O 1
ATOM 2999 N N . ASP A 1 391 ? 2.517 21.152 -28.643 1.00 76.19 391 ASP A N 1
ATOM 3000 C CA . ASP A 1 391 ? 2.470 20.323 -27.433 1.00 76.19 391 ASP A CA 1
ATOM 3001 C C . ASP A 1 391 ? 1.534 19.097 -27.545 1.00 76.19 391 ASP A C 1
ATOM 3003 O O . ASP A 1 391 ? 1.417 18.304 -26.599 1.00 76.19 391 ASP A O 1
ATOM 3007 N N . ALA A 1 392 ? 0.936 18.896 -28.727 1.00 75.62 392 ALA A N 1
ATOM 3008 C CA . ALA A 1 392 ? -0.020 17.846 -29.073 1.00 75.62 392 ALA A CA 1
ATOM 3009 C C . ALA A 1 392 ? -1.365 17.929 -28.331 1.00 75.62 392 ALA A C 1
ATOM 3011 O O . ALA A 1 392 ? -2.092 16.928 -28.244 1.00 75.62 392 ALA A O 1
ATOM 3012 N N . ARG A 1 393 ? -1.730 19.099 -27.797 1.00 81.38 393 ARG A N 1
ATOM 3013 C CA . ARG A 1 393 ? -3.021 19.361 -27.152 1.00 81.38 393 ARG A CA 1
ATOM 3014 C C . ARG A 1 393 ? -3.644 20.622 -27.740 1.00 81.38 393 ARG A C 1
ATOM 3016 O O . ARG A 1 393 ? -2.961 21.558 -28.095 1.00 81.38 393 ARG A O 1
ATOM 3023 N N . ILE A 1 394 ? -4.977 20.651 -27.813 1.00 86.50 394 ILE A N 1
ATOM 3024 C CA . ILE A 1 394 ? -5.714 21.866 -28.183 1.00 86.50 394 ILE A CA 1
ATOM 3025 C C . ILE A 1 394 ? -6.215 22.522 -26.905 1.00 86.50 394 ILE A C 1
ATOM 3027 O O . ILE A 1 394 ? -7.087 21.981 -26.218 1.00 86.50 394 ILE A O 1
ATOM 3031 N N . THR A 1 395 ? -5.658 23.679 -26.575 1.00 92.31 395 THR A N 1
ATOM 3032 C CA . THR A 1 395 ? -5.957 24.446 -25.369 1.00 92.31 395 THR A CA 1
ATOM 3033 C C . THR A 1 395 ? -6.078 25.941 -25.673 1.00 92.31 395 THR A C 1
ATOM 3035 O O . THR A 1 395 ? -5.965 26.409 -26.803 1.00 92.31 395 THR A O 1
ATOM 3038 N N . ILE A 1 396 ? -6.331 26.740 -24.634 1.00 93.12 396 ILE A N 1
ATOM 3039 C CA . ILE A 1 396 ? -6.328 28.200 -24.768 1.00 93.12 396 ILE A CA 1
ATOM 3040 C C . ILE A 1 396 ? -4.936 28.756 -25.117 1.00 93.12 396 ILE A C 1
ATOM 3042 O O . ILE A 1 396 ? -4.852 29.855 -25.667 1.00 93.12 396 ILE A O 1
ATOM 3046 N N . ALA A 1 397 ? -3.857 28.022 -24.811 1.00 89.19 397 ALA A N 1
ATOM 3047 C CA . ALA A 1 397 ? -2.496 28.435 -25.143 1.00 89.19 397 ALA A CA 1
ATOM 3048 C C . ALA A 1 397 ? -2.324 28.585 -26.661 1.00 89.19 397 ALA A C 1
ATOM 3050 O O . ALA A 1 397 ? -1.769 29.588 -27.110 1.00 89.19 397 ALA A O 1
ATOM 3051 N N . ASP A 1 398 ? -2.928 27.695 -27.447 1.00 91.00 398 ASP A N 1
ATOM 3052 C CA . ASP A 1 398 ? -2.866 27.727 -28.907 1.00 91.00 398 ASP A CA 1
ATOM 3053 C C . ASP A 1 398 ? -3.488 28.989 -29.500 1.00 91.00 398 ASP A C 1
ATOM 3055 O O . ASP A 1 398 ? -2.880 29.679 -30.321 1.00 91.00 398 ASP A O 1
ATOM 3059 N N . ALA A 1 399 ? -4.677 29.362 -29.018 1.00 92.75 399 ALA A N 1
ATOM 3060 C CA . ALA A 1 399 ? -5.345 30.590 -29.443 1.00 92.75 399 ALA A CA 1
ATOM 3061 C C . ALA A 1 399 ? -4.502 31.836 -29.112 1.00 92.75 399 ALA A C 1
ATOM 3063 O O . ALA A 1 399 ? -4.440 32.782 -29.902 1.00 92.75 399 ALA A O 1
ATOM 3064 N N . ILE A 1 400 ? -3.818 31.834 -27.962 1.00 90.50 400 ILE A N 1
ATOM 3065 C CA . ILE A 1 400 ? -2.895 32.908 -27.576 1.00 90.50 400 ILE A CA 1
ATOM 3066 C C . ILE A 1 400 ? -1.692 32.945 -28.522 1.00 90.50 400 ILE A C 1
ATOM 3068 O O . ILE A 1 400 ? -1.286 34.034 -28.930 1.00 90.50 400 ILE A O 1
ATOM 3072 N N . VAL A 1 401 ? -1.139 31.791 -28.899 1.00 88.31 401 VAL A N 1
ATOM 3073 C CA . VAL A 1 401 ? 0.009 31.702 -29.811 1.00 88.31 401 VAL A CA 1
ATOM 3074 C C . VAL A 1 401 ? -0.341 32.202 -31.211 1.00 88.31 401 VAL A C 1
ATOM 3076 O O . VAL A 1 401 ? 0.436 32.982 -31.766 1.00 88.31 401 VAL A O 1
ATOM 3079 N N . VAL A 1 402 ? -1.523 31.875 -31.743 1.00 89.44 402 VAL A N 1
ATOM 3080 C CA . VAL A 1 402 ? -2.019 32.430 -33.017 1.00 89.44 402 VAL A CA 1
ATOM 3081 C C . VAL A 1 402 ? -2.091 33.963 -32.958 1.00 89.44 402 VAL A C 1
ATOM 3083 O O . VAL A 1 402 ? -1.505 34.651 -33.795 1.00 89.44 402 VAL A O 1
ATOM 3086 N N . ILE A 1 403 ? -2.733 34.528 -31.927 1.00 90.00 403 ILE A N 1
ATOM 3087 C CA . ILE A 1 403 ? -2.855 35.989 -31.753 1.00 90.00 403 ILE A CA 1
ATOM 3088 C C . ILE A 1 403 ? -1.476 36.643 -31.614 1.00 90.00 403 ILE A C 1
ATOM 3090 O O . ILE A 1 403 ? -1.191 37.679 -32.220 1.00 90.00 403 ILE A O 1
ATOM 3094 N N . TYR A 1 404 ? -0.604 36.042 -30.808 1.00 85.31 404 TYR A N 1
ATOM 3095 C CA . TYR A 1 404 ? 0.736 36.551 -30.560 1.00 85.31 404 TYR A CA 1
ATOM 3096 C C . TYR A 1 404 ? 1.593 36.547 -31.834 1.00 85.31 404 TYR A C 1
ATOM 3098 O O . TYR A 1 404 ? 2.344 37.501 -32.062 1.00 85.31 404 TYR A O 1
ATOM 3106 N N . ASN A 1 405 ? 1.445 35.527 -32.687 1.00 81.94 405 ASN A N 1
ATOM 3107 C CA . ASN A 1 405 ? 2.118 35.440 -33.981 1.00 81.94 405 ASN A CA 1
ATOM 3108 C C . ASN A 1 405 ? 1.734 36.615 -34.898 1.00 81.94 405 ASN A C 1
ATOM 3110 O O . ASN A 1 405 ? 2.607 37.322 -35.408 1.00 81.94 405 ASN A O 1
ATOM 3114 N N . LEU A 1 406 ? 0.433 36.894 -35.006 1.00 85.12 406 LEU A N 1
ATOM 3115 C CA . LEU A 1 406 ? -0.109 37.952 -35.864 1.00 85.12 406 LEU A CA 1
ATOM 3116 C C . LEU A 1 406 ? 0.311 39.361 -35.424 1.00 85.12 406 LEU A C 1
ATOM 3118 O O . LEU A 1 406 ? 0.522 40.241 -36.258 1.00 85.12 406 LEU A O 1
ATOM 3122 N N . LEU A 1 407 ? 0.453 39.592 -34.116 1.00 81.94 407 LEU A N 1
ATOM 3123 C CA . LEU A 1 407 ? 0.718 40.927 -33.572 1.00 81.94 407 LEU A CA 1
ATOM 3124 C C . LEU A 1 407 ? 2.199 41.328 -33.567 1.00 81.94 407 LEU A C 1
ATOM 3126 O O . LEU A 1 407 ? 2.493 42.526 -33.544 1.00 81.94 407 LEU A O 1
ATOM 3130 N N . ARG A 1 408 ? 3.146 40.378 -33.549 1.00 69.50 408 ARG A N 1
ATOM 3131 C CA . ARG A 1 408 ? 4.567 40.699 -33.300 1.00 69.50 408 ARG A CA 1
ATOM 3132 C C . ARG A 1 408 ? 5.500 40.696 -34.507 1.00 69.50 408 ARG A C 1
ATOM 3134 O O . ARG A 1 408 ? 6.635 41.133 -34.325 1.00 69.50 408 ARG A O 1
ATOM 3141 N N . ASN A 1 409 ? 5.050 40.262 -35.688 1.00 58.34 409 ASN A N 1
ATOM 3142 C CA . ASN A 1 409 ? 5.736 40.307 -36.996 1.00 58.34 409 ASN A CA 1
ATOM 3143 C C . ASN A 1 409 ? 7.289 40.354 -36.946 1.00 58.34 409 ASN A C 1
ATOM 3145 O O . ASN A 1 409 ? 7.935 41.202 -37.564 1.00 58.34 409 ASN A O 1
ATOM 3149 N N . ARG A 1 410 ? 7.909 39.453 -36.168 1.00 46.75 410 ARG A N 1
ATOM 3150 C CA . ARG A 1 410 ? 9.365 39.256 -36.091 1.00 46.75 410 ARG A CA 1
ATOM 3151 C C . ARG A 1 410 ? 9.709 37.867 -36.617 1.00 46.75 410 ARG A C 1
ATOM 3153 O O . ARG A 1 410 ? 10.063 36.990 -35.845 1.00 46.75 410 ARG A O 1
ATOM 3160 N N . GLY A 1 411 ? 9.602 37.700 -37.934 1.00 44.06 411 GLY A N 1
ATOM 3161 C CA . GLY A 1 411 ? 10.568 36.959 -38.758 1.00 44.06 411 GLY A CA 1
ATOM 3162 C C . GLY A 1 411 ? 10.949 35.519 -38.394 1.00 44.06 411 GLY A C 1
ATOM 3163 O O . GLY A 1 411 ? 11.972 35.056 -38.885 1.00 44.06 411 GLY A O 1
ATOM 3164 N N . GLY A 1 412 ? 10.178 34.813 -37.572 1.00 49.53 412 GLY A N 1
ATOM 3165 C CA . GLY A 1 412 ? 10.214 33.359 -37.485 1.00 49.53 412 GLY A CA 1
ATOM 3166 C C . GLY A 1 412 ? 8.886 32.845 -38.009 1.00 49.53 412 GLY A C 1
ATOM 3167 O O . GLY A 1 412 ? 7.876 32.980 -37.324 1.00 49.53 412 GLY A O 1
ATOM 3168 N N . VAL A 1 413 ? 8.870 32.315 -39.231 1.00 54.44 413 VAL A N 1
ATOM 3169 C CA . VAL A 1 413 ? 7.758 31.460 -39.664 1.00 54.44 413 VAL A CA 1
ATOM 3170 C C . VAL A 1 413 ? 7.696 30.316 -38.644 1.00 54.44 413 VAL A C 1
ATOM 3172 O O . VAL A 1 413 ? 8.751 29.738 -38.371 1.00 54.44 413 VAL A O 1
ATOM 3175 N N . PRO A 1 414 ? 6.542 30.026 -38.014 1.00 63.25 414 PRO A N 1
ATOM 3176 C CA . PRO A 1 414 ? 6.416 28.855 -37.156 1.00 63.25 414 PRO A CA 1
ATOM 3177 C C . PRO A 1 414 ? 6.897 27.616 -37.902 1.00 63.25 414 PRO A C 1
ATOM 3179 O O . PRO A 1 414 ? 6.613 27.474 -39.091 1.00 63.25 414 PRO A O 1
ATOM 3182 N N . ASP A 1 415 ? 7.569 26.703 -37.200 1.00 66.12 415 ASP A N 1
ATOM 3183 C CA . ASP A 1 415 ? 8.045 25.442 -37.785 1.00 66.12 415 ASP A CA 1
ATOM 3184 C C . ASP A 1 415 ? 6.902 24.639 -38.453 1.00 66.12 415 ASP A C 1
ATOM 3186 O O . ASP A 1 415 ? 7.144 23.802 -39.327 1.00 66.12 415 ASP A O 1
ATOM 3190 N N . CYS A 1 416 ? 5.651 24.925 -38.066 1.00 77.75 416 CYS A N 1
ATOM 3191 C CA . CYS A 1 416 ? 4.445 24.449 -38.719 1.00 77.75 416 CYS A CA 1
ATOM 3192 C C . CYS A 1 416 ? 3.399 25.559 -38.902 1.00 77.75 416 CYS A C 1
ATOM 3194 O O . CYS A 1 416 ? 2.548 25.775 -38.048 1.00 77.75 416 CYS A O 1
ATOM 3196 N N . ALA A 1 417 ? 3.413 26.259 -40.038 1.00 83.25 417 ALA A N 1
ATOM 3197 C CA . ALA A 1 417 ? 2.396 27.275 -40.329 1.00 83.25 417 ALA A CA 1
ATOM 3198 C C . ALA A 1 417 ? 0.994 26.665 -40.513 1.00 83.25 417 ALA A C 1
ATOM 3200 O O . ALA A 1 417 ? -0.009 27.321 -40.253 1.00 83.25 417 ALA A O 1
ATOM 3201 N N . ALA A 1 418 ? 0.926 25.397 -40.928 1.00 85.12 418 ALA A N 1
ATOM 3202 C CA . ALA A 1 418 ? -0.331 24.687 -41.129 1.00 85.12 418 ALA A CA 1
ATOM 3203 C C . ALA A 1 418 ? -1.095 24.386 -39.823 1.00 85.12 418 ALA A C 1
ATOM 3205 O O . ALA A 1 418 ? -2.315 24.249 -39.873 1.00 85.12 418 ALA A O 1
ATOM 3206 N N . SER A 1 419 ? -0.424 24.304 -38.663 1.00 88.00 419 SER A N 1
ATOM 3207 C CA . SER A 1 419 ? -1.115 24.080 -37.383 1.00 88.00 419 SER A CA 1
ATOM 3208 C C . SER A 1 419 ? -1.795 25.335 -36.839 1.00 88.00 419 SER A C 1
ATOM 3210 O O . SER A 1 419 ? -2.769 25.216 -36.100 1.00 88.00 419 SER A O 1
ATOM 3212 N N . LEU A 1 420 ? -1.343 26.521 -37.261 1.00 90.06 420 LEU A N 1
ATOM 3213 C CA . LEU A 1 420 ? -1.952 27.803 -36.903 1.00 90.06 420 LEU A CA 1
ATOM 3214 C C . LEU A 1 420 ? -3.223 28.114 -37.715 1.00 90.06 420 LEU A C 1
ATOM 3216 O O . LEU A 1 420 ? -4.008 28.946 -37.276 1.00 90.06 420 LEU A O 1
ATOM 3220 N N . ASP A 1 421 ? -3.419 27.456 -38.862 1.00 90.69 421 ASP A N 1
ATOM 3221 C CA . ASP A 1 421 ? -4.618 27.532 -39.716 1.00 90.69 421 ASP A CA 1
ATOM 3222 C C . ASP A 1 421 ? -5.683 26.545 -39.196 1.00 90.69 421 ASP A C 1
ATOM 3224 O O . ASP A 1 421 ? -5.856 25.421 -39.698 1.00 90.69 421 ASP A O 1
ATOM 3228 N N . ALA A 1 422 ? -6.316 26.941 -38.090 1.00 92.81 422 ALA A N 1
ATOM 3229 C CA . ALA A 1 422 ? -7.238 26.135 -37.302 1.00 92.81 422 ALA A CA 1
ATOM 3230 C C . ALA A 1 422 ? -8.556 25.867 -38.037 1.00 92.81 422 ALA A C 1
ATOM 3232 O O . ALA A 1 422 ? -9.137 24.793 -37.859 1.00 92.81 422 ALA A O 1
ATOM 3233 N N . ASP A 1 423 ? -9.008 26.809 -38.870 1.00 92.00 423 ASP A N 1
ATOM 3234 C CA . ASP A 1 423 ? -10.231 26.669 -39.666 1.00 92.00 423 ASP A CA 1
ATOM 3235 C C . ASP A 1 423 ? -9.991 26.085 -41.074 1.00 92.00 423 ASP A C 1
ATOM 3237 O O . ASP A 1 423 ? -10.945 25.811 -41.807 1.00 92.00 423 ASP A O 1
ATOM 3241 N N . ALA A 1 424 ? -8.727 25.799 -41.413 1.00 88.94 424 ALA A N 1
ATOM 3242 C CA . ALA A 1 424 ? -8.287 25.255 -42.697 1.00 88.94 424 ALA A CA 1
ATOM 3243 C C . ALA A 1 424 ? -8.616 26.155 -43.903 1.00 88.94 424 ALA A C 1
ATOM 3245 O O . ALA A 1 424 ? -8.793 25.661 -45.024 1.00 88.94 424 ALA A O 1
ATOM 3246 N N . SER A 1 425 ? -8.695 27.470 -43.694 1.00 89.25 425 SER A N 1
ATOM 3247 C CA . SER A 1 425 ? -8.925 28.465 -44.744 1.00 89.25 425 SER A CA 1
ATOM 3248 C C . SER A 1 425 ? -7.721 28.660 -45.674 1.00 89.25 425 SER A C 1
ATOM 3250 O O . SER A 1 425 ? -7.854 29.264 -46.747 1.00 89.25 425 SER A O 1
ATOM 3252 N N . GLY A 1 426 ? -6.545 28.150 -45.294 1.00 85.50 426 GLY A N 1
ATOM 3253 C CA . GLY A 1 426 ? -5.287 28.343 -46.011 1.00 85.50 426 GLY A CA 1
ATOM 3254 C C . GLY A 1 426 ? -4.613 29.681 -45.709 1.00 85.50 426 GLY A C 1
ATOM 3255 O O . GLY A 1 426 ? -3.675 30.063 -46.413 1.00 85.50 426 GLY A O 1
ATOM 3256 N N . ARG A 1 427 ? -5.079 30.407 -44.688 1.00 87.69 427 ARG A N 1
ATOM 3257 C CA . ARG A 1 427 ? -4.484 31.648 -44.183 1.00 87.69 427 ARG A CA 1
ATOM 3258 C C . ARG A 1 427 ? -4.400 31.551 -42.669 1.00 87.69 427 ARG A C 1
ATOM 3260 O O . ARG A 1 427 ? -5.269 30.962 -42.059 1.00 87.69 427 ARG A O 1
ATOM 3267 N N . VAL A 1 428 ? -3.366 32.154 -42.090 1.00 87.94 428 VAL A N 1
ATOM 3268 C CA . VAL A 1 428 ? -3.282 32.327 -40.637 1.00 87.94 428 VAL A CA 1
ATOM 3269 C C . VAL A 1 428 ? -3.736 33.745 -40.314 1.00 87.94 428 VAL A C 1
ATOM 3271 O O . VAL A 1 428 ? -3.056 34.706 -40.693 1.00 87.94 428 VAL A O 1
ATOM 3274 N N . ASP A 1 429 ? -4.881 33.889 -39.653 1.00 91.12 429 ASP A N 1
ATOM 3275 C CA . ASP A 1 429 ? -5.427 35.167 -39.201 1.00 91.12 429 ASP A CA 1
ATOM 3276 C C . ASP A 1 429 ? -6.223 35.053 -37.878 1.00 91.12 429 ASP A C 1
ATOM 3278 O O . ASP A 1 429 ? -6.124 34.082 -37.130 1.00 91.12 429 ASP A O 1
ATOM 3282 N N . LEU A 1 430 ? -6.930 36.118 -37.479 1.00 92.88 430 LEU A N 1
ATOM 3283 C CA . LEU A 1 430 ? -7.650 36.131 -36.198 1.00 92.88 430 LEU A CA 1
ATOM 3284 C C . LEU A 1 430 ? -8.857 35.178 -36.179 1.00 92.88 430 LEU A C 1
ATOM 3286 O O . LEU A 1 430 ? -9.334 34.845 -35.090 1.00 92.88 430 LEU A O 1
ATOM 3290 N N . ALA A 1 431 ? -9.359 34.751 -37.342 1.00 94.88 431 ALA A N 1
ATOM 3291 C CA . ALA A 1 431 ? -10.429 33.770 -37.446 1.00 94.88 431 ALA A CA 1
ATOM 3292 C C . ALA A 1 431 ? -10.007 32.428 -36.841 1.00 94.88 431 ALA A C 1
ATOM 3294 O O . ALA A 1 431 ? -10.815 31.828 -36.136 1.00 94.88 431 ALA A O 1
ATOM 3295 N N . ASP A 1 432 ? -8.740 32.033 -36.982 1.00 94.44 432 ASP A N 1
ATOM 3296 C CA . ASP A 1 432 ? -8.196 30.796 -36.414 1.00 94.44 432 ASP A CA 1
ATOM 3297 C C . ASP A 1 432 ? -8.259 30.778 -34.884 1.00 94.44 432 ASP A C 1
ATOM 3299 O O . ASP A 1 432 ? -8.751 29.832 -34.265 1.00 94.44 432 ASP A O 1
ATOM 3303 N N . ALA A 1 433 ? -7.838 31.872 -34.244 1.00 94.88 433 ALA A N 1
ATOM 3304 C CA . ALA A 1 433 ? -7.917 32.003 -32.792 1.00 94.88 433 ALA A CA 1
ATOM 3305 C C . ALA A 1 433 ? -9.375 31.991 -32.302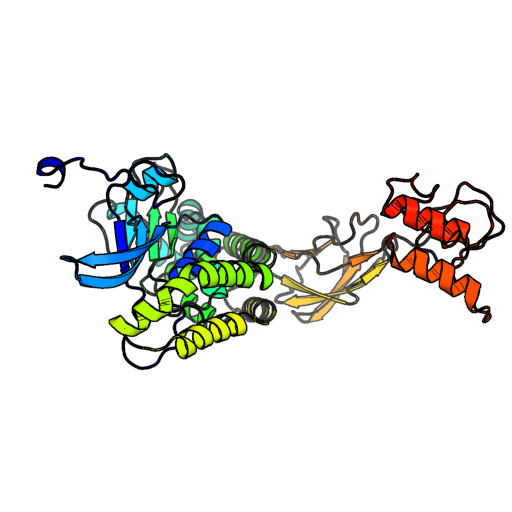 1.00 94.88 433 ALA A C 1
ATOM 3307 O O . ALA A 1 433 ? -9.699 31.369 -31.288 1.00 94.88 433 ALA A O 1
ATOM 3308 N N . ILE A 1 434 ? -10.278 32.654 -33.035 1.00 96.06 434 ILE A N 1
ATOM 3309 C CA . ILE A 1 434 ? -11.715 32.651 -32.731 1.00 96.06 434 ILE A CA 1
ATOM 3310 C C . ILE A 1 434 ? -12.302 31.244 -32.905 1.00 96.06 434 ILE A C 1
ATOM 3312 O O . ILE A 1 434 ? -13.141 30.834 -32.097 1.00 96.06 434 ILE A O 1
ATOM 3316 N N . TYR A 1 435 ? -11.867 30.503 -33.925 1.00 96.44 435 TYR A N 1
ATOM 3317 C CA . TYR A 1 435 ? -12.290 29.133 -34.197 1.00 96.44 435 TYR A CA 1
ATOM 3318 C C . TYR A 1 435 ? -11.929 28.209 -33.028 1.00 96.44 435 TYR A C 1
ATOM 3320 O O . TYR A 1 435 ? -12.807 27.536 -32.485 1.00 96.44 435 TYR A O 1
ATOM 3328 N N . LEU A 1 436 ? -10.678 28.260 -32.552 1.00 95.56 436 LEU A N 1
ATOM 3329 C CA . LEU A 1 436 ? -10.220 27.469 -31.403 1.00 95.56 436 LEU A CA 1
ATOM 3330 C C . LEU A 1 436 ? -10.993 27.792 -30.123 1.00 95.56 436 LEU A C 1
ATOM 3332 O O . LEU A 1 436 ? -11.451 26.887 -29.429 1.00 95.56 436 LEU A O 1
ATOM 3336 N N . LEU A 1 437 ? -11.211 29.074 -29.822 1.00 96.50 437 LEU A N 1
ATOM 3337 C CA . LEU A 1 437 ? -11.970 29.476 -28.634 1.00 96.50 437 LEU A CA 1
ATOM 3338 C C . LEU A 1 437 ? -13.439 29.033 -28.705 1.00 96.50 437 LEU A C 1
ATOM 3340 O O . LEU A 1 437 ? -14.022 28.652 -27.688 1.00 96.50 437 LEU A O 1
ATOM 3344 N N . ARG A 1 438 ? -14.043 29.045 -29.899 1.00 96.19 438 ARG A N 1
ATOM 3345 C CA . ARG A 1 438 ? -15.398 28.520 -30.116 1.00 96.19 438 ARG A CA 1
ATOM 3346 C C . ARG A 1 438 ? -15.466 27.015 -29.906 1.00 96.19 438 ARG A C 1
ATOM 3348 O O . ARG A 1 438 ? -16.384 26.552 -29.232 1.00 96.19 438 ARG A O 1
ATOM 3355 N N . TYR A 1 439 ? -14.510 26.270 -30.446 1.00 95.06 439 TYR A N 1
ATOM 3356 C CA . TYR A 1 439 ? -14.413 24.832 -30.227 1.00 95.06 439 TYR A CA 1
ATOM 3357 C C . TYR A 1 439 ? -14.253 24.507 -28.729 1.00 95.06 439 TYR A C 1
ATOM 3359 O O . TYR A 1 439 ? -15.028 23.725 -28.182 1.00 95.06 439 TYR A O 1
ATOM 3367 N N . LEU A 1 440 ? -13.331 25.186 -28.038 1.00 94.75 440 LEU A N 1
ATOM 3368 C CA . LEU A 1 440 ? -12.996 24.923 -26.634 1.00 94.75 440 LEU A CA 1
ATOM 3369 C C . LEU A 1 440 ? -14.103 25.287 -25.636 1.00 94.75 440 LEU A C 1
ATOM 3371 O O . LEU A 1 440 ? -14.296 24.573 -24.655 1.00 94.75 440 LEU A O 1
ATOM 3375 N N . PHE A 1 441 ? -14.813 26.399 -25.851 1.00 95.50 441 PHE A N 1
ATOM 3376 C CA . PHE A 1 441 ? -15.730 26.948 -24.841 1.00 95.50 441 PHE A CA 1
ATOM 3377 C C . PHE A 1 441 ? -17.197 26.975 -25.265 1.00 95.50 441 PHE A C 1
ATOM 3379 O O . PHE A 1 441 ? -18.079 27.047 -24.411 1.00 95.50 441 PHE A O 1
ATOM 3386 N N . LEU A 1 442 ? -17.480 26.931 -26.567 1.00 93.12 442 LEU A N 1
ATOM 3387 C CA . LEU A 1 442 ? -18.826 27.134 -27.111 1.00 93.12 442 LEU A CA 1
ATOM 3388 C C . LEU A 1 442 ? -19.353 25.918 -27.880 1.00 93.12 442 LEU A C 1
ATOM 3390 O O . LEU A 1 442 ? -20.365 26.043 -28.565 1.00 93.12 442 LEU A O 1
ATOM 3394 N N . HIS A 1 443 ? -18.704 24.753 -27.745 1.00 87.25 443 HIS A N 1
ATOM 3395 C CA . HIS A 1 443 ? -19.068 23.517 -28.452 1.00 87.25 443 HIS A CA 1
ATOM 3396 C C . HIS A 1 443 ? -19.173 23.735 -29.974 1.00 87.25 443 HIS A C 1
ATOM 3398 O O . HIS A 1 443 ? -20.057 23.187 -30.634 1.00 87.25 443 HIS A O 1
ATOM 3404 N N . GLY A 1 444 ? -18.301 24.596 -30.514 1.00 88.38 444 GLY A N 1
ATOM 3405 C CA . GLY A 1 444 ? -18.181 24.830 -31.950 1.00 88.38 444 GLY A CA 1
ATOM 3406 C C . GLY A 1 444 ? -17.698 23.588 -32.702 1.00 88.38 444 GLY A C 1
ATOM 3407 O O . GLY A 1 444 ? -17.362 22.567 -32.100 1.00 88.38 444 GLY A O 1
ATOM 3408 N N . GLU A 1 445 ? -17.657 23.678 -34.030 1.00 92.50 445 GLU A N 1
ATOM 3409 C CA . GLU A 1 445 ? -17.153 22.584 -34.863 1.00 92.50 445 GLU A CA 1
ATOM 3410 C C . GLU A 1 445 ? -15.699 22.246 -34.510 1.00 92.50 445 GLU A C 1
ATOM 3412 O O . GLU A 1 445 ? -14.881 23.122 -34.225 1.00 92.50 445 GLU A O 1
ATOM 3417 N N . ALA A 1 446 ? -15.385 20.951 -34.512 1.00 90.31 446 ALA A N 1
ATOM 3418 C CA . ALA A 1 446 ? -14.021 20.484 -34.319 1.00 90.31 446 ALA A CA 1
ATOM 3419 C C . ALA A 1 446 ? -13.107 20.996 -35.448 1.00 90.31 446 ALA A C 1
ATOM 3421 O O . ALA A 1 446 ? -13.584 21.160 -36.577 1.00 90.31 446 ALA A O 1
ATOM 3422 N N . PRO A 1 447 ? -11.807 21.234 -35.186 1.00 91.25 447 PRO A N 1
ATOM 3423 C CA . PRO A 1 447 ? -10.855 21.546 -36.245 1.00 91.25 447 PRO A CA 1
ATOM 3424 C C . PRO A 1 447 ? -10.913 20.501 -37.372 1.00 91.25 447 PRO A C 1
ATOM 3426 O O . PRO A 1 447 ? -11.005 19.299 -37.093 1.00 91.25 447 PRO A O 1
ATOM 3429 N N . PRO A 1 448 ? -10.870 20.922 -38.647 1.00 89.06 448 PRO A N 1
ATOM 3430 C CA . PRO A 1 448 ? -10.774 19.996 -39.767 1.00 89.06 448 PRO A CA 1
ATOM 3431 C C . PRO A 1 448 ? -9.526 19.110 -39.677 1.00 89.06 448 PRO A C 1
ATOM 3433 O O . PRO A 1 448 ? -8.518 19.480 -39.074 1.00 89.06 448 PRO A O 1
ATOM 3436 N N . ALA A 1 449 ? -9.549 17.950 -40.338 1.00 80.75 449 ALA A N 1
ATOM 3437 C CA . ALA A 1 449 ? -8.399 17.049 -40.352 1.00 80.75 449 ALA A CA 1
ATOM 3438 C C . ALA A 1 449 ? -7.101 17.778 -40.785 1.00 80.75 449 ALA A C 1
ATOM 3440 O O . ALA A 1 449 ? -7.137 18.590 -41.723 1.00 80.75 449 ALA A O 1
ATOM 3441 N N . PRO A 1 450 ? -5.948 17.512 -40.144 1.00 77.19 450 PRO A N 1
ATOM 3442 C CA . PRO A 1 450 ? -5.686 16.470 -39.139 1.00 77.19 450 PRO A CA 1
ATOM 3443 C C . PRO A 1 450 ? -6.108 16.854 -37.701 1.00 77.19 450 PRO A C 1
ATOM 3445 O O . PRO A 1 450 ? -5.520 17.734 -37.085 1.00 77.19 450 PRO A O 1
ATOM 3448 N N . PHE A 1 451 ? -7.129 16.169 -37.174 1.00 81.50 451 PHE A N 1
ATOM 3449 C CA . PHE A 1 451 ? -7.697 16.296 -35.824 1.00 81.50 451 PHE A CA 1
ATOM 3450 C C . PHE A 1 451 ? -8.609 15.071 -35.572 1.00 81.50 451 PHE A C 1
ATOM 3452 O O . PHE A 1 451 ? -9.255 14.616 -36.522 1.00 81.50 451 PHE A O 1
ATOM 3459 N N . PRO A 1 452 ? -8.688 14.489 -34.355 1.00 75.19 452 PRO A N 1
ATOM 3460 C CA . PRO A 1 452 ? -7.991 14.855 -33.114 1.00 75.19 452 PRO A CA 1
ATOM 3461 C C . PRO A 1 452 ? -6.569 14.284 -32.994 1.00 75.19 452 PRO A C 1
ATOM 3463 O O . PRO A 1 452 ? -5.925 14.459 -31.966 1.00 75.19 452 PRO A O 1
ATOM 3466 N N . ALA A 1 453 ? -6.085 13.570 -34.009 1.00 73.94 453 ALA A N 1
ATOM 3467 C CA . ALA A 1 453 ? -4.745 12.995 -34.033 1.00 73.94 453 ALA A CA 1
ATOM 3468 C C . ALA A 1 453 ? -3.885 13.671 -35.104 1.00 73.94 453 ALA A C 1
ATOM 3470 O O . ALA A 1 453 ? -4.398 14.072 -36.153 1.00 73.94 453 ALA A O 1
ATOM 3471 N N . CYS A 1 454 ? -2.578 13.744 -34.848 1.00 75.62 454 CYS A N 1
ATOM 3472 C CA . CYS A 1 454 ? -1.620 14.233 -35.829 1.00 75.62 454 CYS A CA 1
ATOM 3473 C C . CYS A 1 454 ? -1.642 13.378 -37.091 1.00 75.62 454 CYS A C 1
ATOM 3475 O O . CYS A 1 454 ? -1.725 12.148 -37.044 1.00 75.62 454 CYS A O 1
ATOM 3477 N N . GLY A 1 455 ? -1.541 14.046 -38.231 1.00 73.25 455 GLY A N 1
ATOM 3478 C CA . GLY A 1 455 ? -1.557 13.375 -39.517 1.00 73.25 455 GLY A CA 1
ATOM 3479 C C . GLY A 1 455 ? -1.381 14.341 -40.682 1.00 73.25 455 GLY A C 1
ATOM 3480 O O . GLY A 1 455 ? -1.184 15.542 -40.485 1.00 73.25 455 GLY A O 1
ATOM 3481 N N . PRO A 1 456 ? -1.420 13.830 -41.917 1.00 68.88 456 PRO A N 1
ATOM 3482 C CA . PRO A 1 456 ? -1.405 14.668 -43.105 1.00 68.88 456 PRO A CA 1
ATOM 3483 C C . PRO A 1 456 ? -2.735 15.424 -43.264 1.00 68.88 456 PRO A C 1
ATOM 3485 O O . PRO A 1 456 ? -3.808 14.890 -42.980 1.00 68.88 456 PRO A O 1
ATOM 3488 N N . SER A 1 457 ? -2.672 16.652 -43.780 1.00 66.94 457 SER A N 1
ATOM 3489 C CA . SER A 1 457 ? -3.862 17.396 -44.212 1.00 66.94 457 SER A CA 1
ATOM 3490 C C . SER A 1 457 ? -4.373 16.870 -45.554 1.00 66.94 457 SER A C 1
ATOM 3492 O O . SER A 1 457 ? -3.596 16.702 -46.493 1.00 66.94 457 SER A O 1
ATOM 3494 N N . SER A 1 458 ? -5.685 16.646 -45.666 1.00 58.66 458 SER A N 1
ATOM 3495 C CA . SER A 1 458 ? -6.366 16.411 -46.951 1.00 58.66 458 SER A CA 1
ATOM 3496 C C . SER A 1 458 ? -6.727 17.713 -47.680 1.00 58.66 458 SER A C 1
ATOM 3498 O O . SER A 1 458 ? -7.086 17.679 -48.857 1.00 58.66 458 SER A O 1
ATOM 3500 N N . VAL A 1 459 ? -6.616 18.858 -46.997 1.00 61.16 459 VAL A N 1
ATOM 3501 C CA . VAL A 1 459 ? -6.791 20.200 -47.560 1.00 61.16 459 VAL A CA 1
ATOM 3502 C C . VAL A 1 459 ? -5.437 20.675 -48.082 1.00 61.16 459 VAL A C 1
ATOM 3504 O O . VAL A 1 459 ? -4.483 20.793 -47.309 1.00 61.16 459 VAL A O 1
ATOM 3507 N N . ALA A 1 460 ? -5.344 20.907 -49.392 1.00 50.06 460 ALA A N 1
ATOM 3508 C CA . ALA A 1 460 ? -4.151 21.457 -50.021 1.00 50.06 460 ALA A CA 1
ATOM 3509 C C . ALA A 1 460 ? -4.053 22.955 -49.703 1.00 50.06 460 ALA A C 1
ATOM 3511 O O . ALA A 1 460 ? -4.827 23.751 -50.232 1.00 50.06 460 ALA A O 1
ATOM 3512 N N . THR A 1 461 ? -3.108 23.334 -48.847 1.00 57.75 461 THR A N 1
ATOM 3513 C CA . THR A 1 461 ? -2.777 24.735 -48.560 1.00 57.75 461 THR A CA 1
ATOM 3514 C C . THR A 1 461 ? -1.320 25.004 -48.944 1.00 57.75 461 THR A C 1
ATOM 3516 O O . THR A 1 461 ? -0.502 24.086 -49.003 1.00 57.75 461 THR A O 1
ATOM 3519 N N . GLU A 1 462 ? -0.979 26.263 -49.231 1.00 58.97 462 GLU A N 1
ATOM 3520 C CA . GLU A 1 462 ? 0.417 26.685 -49.456 1.00 58.97 462 GLU A CA 1
ATOM 3521 C C . GLU A 1 462 ? 1.223 26.762 -48.139 1.00 58.97 462 GLU A C 1
ATOM 3523 O O . GLU A 1 462 ? 2.423 27.035 -48.156 1.00 58.97 462 GLU A O 1
ATOM 3528 N N . LEU A 1 463 ? 0.579 26.516 -46.989 1.00 69.62 463 LEU A N 1
ATOM 3529 C CA . LEU A 1 463 ? 1.196 26.566 -45.666 1.00 69.62 463 LEU A CA 1
ATOM 3530 C C . LEU A 1 463 ? 1.993 25.282 -45.401 1.00 69.62 463 LEU A C 1
ATOM 3532 O O . LEU A 1 463 ? 1.445 24.184 -45.314 1.00 69.62 463 LEU A O 1
ATOM 3536 N N . GLY A 1 464 ? 3.310 25.437 -45.272 1.00 63.47 464 GLY A N 1
ATOM 3537 C CA . GLY A 1 464 ? 4.230 24.345 -44.977 1.00 63.47 464 GLY A CA 1
ATOM 3538 C C . GLY A 1 464 ? 4.222 23.928 -43.506 1.00 63.47 464 GLY A C 1
ATOM 3539 O O . GLY A 1 464 ? 3.870 24.696 -42.607 1.00 63.47 464 GLY A O 1
ATOM 3540 N N . CYS A 1 465 ? 4.658 22.695 -43.271 1.00 68.44 465 CYS A N 1
ATOM 3541 C CA . CYS A 1 465 ? 4.931 22.173 -41.944 1.00 68.44 465 CYS A CA 1
ATOM 3542 C C . CYS A 1 465 ? 6.221 21.355 -41.993 1.00 68.44 465 CYS A C 1
ATOM 3544 O O . CYS A 1 465 ? 6.240 20.247 -42.530 1.00 68.44 465 CYS A O 1
ATOM 3546 N N . GLU A 1 466 ? 7.317 21.947 -41.518 1.00 56.72 466 GLU A N 1
ATOM 3547 C CA . GLU A 1 466 ? 8.661 21.361 -41.590 1.00 56.72 466 GLU A CA 1
ATOM 3548 C C . GLU A 1 466 ? 8.969 20.478 -40.374 1.00 56.72 466 GLU A C 1
ATOM 3550 O O . GLU A 1 466 ? 9.783 19.556 -40.468 1.00 56.72 466 GLU A O 1
ATOM 3555 N N . LYS A 1 467 ? 8.275 20.698 -39.251 1.00 55.31 467 LYS A N 1
ATOM 3556 C CA . LYS A 1 467 ? 8.284 19.801 -38.091 1.00 55.31 467 LYS A CA 1
ATOM 3557 C C . LYS A 1 467 ? 6.942 19.111 -37.950 1.00 55.31 467 LYS A C 1
ATOM 3559 O O . LYS A 1 467 ? 5.914 19.770 -37.880 1.00 55.31 467 LYS A O 1
ATOM 3564 N N . GLY A 1 468 ? 6.967 17.784 -37.881 1.00 59.03 468 GLY A N 1
ATOM 3565 C CA . GLY A 1 468 ? 5.786 17.052 -37.455 1.00 59.03 468 GLY A CA 1
ATOM 3566 C C . GLY A 1 468 ? 5.530 17.244 -35.961 1.00 59.03 468 GLY A C 1
ATOM 3567 O O . GLY A 1 468 ? 6.475 17.558 -35.226 1.00 59.03 468 GLY A O 1
ATOM 3568 N N . CYS A 1 469 ? 4.293 16.989 -35.530 1.00 59.56 469 CYS A N 1
ATOM 3569 C CA . CYS A 1 469 ? 4.064 16.555 -34.154 1.00 59.56 469 CYS A CA 1
ATOM 3570 C C . CYS A 1 469 ? 5.030 15.387 -33.849 1.00 59.56 469 CYS A C 1
ATOM 3572 O O . CYS A 1 469 ? 5.934 15.516 -33.002 1.00 59.56 469 CYS A O 1
#

pLDDT: mean 87.77, std 11.96, range [37.84, 98.75]

Radius of gyration: 28.72 Å; chains: 1; bounding box: 60×68×84 Å

Sequence (469 aa):
FRQIYGQGRLRTPLVQGVDEIDALVFRAATVTDGGALHALFEDELLRRLHARLGGITARGDWLNVFVNAEYQGIYNVIERIDTDFLEIRTGTPGWTLVKGGEIVPAGVEEWLELQRLVMAARGGDAASVARLLDLVNLEDFSRFLIVNLCLGNSDLAQNWYAAREPGPDGRWRFLVWDGDLIGELDPVASWRQILTTGLSELVLALLKAVSFQEILLSELQRAIRGPLTLQAINKEIAELKSNLAPDIPEETNENGGSLLSWERAVAELTTFFEGREAAIWDVVARSSVLGVPVALAAEPRRVRGGEEGTRVKLLGVRFTQGTTVFVGGLPAQVVGRASSNELEILLPAGLLGILPAVRTQDADRGGFSAEGLLEILPPGRGFLRGDADSDARITIADAIVVIYNLLRNRGGVPDCAASLDADASGRVDLADAIYLLRYLFLHGEAPPAPFPACGPSSVATELGCEKGC

=== Feature glossary ===
Annotated list of the representations used here:

Nearest PDB structures. The Foldseek neighbor list gives the closest experimentally determined structures in the PDB, ranked by structural alignment. TM-score near 1 means near-identical fold; near 0.3 means only rough topology match. This is how one finds what a novel AlphaFold prediction most resembles in the solved-structure universe.

Foldseek 3Di. Foldseek's 3Di representation compresses backbone geometry into a per-residue letter drawn from a learned twenty-state alphabet. It captures the tertiary interaction pattern around each residue — which residues are packed against it in space, regardless of where they are in sequence.

Radius of gyration, Cα contacts, bounding box. Radius of gyration (Rg) is the root-mean-square distance of Cα atoms from their centroid — a single number for overall size and compactness. A globular domain of N residues has Rg ≈ 2.2·N^0.38 Å; an extended or disordered chain has a much larger Rg. The Cα contact count is the number of residue pairs whose Cα atoms are within 8 Å and are more than four positions apart in sequence — a standard proxy for tertiary packing density. The bounding box is the smallest axis-aligned box enclosing all Cα atoms.

InterPro / GO / CATH / organism. The annotation block draws on four external resources. InterPro: which protein families and domains the sequence belongs to. GO: standardized terms for what the protein does, what process it participates in, and where in the cell it acts. CATH: which structural fold it has in the CATH hierarchy. Organism: the species of origin.

mmCIF coordinates. The mmCIF block holds the 3D Cartesian coordinates of each backbone atom (N, Cα, C, O) in ångströms. mmCIF is the PDB's canonical archive format — a tagged-loop text representation of the atomic model.

pLDDT. pLDDT is the predicted lDDT-Cα score: AlphaFold's confidence that the local environment of each residue (all inter-atomic distances within 15 Å) is correctly placed. It is a per-residue number between 0 and 100, with higher meaning more reliable.

Backbone torsions (φ/ψ). φ (phi) and ψ (psi) are the two rotatable backbone dihedrals per residue: φ is the C(i-1)–N–Cα–C torsion, ψ is the N–Cα–C–N(i+1) torsion, both in degrees on (−180°, 180°]. α-helical residues cluster near (−60°, −45°); β-strand residues near (−120°, +130°). A Ramachandran plot is simply a scatter of (φ, ψ) for every residue.

B-factor. For experimental (PDB) structures, the B-factor (temperature factor) quantifies the positional spread of each atom in the crystal — a combination of thermal vibration and static disorder — in units of Å². High B-factors mark flexible loops or poorly resolved regions; low B-factors mark the rigid, well-ordered core.

Secondary structure (3-state, P-SEA). SS3 is a coarse helix/strand/coil call (letters a/b/c) made by the P-SEA algorithm from inter-Cα distances and dihedrals. It is less detailed than DSSP but needs only Cα positions.

Predicted aligned error. Predicted aligned error is AlphaFold's pairwise confidence. Unlike pLDDT (per-residue), PAE is per-residue-pair and captures whether two parts of the structure are correctly placed relative to each other. Units are ångströms of expected positional error.

Solvent-accessible surface area. Solvent-accessible surface area (SASA) is the area in Å² traced out by the centre of a 1.4 Å probe sphere (a water molecule) rolled over the protein's van der Waals surface (Shrake–Rupley / Lee–Richards construction). Buried residues have near-zero SASA; fully exposed residues can exceed 200 Å². The total SASA scales roughly with the number of surface residues.

Secondary structure (8-state, DSSP). The SS8 string is DSSP's per-residue secondary-structure call. α-helix (H) means an i→i+4 H-bond ladder; β-strand (E) means the residue participates in a β-sheet; 3₁₀ (G) and π (I) are tighter and wider helices; T/S are turns/bends; '-' is loop.

Rendered structure images. Structure images are PyMOL renders from six orthogonal camera directions. Cartoon representation draws helices as coils and strands as arrows; sticks shows the backbone as bonds; surface shows the solvent-excluded envelope. Rainbow coloring maps sequence position to hue (blue→red, N→C); chain coloring assigns a distinct color per polypeptide.

Sequence. The amino-acid sequence is the protein's primary structure: the linear order of residues from the N-terminus to the C-terminus, written in one-letter code. Everything else here — the 3D coordinates, the secondary structure, the domain annotations — is ultimately a consequence of this string.

Contact-map, Ramachandran, and PAE plots. Three diagnostic plots accompany the record. The Cα contact map visualizes the tertiary structure as a 2D adjacency matrix (8 Å cutoff, sequence-local contacts suppressed). The Ramachandran plot shows the distribution of backbone (φ, ψ) torsions, with points in the α and β basins reflecting secondary structure content. The PAE plot shows AlphaFold's inter-residue confidence as a color matrix.